Protein AF-A0A0H3X034-F1 (afdb_monomer)

Secondary structure (DSSP, 8-state):
-------SS--GGGG--GGGSTTSS-S----HHHHHHHHHHHHHH-EEE-TTS-EEEESHHHHHT-HHHHHHHHHT--HHHHHHHHHHHHHHS----SS---THHHHHHHHHSSHHHHHHHHHHHHHHGGG--SHHHHHHHHHHHHHHHHHHT-SSSHHHHHHHTT------GGGT-----S--------------PPPPPHHHHHHHHHHHHHHHHHHHHHHHHHHHHHTTSS-S-HHHHHHHHHHHHHHHHHHHHHTHHHHHHHIIIIIIS---PPPPPPP---------TTS--EEE-TT-EEEEEE-TTS-EEEEE-SS-EEE-S-----EEEEEEE--TTSTTGGGSBSSGGGGGGPPBPPSEEEEEEEP-PPTTPPPSSPPPGGGPPPTTS-----EEP--EEEEE-GGG---SSEEEEEEEEEESSSHHHHHHHHHHHHHH---TTTT-----TTSHHHHHHHHHHHHHHHHHHHTTSEEEEEEETTEEEEE---EEEEETTEEEEEEEE-TTSPPB----HHHH-S--S--S-EEEEEE-TTSSS-THHHHTT--EEEEEEEEEEES----EEEESSSEE-TTS---TT-SS--TT-EEEEE-HHHHTS--S--EEEEE-SS---STTTHHHHTTTSS----GGG-EEEEEEEETTEEES-SSSPPPEEES--EEEETTTEEEE-SEEEEE-GGGGGG----TT-BTTB----STT--SSEEEEEEEE-TTTTTT--

Structure (mmCIF, N/CA/C/O backbone):
data_AF-A0A0H3X034-F1
#
_entry.id   AF-A0A0H3X034-F1
#
loop_
_atom_site.group_PDB
_atom_site.id
_atom_site.type_symbol
_atom_site.label_atom_id
_atom_site.label_alt_id
_atom_site.label_comp_id
_atom_site.label_asym_id
_atom_site.label_entity_id
_atom_site.label_seq_id
_atom_site.pdbx_PDB_ins_code
_atom_site.Cartn_x
_atom_site.Cartn_y
_atom_site.Cartn_z
_atom_site.occupancy
_atom_site.B_iso_or_equiv
_atom_site.auth_seq_id
_atom_site.auth_comp_id
_atom_site.auth_asym_id
_atom_site.auth_atom_id
_atom_site.pdbx_PDB_model_num
ATOM 1 N N . MET A 1 1 ? 10.159 9.722 -36.084 1.00 31.98 1 MET A N 1
ATOM 2 C CA . MET A 1 1 ? 10.077 8.459 -35.320 1.00 31.98 1 MET A CA 1
ATOM 3 C C . MET A 1 1 ? 11.351 8.323 -34.509 1.00 31.98 1 MET A C 1
ATOM 5 O O . MET A 1 1 ? 12.411 8.169 -35.097 1.00 31.98 1 MET A O 1
ATOM 9 N N . HIS A 1 2 ? 11.273 8.460 -33.187 1.00 28.08 2 HIS A N 1
ATOM 10 C CA . HIS A 1 2 ? 12.415 8.187 -32.316 1.00 28.08 2 HIS A CA 1
ATOM 11 C C . HIS A 1 2 ? 12.504 6.669 -32.142 1.00 28.08 2 HIS A C 1
ATOM 13 O O . HIS A 1 2 ? 11.811 6.108 -31.297 1.00 28.08 2 HIS A O 1
ATOM 19 N N . ASN A 1 3 ? 13.304 6.001 -32.979 1.00 29.80 3 ASN A N 1
ATOM 20 C CA . ASN A 1 3 ? 13.704 4.624 -32.709 1.00 29.80 3 ASN A CA 1
ATOM 21 C C . ASN A 1 3 ? 14.497 4.639 -31.401 1.00 29.80 3 ASN A C 1
ATOM 23 O O . ASN A 1 3 ? 15.634 5.106 -31.351 1.00 29.80 3 ASN A O 1
ATOM 27 N N . LEU A 1 4 ? 13.861 4.167 -30.333 1.00 31.77 4 LEU A N 1
ATOM 28 C CA . LEU A 1 4 ? 14.488 3.883 -29.052 1.00 31.77 4 LEU A CA 1
ATOM 29 C C . LEU A 1 4 ? 15.406 2.671 -29.267 1.00 31.77 4 LEU A C 1
ATOM 31 O O . LEU A 1 4 ? 15.037 1.531 -29.005 1.00 31.77 4 LEU A O 1
ATOM 35 N N . ILE A 1 5 ? 16.587 2.908 -29.840 1.00 38.25 5 ILE A N 1
ATOM 36 C CA . ILE A 1 5 ? 17.623 1.885 -29.970 1.00 38.25 5 ILE A CA 1
ATOM 37 C C . ILE A 1 5 ? 18.221 1.703 -28.575 1.00 38.25 5 ILE A C 1
ATOM 39 O O . ILE A 1 5 ? 19.137 2.416 -28.166 1.00 38.25 5 ILE A O 1
ATOM 43 N N . ILE A 1 6 ? 17.645 0.772 -27.817 1.00 39.94 6 ILE A N 1
ATOM 44 C CA . ILE A 1 6 ? 18.194 0.296 -26.549 1.00 39.94 6 ILE A CA 1
ATOM 45 C C . ILE A 1 6 ? 19.520 -0.407 -26.871 1.00 39.94 6 ILE A C 1
ATOM 47 O O . ILE A 1 6 ? 19.544 -1.377 -27.622 1.00 39.94 6 ILE A O 1
ATOM 51 N N . ARG A 1 7 ? 20.631 0.111 -26.334 1.00 42.69 7 ARG A N 1
ATOM 52 C CA . ARG A 1 7 ? 21.983 -0.456 -26.464 1.00 42.69 7 ARG A CA 1
ATOM 53 C C . ARG A 1 7 ? 22.249 -1.424 -25.308 1.00 42.69 7 ARG A C 1
ATOM 55 O O . ARG A 1 7 ? 22.888 -1.044 -24.335 1.00 42.69 7 ARG A O 1
ATOM 62 N N . ASP A 1 8 ? 21.736 -2.647 -25.381 1.00 48.84 8 ASP A N 1
ATOM 63 C CA . ASP A 1 8 ? 21.934 -3.674 -24.339 1.00 48.84 8 ASP A CA 1
ATOM 64 C C . ASP A 1 8 ? 22.754 -4.894 -24.813 1.00 48.84 8 ASP A C 1
ATOM 66 O O . ASP A 1 8 ? 22.990 -5.819 -24.040 1.00 48.84 8 ASP A O 1
ATOM 70 N N . GLY A 1 9 ? 23.197 -4.917 -26.078 1.00 47.47 9 GLY A N 1
ATOM 71 C CA . GLY A 1 9 ? 23.998 -6.012 -26.642 1.00 47.47 9 GLY A CA 1
ATOM 72 C C . GLY A 1 9 ? 23.232 -7.322 -26.885 1.00 47.47 9 GLY A C 1
ATOM 73 O O . GLY A 1 9 ? 23.837 -8.315 -27.296 1.00 47.47 9 GLY A O 1
ATOM 74 N N . THR A 1 10 ? 21.910 -7.356 -26.680 1.00 52.97 10 THR A N 1
ATOM 75 C CA . THR A 1 10 ? 21.119 -8.588 -26.839 1.00 52.97 10 THR A CA 1
ATOM 76 C C . THR A 1 10 ? 20.574 -8.772 -28.257 1.00 52.97 10 THR A C 1
ATOM 78 O O . THR A 1 10 ? 20.426 -9.914 -28.700 1.00 52.97 10 THR A O 1
ATOM 81 N N . SER A 1 11 ? 20.369 -7.684 -29.008 1.00 51.88 11 SER A N 1
ATOM 82 C CA . SER A 1 11 ? 19.889 -7.735 -30.397 1.00 51.88 11 SER A CA 1
ATOM 83 C C . SER A 1 11 ? 20.902 -8.387 -31.341 1.00 51.88 11 SER A C 1
ATOM 85 O O . SER A 1 11 ? 22.062 -7.983 -31.416 1.00 51.88 11 SER A O 1
ATOM 87 N N . GLN A 1 12 ? 20.441 -9.363 -32.126 1.00 55.28 12 GLN A N 1
ATOM 88 C CA . GLN A 1 12 ? 21.247 -10.047 -33.140 1.00 55.28 12 GLN A CA 1
ATOM 89 C C . GLN A 1 12 ? 21.776 -9.078 -34.214 1.00 55.28 12 GLN A C 1
ATOM 91 O O . GLN A 1 12 ? 22.900 -9.247 -34.678 1.00 55.28 12 GLN A O 1
ATOM 96 N N . ALA A 1 13 ? 21.020 -8.022 -34.541 1.00 55.19 13 ALA A N 1
ATOM 97 C CA . ALA A 1 13 ? 21.453 -6.978 -35.473 1.00 55.19 13 ALA A CA 1
ATOM 98 C C . ALA A 1 13 ? 22.645 -6.163 -34.935 1.00 55.19 13 ALA A C 1
ATOM 100 O O . ALA A 1 13 ? 23.448 -5.651 -35.707 1.00 55.19 13 ALA A O 1
ATOM 101 N N . MET A 1 14 ? 22.800 -6.089 -33.609 1.00 57.59 14 MET A N 1
ATOM 102 C CA . MET A 1 14 ? 23.922 -5.412 -32.950 1.00 57.59 14 MET A CA 1
ATOM 103 C C . MET A 1 14 ? 25.172 -6.301 -32.806 1.00 57.59 14 MET A C 1
ATOM 105 O O . MET A 1 14 ? 26.175 -5.843 -32.268 1.00 57.59 14 MET A O 1
ATOM 109 N N . ARG A 1 15 ? 25.140 -7.554 -33.290 1.00 63.19 15 ARG A N 1
ATOM 110 C CA . ARG A 1 15 ? 26.295 -8.478 -33.323 1.00 63.19 15 ARG A CA 1
ATOM 111 C C . ARG A 1 15 ? 26.965 -8.559 -34.697 1.00 63.19 15 ARG A C 1
ATOM 113 O O . ARG A 1 15 ? 27.783 -9.449 -34.921 1.00 63.19 15 ARG A O 1
ATOM 120 N N . ALA A 1 16 ? 26.605 -7.673 -35.625 1.00 68.00 16 ALA A N 1
ATOM 121 C CA . ALA A 1 16 ? 27.286 -7.586 -36.908 1.00 68.00 16 ALA A CA 1
ATOM 122 C C . ALA A 1 16 ? 28.758 -7.214 -36.678 1.00 68.00 16 ALA A C 1
ATOM 124 O O . ALA A 1 16 ? 29.060 -6.207 -36.036 1.00 68.00 16 ALA A O 1
ATOM 125 N N . LEU A 1 17 ? 29.671 -8.047 -37.175 1.00 77.25 17 LEU A N 1
ATOM 126 C CA . LEU A 1 17 ? 31.104 -7.786 -37.093 1.00 77.25 17 LEU A CA 1
ATOM 127 C C . LEU A 1 17 ? 31.418 -6.546 -37.948 1.00 77.25 17 LEU A C 1
ATOM 129 O O . LEU A 1 17 ? 31.087 -6.567 -39.133 1.00 77.25 17 LEU A O 1
ATOM 133 N N . PRO A 1 18 ? 32.061 -5.492 -37.402 1.00 79.62 18 PRO A N 1
ATOM 134 C CA . PRO A 1 18 ? 32.435 -4.312 -38.184 1.00 79.62 18 PRO A CA 1
ATOM 135 C C . PRO A 1 18 ? 33.191 -4.641 -39.485 1.00 79.62 18 PRO A C 1
ATOM 137 O O . PRO A 1 18 ? 32.852 -4.042 -40.499 1.00 79.62 18 PRO A O 1
ATOM 140 N N . PRO A 1 19 ? 34.089 -5.655 -39.528 1.00 80.31 19 PRO A N 1
ATOM 141 C CA . PRO A 1 19 ? 34.739 -6.086 -40.770 1.00 80.31 19 PRO A CA 1
ATOM 142 C C . PRO A 1 19 ? 33.824 -6.611 -41.885 1.00 80.31 19 PRO A C 1
ATOM 144 O O . PRO A 1 19 ? 34.292 -6.796 -43.002 1.00 80.31 19 PRO A O 1
ATOM 147 N N . LEU A 1 20 ? 32.555 -6.907 -41.589 1.00 76.81 20 LEU A N 1
ATOM 148 C CA . LEU A 1 20 ? 31.562 -7.358 -42.571 1.00 76.81 20 LEU A CA 1
ATOM 149 C C . LEU A 1 20 ? 30.673 -6.218 -43.081 1.00 76.81 20 LEU A C 1
ATOM 151 O O . LEU A 1 20 ? 29.743 -6.468 -43.843 1.00 76.81 20 LEU A O 1
ATOM 155 N N . GLN A 1 21 ? 30.900 -4.991 -42.614 1.00 79.81 21 GLN A N 1
ATOM 156 C CA . GLN A 1 21 ? 30.170 -3.828 -43.097 1.00 79.81 21 GLN A CA 1
ATOM 157 C C . GLN A 1 21 ? 30.711 -3.394 -44.458 1.00 79.81 21 GLN A C 1
ATOM 159 O O . GLN A 1 21 ? 31.915 -3.470 -44.717 1.00 79.81 21 GLN A O 1
ATOM 164 N N . ASP A 1 22 ? 29.807 -2.903 -45.304 1.00 76.31 22 ASP A N 1
ATOM 165 C CA . ASP A 1 22 ? 30.181 -2.334 -46.593 1.00 76.31 22 ASP A CA 1
ATOM 166 C C . ASP A 1 22 ? 31.168 -1.176 -46.388 1.00 76.31 22 ASP A C 1
ATOM 168 O O . ASP A 1 22 ? 31.009 -0.366 -45.469 1.00 76.31 22 ASP A O 1
ATOM 172 N N . ARG A 1 23 ? 32.204 -1.129 -47.231 1.00 78.06 23 ARG A N 1
ATOM 173 C CA . ARG A 1 23 ? 33.297 -0.142 -47.174 1.00 78.06 23 ARG A CA 1
ATOM 174 C C . ARG A 1 23 ? 34.030 -0.051 -45.827 1.00 78.06 23 ARG A C 1
ATOM 176 O O . ARG A 1 23 ? 34.588 0.992 -45.501 1.00 78.06 23 ARG A O 1
ATOM 183 N N . TYR A 1 24 ? 34.058 -1.133 -45.038 1.00 82.69 24 TYR A N 1
ATOM 184 C CA . TYR A 1 24 ? 34.870 -1.182 -43.811 1.00 82.69 24 TYR A CA 1
ATOM 185 C C . TYR A 1 24 ? 36.361 -0.942 -44.087 1.00 82.69 24 TYR A C 1
ATOM 187 O O . TYR A 1 24 ? 37.054 -0.311 -43.293 1.00 82.69 24 TYR A O 1
ATOM 195 N N . PHE A 1 25 ? 36.840 -1.468 -45.211 1.00 83.62 25 PHE A N 1
ATOM 196 C CA . PHE A 1 25 ? 38.184 -1.252 -45.718 1.00 83.62 25 PHE A CA 1
ATOM 197 C C . PHE A 1 25 ? 38.088 -0.999 -47.220 1.00 83.62 25 PHE A C 1
ATOM 199 O O . PHE A 1 25 ? 37.622 -1.865 -47.970 1.00 83.62 25 PHE A O 1
ATOM 206 N N . ASP A 1 26 ? 38.528 0.184 -47.633 1.00 85.06 26 ASP A N 1
ATOM 207 C CA . ASP A 1 26 ? 38.706 0.550 -49.029 1.00 85.06 26 ASP A CA 1
ATOM 208 C C . ASP A 1 26 ? 40.191 0.325 -49.375 1.00 85.06 26 ASP A C 1
ATOM 210 O O . ASP A 1 26 ? 41.088 0.698 -48.626 1.00 85.06 26 ASP A O 1
ATOM 214 N N . LEU A 1 27 ? 40.470 -0.349 -50.493 1.00 86.19 27 LEU A N 1
ATOM 215 C CA . LEU A 1 27 ? 41.848 -0.633 -50.924 1.00 86.19 27 LEU A CA 1
ATOM 216 C C . LEU A 1 27 ? 42.591 0.643 -51.354 1.00 86.19 27 LEU A C 1
ATOM 218 O O . LEU A 1 27 ? 43.818 0.689 -51.295 1.00 86.19 27 LEU A O 1
ATOM 222 N N . ASP A 1 28 ? 41.848 1.649 -51.807 1.00 88.50 28 ASP A N 1
ATOM 223 C CA . ASP A 1 28 ? 42.331 2.987 -52.124 1.00 88.50 28 ASP A CA 1
ATOM 224 C C . ASP A 1 28 ? 41.377 4.016 -51.493 1.00 88.50 28 ASP A C 1
ATOM 226 O O . ASP A 1 28 ? 40.226 4.159 -51.915 1.00 88.50 28 ASP A O 1
ATOM 230 N N . GLU A 1 29 ? 41.855 4.691 -50.444 1.00 86.75 29 GLU A N 1
ATOM 231 C CA . GLU A 1 29 ? 41.098 5.654 -49.630 1.00 86.75 29 GLU A CA 1
ATOM 232 C C . GLU A 1 29 ? 41.236 7.102 -50.129 1.00 86.75 29 GLU A C 1
ATOM 234 O O . GLU A 1 29 ? 40.593 8.004 -49.589 1.00 86.75 29 GLU A O 1
ATOM 239 N N . MET A 1 30 ? 42.068 7.343 -51.149 1.00 88.62 30 MET A N 1
ATOM 240 C CA . MET A 1 30 ? 42.429 8.695 -51.566 1.00 88.62 30 MET A CA 1
ATOM 241 C C . MET A 1 30 ? 41.247 9.412 -52.209 1.00 88.62 30 MET A C 1
ATOM 243 O O . MET A 1 30 ? 40.700 8.996 -53.228 1.00 88.62 30 MET A O 1
ATOM 247 N N . THR A 1 31 ? 40.863 10.547 -51.655 1.00 90.19 31 THR A N 1
ATOM 248 C CA . THR A 1 31 ? 39.784 11.350 -52.218 1.00 90.19 31 THR A CA 1
ATOM 249 C C . THR A 1 31 ? 40.233 12.086 -53.481 1.00 90.19 31 THR A C 1
ATOM 251 O O . THR A 1 31 ? 41.416 12.356 -53.696 1.00 90.19 31 THR A O 1
ATOM 254 N N . PHE A 1 32 ? 39.261 12.508 -54.295 1.00 90.62 32 PHE A N 1
ATOM 255 C CA . PHE A 1 32 ? 39.477 13.413 -55.431 1.00 90.62 32 PHE A CA 1
ATOM 256 C C . PHE A 1 32 ? 40.386 14.607 -55.092 1.00 90.62 32 PHE A C 1
ATOM 258 O O . PHE A 1 32 ? 41.263 14.977 -55.871 1.00 90.62 32 PHE A O 1
ATOM 265 N N . HIS A 1 33 ? 40.177 15.197 -53.915 1.00 91.88 33 HIS A N 1
ATOM 266 C CA . HIS A 1 33 ? 40.893 16.383 -53.461 1.00 91.88 33 HIS A CA 1
ATOM 267 C C . HIS A 1 33 ? 42.361 16.081 -53.148 1.00 91.88 33 HIS A C 1
ATOM 269 O O . HIS A 1 33 ? 43.237 16.849 -53.535 1.00 91.88 33 HIS A O 1
ATOM 275 N N . GLU A 1 34 ? 42.624 14.952 -52.486 1.00 90.69 34 GLU A N 1
ATOM 276 C CA . GLU A 1 34 ? 43.977 14.505 -52.135 1.00 90.69 34 GLU A CA 1
ATOM 277 C C . GLU A 1 34 ? 44.770 14.104 -53.379 1.00 90.69 34 GLU A C 1
ATOM 279 O O . GLU A 1 34 ? 45.946 14.439 -53.487 1.00 90.69 34 GLU A O 1
ATOM 284 N N . LEU A 1 35 ? 44.121 13.462 -54.358 1.00 90.44 35 LEU A N 1
ATOM 285 C CA . LEU A 1 35 ? 44.749 13.138 -55.641 1.00 90.44 35 LEU A CA 1
ATOM 286 C C . LEU A 1 35 ? 45.216 14.399 -56.379 1.00 90.44 35 LEU A C 1
ATOM 288 O O . LEU A 1 35 ? 46.312 14.403 -56.936 1.00 90.44 35 LEU A O 1
ATOM 292 N N . LEU A 1 36 ? 44.425 15.477 -56.366 1.00 89.88 36 LEU A N 1
ATOM 293 C CA . LEU A 1 36 ? 44.838 16.751 -56.960 1.00 89.88 36 LEU A CA 1
ATOM 294 C C . LEU A 1 36 ? 45.919 17.461 -56.137 1.00 89.88 36 LEU A C 1
ATOM 296 O O . LEU A 1 36 ? 46.855 18.000 -56.725 1.00 89.88 36 LEU A O 1
ATOM 300 N N . ASP A 1 37 ? 45.831 17.449 -54.805 1.00 89.38 37 ASP A N 1
ATOM 301 C CA . ASP A 1 37 ? 46.845 18.082 -53.954 1.00 89.38 37 ASP A CA 1
ATOM 302 C C . ASP A 1 37 ? 48.218 17.406 -54.095 1.00 89.38 37 ASP A C 1
ATOM 304 O O . ASP A 1 37 ? 49.233 18.085 -54.246 1.00 89.38 37 ASP A O 1
ATOM 308 N N . ILE A 1 38 ? 48.254 16.074 -54.187 1.00 88.81 38 ILE A N 1
ATOM 309 C CA . ILE A 1 38 ? 49.492 15.314 -54.412 1.00 88.81 38 ILE A CA 1
ATOM 310 C C . ILE A 1 38 ? 50.150 15.675 -55.741 1.00 88.81 38 ILE A C 1
ATOM 312 O O . ILE A 1 38 ? 51.377 15.712 -55.820 1.00 88.81 38 ILE A O 1
ATOM 316 N N . VAL A 1 39 ? 49.376 15.988 -56.784 1.00 86.56 39 VAL A N 1
ATOM 317 C CA . VAL A 1 39 ? 49.959 16.459 -58.050 1.00 86.56 39 VAL A CA 1
ATOM 318 C C . VAL A 1 39 ? 50.672 17.799 -57.854 1.00 86.56 39 VAL A C 1
ATOM 320 O O . VAL A 1 39 ? 51.759 17.994 -58.400 1.00 86.56 39 VAL A O 1
ATOM 323 N N . VAL A 1 40 ? 50.119 18.699 -57.036 1.00 84.75 40 VAL A N 1
ATOM 324 C CA . VAL A 1 40 ? 50.762 19.980 -56.698 1.00 84.75 40 VAL A CA 1
ATOM 325 C C . VAL A 1 40 ? 52.021 19.764 -55.859 1.00 84.75 40 VAL A C 1
ATOM 327 O O . VAL A 1 40 ? 53.040 20.410 -56.109 1.00 84.75 40 VAL A O 1
ATOM 330 N N . GLU A 1 41 ? 51.979 18.857 -54.880 1.00 87.00 41 GLU A N 1
ATOM 331 C CA . GLU A 1 41 ? 53.157 18.503 -54.080 1.00 87.00 41 GLU A CA 1
ATOM 332 C C . GLU A 1 41 ? 54.258 17.879 -54.942 1.00 87.00 41 GLU A C 1
ATOM 334 O O . GLU A 1 41 ? 55.426 18.252 -54.825 1.00 87.00 41 GLU A O 1
ATOM 339 N N . PHE A 1 42 ? 53.890 16.996 -55.870 1.00 87.75 42 PHE A N 1
ATOM 340 C CA . PHE A 1 42 ? 54.819 16.409 -56.826 1.00 87.75 42 PHE A CA 1
ATOM 341 C C . PHE A 1 42 ? 55.418 17.469 -57.758 1.00 87.75 42 PHE A C 1
ATOM 343 O O . PHE A 1 42 ? 56.626 17.465 -57.994 1.00 87.75 42 PHE A O 1
ATOM 350 N N . ALA A 1 43 ? 54.616 18.424 -58.237 1.00 87.06 43 ALA A N 1
ATOM 351 C CA . ALA A 1 43 ? 55.087 19.516 -59.089 1.00 87.06 43 ALA A CA 1
ATOM 352 C C . ALA A 1 43 ? 56.160 20.385 -58.408 1.00 87.06 43 ALA A C 1
ATOM 354 O O . ALA A 1 43 ? 57.078 20.852 -59.081 1.00 87.06 43 ALA A O 1
ATOM 355 N N . ALA A 1 44 ? 56.102 20.549 -57.081 1.00 85.56 44 ALA A N 1
ATOM 356 C CA . ALA A 1 44 ? 57.126 21.263 -56.312 1.00 85.56 44 ALA A CA 1
ATOM 357 C C . ALA A 1 44 ? 58.484 20.527 -56.262 1.00 85.56 44 ALA A C 1
ATOM 359 O O . ALA A 1 44 ? 59.524 21.140 -56.015 1.00 85.56 44 ALA A O 1
ATOM 360 N N . LEU A 1 45 ? 58.506 19.212 -56.511 1.00 87.56 45 LEU A N 1
ATOM 361 C CA . LEU A 1 45 ? 59.742 18.425 -56.604 1.00 87.56 45 LEU A CA 1
ATOM 362 C C . LEU A 1 45 ? 60.400 18.536 -57.987 1.00 87.56 45 LEU A C 1
ATOM 364 O O . LEU A 1 45 ? 61.594 18.258 -58.124 1.00 87.56 45 LEU A O 1
ATOM 368 N N . VAL A 1 46 ? 59.648 18.961 -59.005 1.00 87.69 46 VAL A N 1
ATOM 369 C CA . VAL A 1 46 ? 60.143 19.130 -60.374 1.00 87.69 46 VAL A CA 1
ATOM 370 C C . VAL A 1 46 ? 60.702 20.543 -60.532 1.00 87.69 46 VAL A C 1
ATOM 372 O O . VAL A 1 46 ? 59.973 21.496 -60.801 1.00 87.69 46 VAL A O 1
ATOM 375 N N . ARG A 1 47 ? 62.018 20.686 -60.360 1.00 83.81 47 ARG A N 1
ATOM 376 C CA . ARG A 1 47 ? 62.720 21.966 -60.530 1.00 83.81 47 ARG A CA 1
ATOM 377 C C . ARG A 1 47 ? 63.100 22.194 -61.984 1.00 83.81 47 ARG A C 1
ATOM 379 O O . ARG A 1 47 ? 63.543 21.262 -62.652 1.00 83.81 47 ARG A O 1
ATOM 386 N N . PHE A 1 48 ? 62.988 23.431 -62.455 1.00 84.31 48 PHE A N 1
ATOM 387 C CA . PHE A 1 48 ? 63.568 23.827 -63.737 1.00 84.31 48 PHE A CA 1
ATOM 388 C C . PHE A 1 48 ? 64.824 24.673 -63.522 1.00 84.31 48 PHE A C 1
ATOM 390 O O . PHE A 1 48 ? 64.980 25.358 -62.510 1.00 84.31 48 PHE A O 1
ATOM 397 N N . HIS A 1 49 ? 65.749 24.564 -64.471 1.00 83.88 49 HIS A N 1
ATOM 398 C CA . HIS A 1 49 ? 67.036 25.245 -64.449 1.00 83.88 49 HIS A CA 1
ATOM 399 C C . HIS A 1 49 ? 67.041 26.366 -65.489 1.00 83.88 49 HIS A C 1
ATOM 401 O O . HIS A 1 49 ? 66.470 26.220 -66.572 1.00 83.88 49 HIS A O 1
ATOM 407 N N . ASN A 1 50 ? 67.673 27.486 -65.154 1.00 84.50 50 ASN A N 1
ATOM 408 C CA . ASN A 1 50 ? 67.823 28.620 -66.056 1.00 84.50 50 ASN A CA 1
ATOM 409 C C . ASN A 1 50 ? 68.886 28.367 -67.131 1.00 84.50 50 ASN A C 1
ATOM 411 O O . ASN A 1 50 ? 69.534 27.322 -67.172 1.00 84.50 50 ASN A O 1
ATOM 415 N N . ALA A 1 51 ? 69.107 29.353 -68.003 1.00 85.06 51 ALA A N 1
ATOM 416 C CA . ALA A 1 51 ? 70.107 29.270 -69.070 1.00 85.06 51 ALA A CA 1
ATOM 417 C C . ALA A 1 51 ? 71.557 29.093 -68.560 1.00 85.06 51 ALA A C 1
ATOM 419 O O . ALA A 1 51 ? 72.448 28.789 -69.350 1.00 85.06 51 ALA A O 1
ATOM 420 N N . GLN A 1 52 ? 71.798 29.287 -67.260 1.00 85.69 52 GLN A N 1
ATOM 421 C CA . GLN A 1 52 ? 73.074 29.085 -66.573 1.00 85.69 52 GLN A CA 1
ATOM 422 C C . GLN A 1 52 ? 73.120 27.764 -65.779 1.00 85.69 52 GLN A C 1
ATOM 424 O O . GLN A 1 52 ? 74.032 27.576 -64.977 1.00 85.69 52 GLN A O 1
ATOM 429 N N . ASP A 1 53 ? 72.156 26.862 -66.000 1.00 80.25 53 ASP A N 1
ATOM 430 C CA . ASP A 1 53 ? 71.988 25.582 -65.297 1.00 80.25 53 ASP A CA 1
ATOM 431 C C . ASP A 1 53 ? 71.812 25.720 -63.769 1.00 80.25 53 ASP A C 1
ATOM 433 O O . ASP A 1 53 ? 72.081 24.803 -62.991 1.00 80.25 53 ASP A O 1
ATOM 437 N N . LEU A 1 54 ? 71.330 26.879 -63.313 1.00 83.25 54 LEU A N 1
ATOM 438 C CA . LEU A 1 54 ? 70.990 27.121 -61.914 1.00 83.25 54 LEU A CA 1
ATOM 439 C C . LEU A 1 54 ? 69.487 26.896 -61.702 1.00 83.25 54 LEU A C 1
ATOM 441 O O . LEU A 1 54 ? 68.694 27.362 -62.521 1.00 83.25 54 LEU A O 1
ATOM 445 N N . PRO A 1 55 ? 69.064 26.236 -60.608 1.00 81.12 55 PRO A N 1
ATOM 446 C CA . PRO A 1 55 ? 67.646 26.070 -60.301 1.00 81.12 55 PRO A CA 1
ATOM 447 C C . PRO A 1 55 ? 66.941 27.434 -60.185 1.00 81.12 55 PRO A C 1
ATOM 449 O O . PRO A 1 55 ? 67.317 28.243 -59.338 1.00 81.12 55 PRO A O 1
ATOM 452 N N . GLU A 1 56 ? 65.911 27.676 -61.003 1.00 81.94 56 GLU A N 1
ATOM 453 C CA . GLU A 1 56 ? 65.149 28.941 -61.055 1.00 81.94 56 GLU A CA 1
ATOM 454 C C . GLU A 1 56 ? 63.649 28.719 -60.791 1.00 81.94 56 GLU A C 1
ATOM 456 O O . GLU A 1 56 ? 62.789 29.376 -61.361 1.00 81.94 56 GLU A O 1
ATOM 461 N N . GLY A 1 57 ? 63.318 27.788 -59.895 1.00 82.44 57 GLY A N 1
ATOM 462 C CA . GLY A 1 57 ? 61.944 27.545 -59.449 1.00 82.44 57 GLY A CA 1
ATOM 463 C C . GLY A 1 57 ? 61.446 26.131 -59.726 1.00 82.44 57 GLY A C 1
ATOM 464 O O . GLY A 1 57 ? 62.224 25.214 -60.008 1.00 82.44 57 GLY A O 1
ATOM 465 N N . ASP A 1 58 ? 60.135 25.956 -59.586 1.00 86.75 58 ASP A N 1
ATOM 466 C CA . ASP A 1 58 ? 59.427 24.685 -59.732 1.00 86.75 58 ASP A CA 1
ATOM 467 C C . ASP A 1 58 ? 58.086 24.866 -60.461 1.00 86.75 58 ASP A C 1
ATOM 469 O O . ASP A 1 58 ? 57.656 25.985 -60.748 1.00 86.75 58 ASP A O 1
ATOM 473 N N . TRP A 1 59 ? 57.418 23.758 -60.779 1.00 84.56 59 TRP A N 1
ATOM 474 C CA . TRP A 1 59 ? 56.147 23.772 -61.509 1.00 84.56 59 TRP A CA 1
ATOM 475 C C . TRP A 1 59 ? 54.917 24.046 -60.630 1.00 84.56 59 TRP A C 1
ATOM 477 O O . TRP A 1 59 ? 53.798 24.081 -61.143 1.00 84.56 59 TRP A O 1
ATOM 487 N N . SER A 1 60 ? 55.066 24.267 -59.321 1.00 82.50 60 SER A N 1
ATOM 488 C CA . SER A 1 60 ? 53.921 24.504 -58.435 1.00 82.50 60 SER A CA 1
ATOM 489 C C . SER A 1 60 ? 53.089 25.756 -58.774 1.00 82.50 60 SER A C 1
ATOM 491 O O . SER A 1 60 ? 51.864 25.666 -58.643 1.00 82.50 60 SER A O 1
ATOM 493 N N . PRO A 1 61 ? 53.648 26.889 -59.265 1.00 82.06 61 PRO A N 1
ATOM 494 C CA . PRO A 1 61 ? 52.851 28.064 -59.622 1.00 82.06 61 PRO A CA 1
ATOM 495 C C . PRO A 1 61 ? 51.841 27.789 -60.739 1.00 82.06 61 PRO A C 1
ATOM 497 O O . PRO A 1 61 ? 50.754 28.358 -60.721 1.00 82.06 61 PRO A O 1
ATOM 500 N N . PHE A 1 62 ? 52.171 26.881 -61.665 1.00 80.19 62 PHE A N 1
ATOM 501 C CA . PHE A 1 62 ? 51.298 26.500 -62.776 1.00 80.19 62 PHE A CA 1
ATOM 502 C C . PHE A 1 62 ? 49.965 25.925 -62.280 1.00 80.19 62 PHE A C 1
ATOM 504 O O . PHE A 1 62 ? 48.901 26.327 -62.738 1.00 80.19 62 PHE A O 1
ATOM 511 N N . PHE A 1 63 ? 50.015 25.032 -61.289 1.00 79.50 63 PHE A N 1
ATOM 512 C CA . PHE A 1 63 ? 48.816 24.409 -60.724 1.00 79.50 63 PHE A CA 1
ATOM 513 C C . PHE A 1 63 ? 48.126 25.283 -59.670 1.00 79.50 63 PHE A C 1
ATOM 515 O O . PHE A 1 63 ? 46.911 25.207 -59.514 1.00 79.50 63 PHE A O 1
ATOM 522 N N . ARG A 1 64 ? 48.876 26.137 -58.957 1.00 74.19 64 ARG A N 1
ATOM 523 C CA . ARG A 1 64 ? 48.318 27.068 -57.956 1.00 74.19 64 ARG A CA 1
ATOM 524 C C . ARG A 1 64 ? 47.482 28.196 -58.564 1.00 74.19 64 ARG A C 1
ATOM 526 O O . ARG A 1 64 ? 46.729 28.819 -57.826 1.00 74.19 64 ARG A O 1
ATOM 533 N N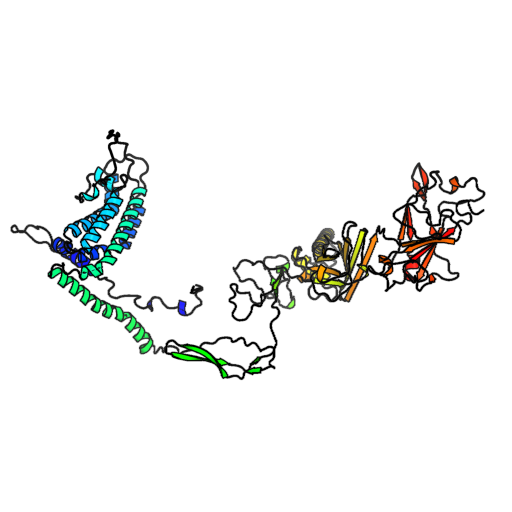 . ALA A 1 65 ? 47.608 28.448 -59.867 1.00 74.38 65 ALA A N 1
ATOM 534 C CA . ALA A 1 65 ? 46.798 29.434 -60.578 1.00 74.38 65 ALA A CA 1
ATOM 535 C C . ALA A 1 65 ? 45.342 28.978 -60.802 1.00 74.38 65 ALA A C 1
ATOM 537 O O . ALA A 1 65 ? 44.471 29.815 -61.037 1.00 74.38 65 ALA A O 1
ATOM 538 N N . ASP A 1 66 ? 45.060 27.671 -60.717 1.00 87.62 66 ASP A N 1
ATOM 539 C CA . ASP A 1 66 ? 43.719 27.129 -60.929 1.00 87.62 66 ASP A CA 1
ATOM 540 C C . ASP A 1 66 ? 42.913 27.044 -59.623 1.00 87.62 66 ASP A C 1
ATOM 542 O O . ASP A 1 66 ? 43.302 26.408 -58.641 1.00 87.62 66 ASP A O 1
ATOM 546 N N . GLU A 1 67 ? 41.734 27.658 -59.620 1.00 88.44 67 GLU A N 1
ATOM 547 C CA . GLU A 1 67 ? 40.865 27.733 -58.445 1.00 88.44 67 GLU A CA 1
ATOM 548 C C . GLU A 1 67 ? 40.337 26.375 -57.955 1.00 88.44 67 GLU A C 1
ATOM 550 O O . GLU A 1 67 ? 40.182 26.196 -56.746 1.00 88.44 67 GLU A O 1
ATOM 555 N N . THR A 1 68 ? 40.096 25.401 -58.843 1.00 90.25 68 THR A N 1
ATOM 556 C CA . THR A 1 68 ? 39.638 24.058 -58.453 1.00 90.25 68 THR A CA 1
ATOM 557 C C . THR A 1 68 ? 40.757 23.306 -57.744 1.00 90.25 68 THR A C 1
ATOM 559 O O . THR A 1 68 ? 40.504 22.597 -56.764 1.00 90.25 68 THR A O 1
ATOM 562 N N . VAL A 1 69 ? 42.001 23.487 -58.188 1.00 89.12 69 VAL A N 1
ATOM 563 C CA . VAL A 1 69 ? 43.176 22.914 -57.523 1.00 89.12 69 VAL A CA 1
ATOM 564 C C . VAL A 1 69 ? 43.356 23.528 -56.133 1.00 89.12 69 VAL A C 1
ATOM 566 O O . VAL A 1 69 ? 43.562 22.799 -55.163 1.00 89.12 69 VAL A O 1
ATOM 569 N N . VAL A 1 70 ? 43.188 24.848 -55.993 1.00 89.69 70 VAL A N 1
ATOM 570 C CA . VAL A 1 70 ? 43.260 25.515 -54.681 1.00 89.69 70 VAL A CA 1
ATOM 571 C C . VAL A 1 70 ? 42.137 25.052 -53.746 1.00 89.69 70 VAL A C 1
ATOM 573 O O . VAL A 1 70 ? 42.405 24.726 -52.589 1.00 89.69 70 VAL A O 1
ATOM 576 N N . MET A 1 71 ? 40.894 24.949 -54.233 1.00 91.62 71 MET A N 1
ATOM 577 C CA . MET A 1 71 ? 39.771 24.389 -53.464 1.00 91.62 71 MET A CA 1
ATOM 578 C C . MET A 1 71 ? 40.042 22.946 -53.029 1.00 91.62 71 MET A C 1
ATOM 580 O O . MET A 1 71 ? 39.769 22.585 -51.887 1.00 91.62 71 MET A O 1
ATOM 584 N N . SER A 1 72 ? 40.622 22.131 -53.910 1.00 91.69 72 SER A N 1
ATOM 585 C CA . SER A 1 72 ? 40.980 20.742 -53.608 1.00 91.69 72 SER A CA 1
ATOM 586 C C . SER A 1 72 ? 42.065 20.658 -52.537 1.00 91.69 72 SER A C 1
ATOM 588 O O . SER A 1 72 ? 41.914 19.907 -51.582 1.00 91.69 72 SER A O 1
ATOM 590 N N . ARG A 1 73 ? 43.092 21.509 -52.598 1.00 91.00 73 ARG A N 1
ATOM 591 C CA . ARG A 1 73 ? 44.136 21.608 -51.567 1.00 91.00 73 ARG A CA 1
ATOM 592 C C . ARG A 1 73 ? 43.601 22.070 -50.208 1.00 91.00 73 ARG A C 1
ATOM 594 O O . ARG A 1 73 ? 44.031 21.576 -49.171 1.00 91.00 73 ARG A O 1
ATOM 601 N N . ILE A 1 74 ? 42.629 22.984 -50.194 1.00 93.06 74 ILE A N 1
ATOM 602 C CA . ILE A 1 74 ? 41.903 23.359 -48.969 1.00 93.06 74 ILE A CA 1
ATOM 603 C C . ILE A 1 74 ? 41.171 22.135 -48.395 1.00 93.06 74 ILE A C 1
ATOM 605 O O . ILE A 1 74 ? 41.221 21.875 -47.193 1.00 93.06 74 ILE A O 1
ATOM 609 N N . LEU A 1 75 ? 40.486 21.368 -49.245 1.00 93.12 75 LEU A N 1
ATOM 610 C CA . LEU A 1 75 ? 39.694 20.210 -48.828 1.00 93.12 75 LEU A CA 1
ATOM 611 C C . LEU A 1 75 ? 40.555 19.021 -48.390 1.00 93.12 75 LEU A C 1
ATOM 613 O O . LEU A 1 75 ? 40.176 18.354 -47.426 1.00 93.12 75 LEU A O 1
ATOM 617 N N . ALA A 1 76 ? 41.717 18.821 -49.013 1.00 92.69 76 ALA A N 1
ATOM 618 C CA . ALA A 1 76 ? 42.722 17.819 -48.656 1.00 92.69 76 ALA A CA 1
ATOM 619 C C . ALA A 1 76 ? 43.472 18.139 -47.348 1.00 92.69 76 ALA A C 1
ATOM 621 O O . ALA A 1 76 ? 44.214 17.306 -46.836 1.00 92.69 76 ALA A O 1
ATOM 622 N N . PHE A 1 77 ? 43.275 19.329 -46.768 1.00 92.19 77 PHE A N 1
ATOM 623 C CA . PHE A 1 77 ? 43.924 19.702 -45.516 1.00 92.19 77 PHE A CA 1
ATOM 624 C C . PHE A 1 77 ? 43.506 18.785 -44.352 1.00 92.19 77 PHE A C 1
ATOM 626 O O . PHE A 1 77 ? 42.346 18.774 -43.921 1.00 92.19 77 PHE A O 1
ATOM 633 N N . ASP A 1 78 ? 44.479 18.054 -43.808 1.00 90.44 78 ASP A N 1
ATOM 634 C CA . ASP A 1 78 ? 44.276 17.076 -42.741 1.00 90.44 78 ASP A CA 1
ATOM 635 C C . ASP A 1 78 ? 44.175 17.739 -41.354 1.00 90.44 78 ASP A C 1
ATOM 637 O O . ASP A 1 78 ? 45.164 17.974 -40.651 1.00 90.44 78 ASP A O 1
ATOM 641 N N . LEU A 1 79 ? 42.935 18.013 -40.936 1.00 91.50 79 LEU A N 1
ATOM 642 C CA . LEU A 1 79 ? 42.635 18.539 -39.600 1.00 91.50 79 LEU A CA 1
ATOM 643 C C . LEU A 1 79 ? 43.048 17.567 -38.481 1.00 91.50 79 LEU A C 1
ATOM 645 O O . LEU A 1 79 ? 43.428 18.001 -37.390 1.00 91.50 79 LEU A O 1
ATOM 649 N N . THR A 1 80 ? 42.973 16.258 -38.722 1.00 91.50 80 THR A N 1
ATOM 650 C CA . THR A 1 80 ? 43.276 15.229 -37.717 1.00 91.50 80 THR A CA 1
ATOM 651 C C . THR A 1 80 ? 44.770 15.212 -37.417 1.00 91.50 80 THR A C 1
ATOM 653 O O . THR A 1 80 ? 45.177 15.210 -36.254 1.00 91.50 80 THR A O 1
ATOM 656 N N . ARG A 1 81 ? 45.608 15.303 -38.452 1.00 91.25 81 ARG A N 1
ATOM 657 C CA . ARG A 1 81 ? 47.061 15.414 -38.295 1.00 91.25 81 ARG A CA 1
ATOM 658 C C . ARG A 1 81 ? 47.464 16.682 -37.554 1.00 91.25 81 ARG A C 1
ATOM 660 O O . ARG A 1 81 ? 48.280 16.603 -36.638 1.00 91.25 81 ARG A O 1
ATOM 667 N N . GLU A 1 82 ? 46.889 17.838 -37.886 1.00 90.25 82 GLU A N 1
ATOM 668 C CA . GLU A 1 82 ? 47.252 19.093 -37.209 1.00 90.25 82 GLU A CA 1
ATOM 669 C C . GLU A 1 82 ? 46.758 19.151 -35.755 1.00 90.25 82 GLU A C 1
ATOM 671 O O . GLU A 1 82 ? 47.473 19.651 -34.883 1.00 90.25 82 GLU A O 1
ATOM 676 N N . THR A 1 83 ? 45.588 18.578 -35.443 1.00 91.06 83 THR A N 1
ATOM 677 C CA . THR A 1 83 ? 45.146 18.426 -34.042 1.00 91.06 83 THR A CA 1
ATOM 678 C C . THR A 1 83 ? 46.059 17.491 -33.251 1.00 91.06 83 THR A C 1
ATOM 680 O O . THR A 1 83 ? 46.414 17.818 -32.116 1.00 91.06 83 THR A O 1
ATOM 683 N N . ALA A 1 84 ? 46.509 16.381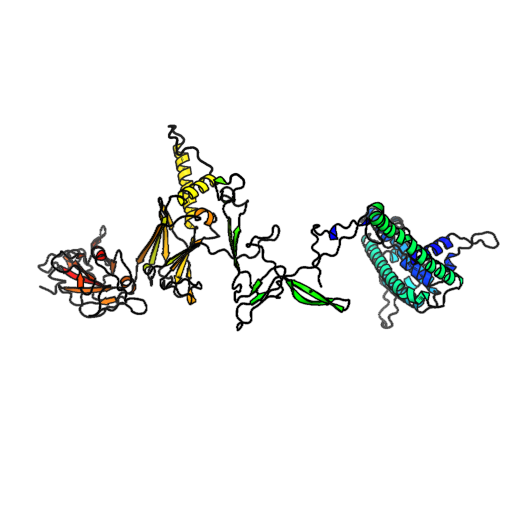 -33.845 1.00 91.19 84 ALA A N 1
ATOM 684 C CA . ALA A 1 84 ? 47.483 15.482 -33.227 1.00 91.19 84 ALA A CA 1
ATOM 685 C C . ALA A 1 84 ? 48.844 16.168 -33.012 1.00 91.19 84 ALA A C 1
ATOM 687 O O . ALA A 1 84 ? 49.408 16.088 -31.918 1.00 91.19 84 ALA A O 1
ATOM 688 N N . ARG A 1 85 ? 49.337 16.909 -34.015 1.00 90.81 85 ARG A N 1
ATOM 689 C CA . ARG A 1 85 ? 50.583 17.689 -33.944 1.00 90.81 85 ARG A CA 1
ATOM 690 C C . ARG A 1 85 ? 50.520 18.756 -32.852 1.00 90.81 85 ARG A C 1
ATOM 692 O O . ARG A 1 85 ? 51.471 18.902 -32.085 1.00 90.81 85 ARG A O 1
ATOM 699 N N . PHE A 1 86 ? 49.396 19.463 -32.724 1.00 90.94 86 PHE A N 1
ATOM 700 C CA . PHE A 1 86 ? 49.190 20.422 -31.639 1.00 90.94 86 PHE A CA 1
ATOM 701 C C . PHE A 1 86 ? 49.101 19.744 -30.269 1.00 90.94 86 PHE A C 1
ATOM 703 O O . PHE A 1 86 ? 49.713 20.221 -29.319 1.00 90.94 86 PHE A O 1
ATOM 710 N N . ALA A 1 87 ? 48.391 18.618 -30.150 1.00 88.56 87 ALA A N 1
ATOM 711 C CA . ALA A 1 87 ? 48.304 17.864 -28.899 1.00 88.56 87 ALA A CA 1
ATOM 712 C C . ALA A 1 87 ? 49.668 17.310 -28.454 1.00 88.56 87 ALA A C 1
ATOM 714 O O . ALA A 1 87 ? 49.946 17.220 -27.256 1.00 88.56 87 ALA A O 1
ATOM 715 N N . GLN A 1 88 ? 50.531 16.941 -29.403 1.00 88.06 88 GLN A N 1
ATOM 716 C CA . GLN A 1 88 ? 51.920 16.585 -29.133 1.00 88.06 88 GLN A CA 1
ATOM 717 C C . GLN A 1 88 ? 52.719 17.804 -28.656 1.00 88.06 88 GLN A C 1
ATOM 719 O O . GLN A 1 88 ? 53.238 17.782 -27.544 1.00 88.06 88 GLN A O 1
ATOM 724 N N . TRP A 1 89 ? 52.712 18.907 -29.411 1.00 88.19 89 TRP A N 1
ATOM 725 C CA . TRP A 1 89 ? 53.379 20.154 -29.011 1.00 88.19 89 TRP A CA 1
ATOM 726 C C . TRP A 1 89 ? 52.931 20.656 -27.626 1.00 88.19 89 TRP A C 1
ATOM 728 O O . TRP A 1 89 ? 53.753 21.083 -26.811 1.00 88.19 89 TRP A O 1
ATOM 738 N N . TRP A 1 90 ? 51.630 20.570 -27.329 1.00 85.94 90 TRP A N 1
ATOM 739 C CA . TRP A 1 90 ? 51.049 20.970 -26.049 1.00 85.94 90 TRP A CA 1
ATOM 740 C C . TRP A 1 90 ? 51.577 20.133 -24.880 1.00 85.94 90 TRP A C 1
ATOM 742 O O . TRP A 1 90 ? 51.758 20.676 -23.789 1.00 85.94 90 TRP A O 1
ATOM 752 N N . ARG A 1 91 ? 51.827 18.833 -25.086 1.00 84.38 91 ARG A N 1
ATOM 753 C CA . ARG A 1 91 ? 52.423 17.947 -24.074 1.00 84.38 91 ARG A CA 1
ATOM 754 C C . ARG A 1 91 ? 53.914 18.217 -23.885 1.00 84.38 91 ARG A C 1
ATOM 756 O O . ARG A 1 91 ? 54.368 18.252 -22.747 1.00 84.38 91 ARG A O 1
ATOM 763 N N . ASP A 1 92 ? 54.633 18.453 -24.976 1.00 83.12 92 ASP A N 1
ATOM 764 C CA . ASP A 1 92 ? 56.098 18.527 -24.973 1.00 83.12 92 ASP A CA 1
ATOM 765 C C . ASP A 1 92 ? 56.639 19.904 -24.531 1.00 83.12 92 ASP A C 1
ATOM 767 O O . ASP A 1 92 ? 57.800 20.025 -24.142 1.00 83.12 92 ASP A O 1
ATOM 771 N N . THR A 1 93 ? 55.807 20.953 -24.555 1.00 78.75 93 THR A N 1
ATOM 772 C CA . THR A 1 93 ? 56.218 22.325 -24.205 1.00 78.75 93 THR A CA 1
ATOM 773 C C . THR A 1 93 ? 55.859 22.673 -22.749 1.00 78.75 93 THR A C 1
ATOM 775 O O . THR A 1 93 ? 54.667 22.769 -22.444 1.00 78.75 93 THR A O 1
ATOM 778 N N . PRO A 1 94 ? 56.820 22.911 -21.835 1.00 70.31 94 PRO A N 1
ATOM 779 C CA . PRO A 1 94 ? 56.533 23.336 -20.459 1.00 70.31 94 PRO A CA 1
ATOM 780 C C . PRO A 1 94 ? 55.971 24.769 -20.381 1.00 70.31 94 PRO A C 1
ATOM 782 O O . PRO A 1 94 ? 56.170 25.586 -21.281 1.00 70.31 94 PRO A O 1
ATOM 785 N N . GLU A 1 95 ? 55.238 25.071 -19.308 1.00 64.44 95 GLU A N 1
ATOM 786 C CA . GLU A 1 95 ? 54.670 26.399 -19.037 1.00 64.44 95 GLU A CA 1
ATOM 787 C C . GLU A 1 95 ? 55.760 27.297 -18.424 1.00 64.44 95 GLU A C 1
ATOM 789 O O . GLU A 1 95 ? 56.308 26.986 -17.369 1.00 64.44 95 GLU A O 1
ATOM 794 N N . TYR A 1 96 ? 56.149 28.368 -19.121 1.00 57.81 96 TYR A N 1
ATOM 795 C CA . TYR A 1 96 ? 57.163 29.307 -18.633 1.00 57.81 96 TYR A CA 1
ATOM 796 C C . TYR A 1 96 ? 56.497 30.399 -17.789 1.00 57.81 96 TYR A C 1
ATOM 798 O O . TYR A 1 96 ? 56.059 31.414 -18.327 1.00 57.81 96 TYR A O 1
ATOM 806 N N . ASP A 1 97 ? 56.448 30.203 -16.472 1.00 43.78 97 ASP A N 1
ATOM 807 C CA . ASP A 1 97 ? 56.066 31.249 -15.519 1.00 43.78 97 ASP A CA 1
ATOM 808 C C . ASP A 1 97 ? 57.286 32.112 -15.148 1.00 43.78 97 ASP A C 1
ATOM 810 O O . ASP A 1 97 ? 58.263 31.639 -14.570 1.00 43.78 97 ASP A O 1
ATOM 814 N N . GLY A 1 98 ? 57.222 33.409 -15.464 1.00 46.19 98 GLY A N 1
ATOM 815 C CA . GLY A 1 98 ? 57.937 34.439 -14.704 1.00 46.19 98 GLY A CA 1
ATOM 816 C C . GLY A 1 98 ? 59.462 34.570 -14.854 1.00 46.19 98 GLY A C 1
ATOM 817 O O . GLY A 1 98 ? 60.135 34.711 -13.841 1.00 46.19 98 GLY A O 1
ATOM 818 N N . VAL A 1 99 ? 60.017 34.666 -16.070 1.00 34.94 99 VAL A N 1
ATOM 819 C CA . VAL A 1 99 ? 61.281 35.404 -16.334 1.00 34.94 99 VAL A CA 1
ATOM 820 C C . VAL A 1 99 ? 61.164 36.101 -17.692 1.00 34.94 99 VAL A C 1
ATOM 822 O O . VAL A 1 99 ? 60.585 35.554 -18.627 1.00 34.94 99 VAL A O 1
ATOM 825 N N . SER A 1 100 ? 61.661 37.336 -17.786 1.00 43.69 100 SER A N 1
ATOM 826 C CA . SER A 1 100 ? 61.485 38.239 -18.927 1.00 43.69 100 SER A CA 1
ATOM 827 C C . SER A 1 100 ? 61.690 37.575 -20.296 1.00 43.69 100 SER A C 1
ATOM 829 O O . SER A 1 100 ? 62.672 36.875 -20.554 1.00 43.69 100 SER A O 1
ATOM 831 N N . ALA A 1 101 ? 60.745 37.856 -21.195 1.00 47.97 101 ALA A N 1
ATOM 832 C CA . ALA A 1 101 ? 60.768 37.513 -22.608 1.00 47.97 101 ALA A CA 1
ATOM 833 C C . ALA A 1 101 ? 61.988 38.139 -23.308 1.00 47.97 101 ALA A C 1
ATOM 835 O O . ALA A 1 101 ? 61.907 39.176 -23.961 1.00 47.97 101 ALA A O 1
ATOM 836 N N . THR A 1 102 ? 63.142 37.496 -23.181 1.00 51.09 102 THR A N 1
ATOM 837 C CA . THR A 1 102 ? 64.334 37.789 -23.971 1.00 51.09 102 THR A CA 1
ATOM 838 C C . THR A 1 102 ? 64.346 36.848 -25.171 1.00 51.09 102 THR A C 1
ATOM 840 O O . THR A 1 102 ? 64.738 35.692 -25.076 1.00 51.09 102 THR A O 1
ATOM 843 N N . GLY A 1 103 ? 63.847 37.349 -26.306 1.00 56.97 103 GLY A N 1
ATOM 844 C CA . GLY A 1 103 ? 64.098 36.918 -27.692 1.00 56.97 103 GLY A CA 1
ATOM 845 C C . GLY A 1 103 ? 64.145 35.419 -28.035 1.00 56.97 103 GLY A C 1
ATOM 846 O O . GLY A 1 103 ? 63.345 34.955 -28.837 1.00 56.97 103 GLY A O 1
ATOM 847 N N . ALA A 1 104 ? 65.104 34.656 -27.512 1.00 59.03 104 ALA A N 1
ATOM 848 C CA . ALA A 1 104 ? 65.421 33.296 -27.950 1.00 59.03 104 ALA A CA 1
ATOM 849 C C . ALA A 1 104 ? 64.357 32.244 -27.574 1.00 59.03 104 ALA A C 1
ATOM 851 O O . ALA A 1 104 ? 63.992 31.428 -28.421 1.00 59.03 104 ALA A O 1
ATOM 852 N N . GLY A 1 105 ? 63.820 32.280 -26.348 1.00 64.81 105 GLY A N 1
ATOM 853 C CA . GLY A 1 105 ? 62.814 31.310 -25.880 1.00 64.81 105 GLY A CA 1
ATOM 854 C C . GLY A 1 105 ? 61.477 31.434 -26.619 1.00 64.81 105 GLY A C 1
ATOM 855 O O . GLY A 1 105 ? 60.948 30.443 -27.117 1.00 64.81 105 GLY A O 1
ATOM 856 N N . LEU A 1 106 ? 60.996 32.670 -26.800 1.00 66.56 106 LEU A N 1
ATOM 857 C CA . LEU A 1 106 ? 59.793 32.971 -27.585 1.00 66.56 106 LEU A CA 1
ATOM 858 C C . LEU A 1 106 ? 59.957 32.548 -29.054 1.00 66.56 106 LEU A C 1
ATOM 860 O O . LEU A 1 106 ? 59.053 31.944 -29.624 1.00 66.56 106 LEU A O 1
ATOM 864 N N . ARG A 1 107 ? 61.124 32.803 -29.664 1.00 68.12 107 ARG A N 1
ATOM 865 C CA . ARG A 1 107 ? 61.420 32.369 -31.042 1.00 68.12 107 ARG A CA 1
ATOM 866 C C . ARG A 1 107 ? 61.420 30.843 -31.174 1.00 68.12 107 ARG A C 1
ATOM 868 O O . ARG A 1 107 ? 60.910 30.335 -32.167 1.00 68.12 107 ARG A O 1
ATOM 875 N N . SER A 1 108 ? 61.962 30.123 -30.191 1.00 70.06 108 SER A N 1
ATOM 876 C CA . SER A 1 108 ? 61.948 28.653 -30.163 1.00 70.06 108 SER A CA 1
ATOM 877 C C . SER A 1 108 ? 60.525 28.100 -30.018 1.00 70.06 108 SER A C 1
ATOM 879 O O . SER A 1 108 ? 60.103 27.259 -30.808 1.00 70.06 108 SER A O 1
ATOM 881 N N . MET A 1 109 ? 59.744 28.646 -29.080 1.00 74.19 109 MET A N 1
ATOM 882 C CA . MET A 1 109 ? 58.350 28.259 -28.845 1.00 74.19 109 MET A CA 1
ATOM 883 C C . MET A 1 109 ? 57.462 28.510 -30.071 1.00 74.19 109 MET A C 1
ATOM 885 O O . MET A 1 109 ? 56.668 27.646 -30.441 1.00 74.19 109 MET A O 1
ATOM 889 N N . LEU A 1 110 ? 57.622 29.664 -30.728 1.00 73.56 110 LEU A N 1
ATOM 890 C CA . LEU A 1 110 ? 56.900 30.001 -31.956 1.00 73.56 110 LEU A CA 1
ATOM 891 C C . LEU A 1 110 ? 57.287 29.078 -33.114 1.00 73.56 110 LEU A C 1
ATOM 893 O O . LEU A 1 110 ? 56.401 28.585 -33.798 1.00 73.56 110 LEU A O 1
ATOM 897 N N . ARG A 1 111 ? 58.582 28.787 -33.308 1.00 72.69 111 ARG A N 1
ATOM 898 C CA . ARG A 1 111 ? 59.047 27.863 -34.361 1.00 72.69 111 ARG A CA 1
ATOM 899 C C . ARG A 1 111 ? 58.573 26.424 -34.153 1.00 72.69 111 ARG A C 1
ATOM 901 O O . ARG A 1 111 ? 58.354 25.720 -35.130 1.00 72.69 111 ARG A O 1
ATOM 908 N N . ALA A 1 112 ? 58.441 25.985 -32.902 1.00 77.00 112 ALA A N 1
ATOM 909 C CA . ALA A 1 112 ? 57.966 24.644 -32.574 1.00 77.00 112 ALA A CA 1
ATOM 910 C C . ALA A 1 112 ? 56.432 24.511 -32.642 1.00 77.00 112 ALA A C 1
ATOM 912 O O . ALA A 1 112 ? 55.922 23.404 -32.809 1.00 77.00 112 ALA A O 1
ATOM 913 N N . SER A 1 113 ? 55.694 25.618 -32.507 1.00 83.38 113 SER A N 1
ATOM 914 C CA . SER A 1 113 ? 54.230 25.637 -32.582 1.00 83.38 113 SER A CA 1
ATOM 915 C C . SER A 1 113 ? 53.733 25.370 -34.011 1.00 83.38 113 SER A C 1
ATOM 917 O O . SER A 1 113 ? 54.343 25.848 -34.967 1.00 83.38 113 SER A O 1
ATOM 919 N N . PRO A 1 114 ? 52.599 24.666 -34.200 1.00 85.62 114 PRO A N 1
ATOM 920 C CA . PRO A 1 114 ? 51.989 24.509 -35.521 1.00 85.62 114 PRO A CA 1
ATOM 921 C C . PRO A 1 114 ? 51.265 25.776 -36.014 1.00 85.62 114 PRO A C 1
ATOM 923 O O . PRO A 1 114 ? 50.969 25.880 -37.200 1.00 85.62 114 PRO A O 1
ATOM 926 N N . VAL A 1 115 ? 50.989 26.759 -35.144 1.00 87.31 115 VAL A N 1
ATOM 927 C CA . VAL A 1 115 ? 50.168 27.939 -35.485 1.00 87.31 115 VAL A CA 1
ATOM 928 C C . VAL A 1 115 ? 50.761 28.808 -36.611 1.00 87.31 115 VAL A C 1
ATOM 930 O O . VAL A 1 115 ? 49.997 29.181 -37.500 1.00 87.31 115 VAL A O 1
ATOM 933 N N . PRO A 1 116 ? 52.076 29.109 -36.666 1.00 86.38 116 PRO A N 1
ATOM 934 C CA . PRO A 1 116 ? 52.651 29.851 -37.792 1.00 86.38 116 PRO A CA 1
ATOM 935 C C . PRO A 1 116 ? 52.452 29.160 -39.145 1.00 86.38 116 PRO A C 1
ATOM 937 O O . PRO A 1 116 ? 52.146 29.829 -40.125 1.00 86.38 116 PRO A O 1
ATOM 940 N N . ALA A 1 117 ? 52.525 27.826 -39.188 1.00 86.94 117 ALA A N 1
ATOM 941 C CA . ALA A 1 117 ? 52.269 27.073 -40.414 1.00 86.94 117 ALA A CA 1
ATOM 942 C C . ALA A 1 117 ? 50.800 27.189 -40.865 1.00 86.94 117 ALA A C 1
ATOM 944 O O . ALA A 1 117 ? 50.532 27.242 -42.063 1.00 86.94 117 ALA A O 1
ATOM 945 N N . LEU A 1 118 ? 49.843 27.286 -39.930 1.00 89.38 118 LEU A N 1
ATOM 946 C CA . LEU A 1 118 ? 48.432 27.546 -40.260 1.00 89.38 118 LEU A CA 1
ATOM 947 C C . LEU A 1 118 ? 48.231 28.951 -40.846 1.00 89.38 118 LEU A C 1
ATOM 949 O O . LEU A 1 118 ? 47.460 29.117 -41.790 1.00 89.38 118 LEU A O 1
ATOM 953 N N . ILE A 1 119 ? 48.943 29.950 -40.314 1.00 88.31 119 ILE A N 1
ATOM 954 C CA . ILE A 1 119 ? 48.939 31.328 -40.833 1.00 88.31 119 ILE A CA 1
ATOM 955 C C . ILE A 1 119 ? 49.484 31.349 -42.264 1.00 88.31 119 ILE A C 1
ATOM 957 O O . ILE A 1 119 ? 48.836 31.883 -43.162 1.00 88.31 119 ILE A O 1
ATOM 961 N N . GLU A 1 120 ? 50.636 30.715 -42.494 1.00 87.19 120 GLU A N 1
ATOM 962 C CA . GLU A 1 120 ? 51.241 30.588 -43.824 1.00 87.19 120 GLU A CA 1
ATOM 963 C C . GLU A 1 120 ? 50.336 29.824 -44.797 1.00 87.19 120 GLU A C 1
ATOM 965 O O . GLU A 1 120 ? 50.222 30.207 -45.958 1.00 87.19 120 GLU A O 1
ATOM 970 N N . THR A 1 121 ? 49.638 28.789 -44.323 1.00 89.69 121 THR A N 1
ATOM 971 C CA . THR A 1 121 ? 48.696 28.009 -45.137 1.00 89.69 121 THR A CA 1
ATOM 972 C C . THR A 1 121 ? 47.516 28.866 -45.605 1.00 89.69 121 THR A C 1
ATOM 974 O O . THR A 1 121 ? 47.219 28.897 -46.799 1.00 89.69 121 THR A O 1
ATOM 977 N N . LEU A 1 122 ? 46.875 29.614 -44.697 1.00 89.94 122 LEU A N 1
ATOM 978 C CA . LEU A 1 122 ? 45.783 30.532 -45.047 1.00 89.94 122 LEU A CA 1
ATOM 979 C C . LEU A 1 122 ? 46.255 31.654 -45.979 1.00 89.94 122 LEU A C 1
ATOM 981 O O . LEU A 1 122 ? 45.545 31.997 -46.925 1.00 89.94 122 LEU A O 1
ATOM 985 N N . ASN A 1 123 ? 47.451 32.201 -45.736 1.00 89.31 123 ASN A N 1
ATOM 986 C CA . ASN A 1 123 ? 48.054 33.204 -46.610 1.00 89.31 123 ASN A CA 1
ATOM 987 C C . ASN A 1 123 ? 48.292 32.636 -48.014 1.00 89.31 123 ASN A C 1
ATOM 989 O O . ASN A 1 123 ? 47.871 33.237 -48.995 1.00 89.31 123 ASN A O 1
ATOM 993 N N . GLY A 1 124 ? 48.878 31.441 -48.106 1.00 87.81 124 GLY A N 1
ATOM 994 C CA . GLY A 1 124 ? 49.135 30.768 -49.374 1.00 87.81 124 GLY A CA 1
ATOM 995 C C . GLY A 1 124 ? 47.858 30.468 -50.160 1.00 87.81 124 GLY A C 1
ATOM 996 O O . GLY A 1 124 ? 47.843 30.633 -51.376 1.00 87.81 124 GLY A O 1
ATOM 997 N N . TRP A 1 125 ? 46.763 30.084 -49.494 1.00 90.69 125 TRP A N 1
ATOM 998 C CA . TRP A 1 125 ? 45.464 29.909 -50.158 1.00 90.69 125 TRP A CA 1
ATOM 999 C C . TRP A 1 125 ? 44.880 31.231 -50.666 1.00 90.69 125 TRP A C 1
ATOM 1001 O O . TRP A 1 125 ? 44.329 31.277 -51.765 1.00 90.69 125 TRP A O 1
ATOM 1011 N N . TYR A 1 126 ? 45.013 32.312 -49.894 1.00 90.62 126 TYR A N 1
ATOM 1012 C CA . TYR A 1 126 ? 44.560 33.640 -50.304 1.00 90.62 126 TYR A CA 1
ATOM 1013 C C . TYR A 1 126 ? 45.359 34.190 -51.497 1.00 90.62 126 TYR A C 1
ATOM 1015 O O . TYR A 1 126 ? 44.767 34.715 -52.444 1.00 90.62 126 TYR A O 1
ATOM 1023 N N . GLU A 1 127 ? 46.684 34.027 -51.478 1.00 87.62 127 GLU A N 1
ATOM 1024 C CA . GLU A 1 127 ? 47.579 34.424 -52.569 1.00 87.62 127 GLU A CA 1
ATOM 1025 C C . GLU A 1 127 ? 47.355 33.585 -53.829 1.00 87.62 127 GLU A C 1
ATOM 1027 O O . GLU A 1 127 ? 47.310 34.139 -54.926 1.00 87.62 127 GLU A O 1
ATOM 1032 N N . ALA A 1 128 ? 47.151 32.271 -53.696 1.00 86.62 128 ALA A N 1
ATOM 1033 C CA . ALA A 1 128 ? 46.886 31.395 -54.837 1.00 86.62 128 ALA A CA 1
ATOM 1034 C C . ALA A 1 128 ? 45.600 31.794 -55.584 1.00 86.62 128 ALA A C 1
ATOM 1036 O O . ALA A 1 128 ? 45.561 31.795 -56.810 1.00 86.62 128 ALA A O 1
ATOM 1037 N N . LEU A 1 129 ? 44.572 32.253 -54.862 1.00 87.31 129 LEU A N 1
ATOM 1038 C CA . LEU A 1 129 ? 43.338 32.759 -55.472 1.00 87.31 129 LEU A CA 1
ATOM 1039 C C . LEU A 1 129 ? 43.457 34.187 -56.029 1.00 87.31 129 LEU A C 1
ATOM 1041 O O . LEU A 1 129 ? 42.481 34.708 -56.569 1.00 87.31 129 LEU A O 1
ATOM 1045 N N . SER A 1 130 ? 44.616 34.849 -55.928 1.00 83.69 130 SER A N 1
ATOM 1046 C CA . SER A 1 130 ? 44.793 36.213 -56.452 1.00 83.69 130 SER A CA 1
ATOM 1047 C C . SER A 1 130 ? 44.584 36.316 -57.965 1.00 83.69 130 SER A C 1
ATOM 1049 O O . SER A 1 130 ? 44.148 37.366 -58.437 1.00 83.69 130 SER A O 1
ATOM 1051 N N . GLN A 1 131 ? 44.842 35.224 -58.690 1.00 76.50 131 GLN A N 1
ATOM 1052 C CA . GLN A 1 131 ? 44.693 35.114 -60.142 1.00 76.50 131 GLN A CA 1
ATOM 1053 C C . GLN A 1 131 ? 43.362 34.475 -60.576 1.00 76.50 131 GLN A C 1
ATOM 1055 O O . GLN A 1 131 ? 43.133 34.306 -61.773 1.00 76.50 131 GLN A O 1
ATOM 1060 N N . ALA A 1 132 ? 42.474 34.132 -59.633 1.00 81.50 132 ALA A N 1
ATOM 1061 C CA . ALA A 1 132 ? 41.200 33.495 -59.952 1.00 81.50 132 ALA A CA 1
ATOM 1062 C C . ALA A 1 132 ? 40.292 34.430 -60.771 1.00 81.50 132 ALA A C 1
ATOM 1064 O O . ALA A 1 132 ? 40.099 35.594 -60.413 1.00 81.50 132 ALA A O 1
ATOM 1065 N N . GLN A 1 133 ? 39.717 33.903 -61.856 1.00 77.25 133 GLN A N 1
ATOM 1066 C CA . GLN A 1 133 ? 38.852 34.661 -62.769 1.00 77.25 133 GLN A CA 1
ATOM 1067 C C . GLN A 1 133 ? 37.366 34.304 -62.655 1.00 77.25 133 GLN A C 1
ATOM 1069 O O . GLN A 1 133 ? 36.535 35.067 -63.141 1.00 77.25 133 GLN A O 1
ATOM 1074 N N . SER A 1 134 ? 37.012 33.176 -62.027 1.00 84.88 134 SER A N 1
ATOM 1075 C CA . SER A 1 134 ? 35.609 32.788 -61.877 1.00 84.88 134 SER A CA 1
ATOM 1076 C C . SER A 1 134 ? 34.972 33.399 -60.626 1.00 84.88 134 SER A C 1
ATOM 1078 O O . SER A 1 134 ? 35.638 33.658 -59.617 1.00 84.88 134 SER A O 1
ATOM 1080 N N . ASP A 1 135 ? 33.646 33.543 -60.659 1.00 84.50 135 ASP A N 1
ATOM 1081 C CA . ASP A 1 135 ? 32.846 33.976 -59.509 1.00 84.50 135 ASP A CA 1
ATOM 1082 C C . ASP A 1 135 ? 33.058 33.076 -58.277 1.00 84.50 135 ASP A C 1
ATOM 1084 O O . ASP A 1 135 ? 33.008 33.548 -57.137 1.00 84.50 135 ASP A O 1
ATOM 1088 N N . ASN A 1 136 ? 33.346 31.784 -58.480 1.00 86.81 136 ASN A N 1
ATOM 1089 C CA . ASN A 1 136 ? 33.575 30.832 -57.393 1.00 86.81 136 ASN A CA 1
ATOM 1090 C C . ASN A 1 136 ? 34.926 31.069 -56.708 1.00 86.81 136 ASN A C 1
ATOM 1092 O O . ASN A 1 136 ? 34.987 31.107 -55.475 1.00 86.81 136 ASN A O 1
ATOM 1096 N N . GLY A 1 137 ? 35.995 31.267 -57.484 1.00 86.25 137 GLY A N 1
ATOM 1097 C CA . GLY A 1 137 ? 37.322 31.585 -56.959 1.00 86.25 137 GLY A CA 1
ATOM 1098 C C . GLY A 1 137 ? 37.372 32.961 -56.290 1.00 86.25 137 GLY A C 1
ATOM 1099 O O . GLY A 1 137 ? 37.892 33.091 -55.179 1.00 86.25 137 GLY A O 1
ATOM 1100 N N . LEU A 1 138 ? 36.740 33.974 -56.895 1.00 88.12 138 LEU A N 1
ATOM 1101 C CA . LEU A 1 138 ? 36.611 35.320 -56.319 1.00 88.12 138 LEU A CA 1
ATOM 1102 C C . LEU A 1 138 ? 35.768 35.326 -55.036 1.00 88.12 138 LEU A C 1
ATOM 1104 O O . LEU A 1 138 ? 36.120 35.984 -54.049 1.00 88.12 138 LEU A O 1
ATOM 1108 N N . GLY A 1 139 ? 34.674 34.562 -55.020 1.00 87.88 139 GLY A N 1
ATOM 1109 C CA . GLY A 1 139 ? 33.833 34.386 -53.841 1.00 87.88 139 GLY A CA 1
ATOM 1110 C C . GLY A 1 139 ? 34.602 33.747 -52.684 1.00 87.88 139 GLY A C 1
ATOM 1111 O O . GLY A 1 139 ? 34.576 34.267 -51.568 1.00 87.88 139 GLY A O 1
ATOM 1112 N N . LEU A 1 140 ? 35.350 32.670 -52.949 1.00 91.62 140 LEU A N 1
ATOM 1113 C CA . LEU A 1 140 ? 36.172 32.011 -51.932 1.00 91.62 140 LEU A CA 1
ATOM 1114 C C . LEU A 1 140 ? 37.303 32.917 -51.423 1.00 91.62 140 LEU A C 1
ATOM 1116 O O . LEU A 1 140 ? 37.550 32.971 -50.218 1.00 91.62 140 LEU A O 1
ATOM 1120 N N . ARG A 1 141 ? 37.940 33.695 -52.308 1.00 91.50 141 ARG A N 1
ATOM 1121 C CA . ARG A 1 141 ? 38.949 34.691 -51.916 1.00 91.50 141 ARG A CA 1
ATOM 1122 C C . ARG A 1 141 ? 38.368 35.773 -51.007 1.00 91.50 141 ARG A C 1
ATOM 1124 O O . ARG A 1 141 ? 39.023 36.189 -50.054 1.00 91.50 141 ARG A O 1
ATOM 1131 N N . THR A 1 142 ? 37.135 36.209 -51.266 1.00 90.31 142 THR A N 1
ATOM 1132 C CA . THR A 1 142 ? 36.433 37.200 -50.434 1.00 90.31 142 THR A CA 1
ATOM 1133 C C . THR A 1 142 ? 36.137 36.646 -49.039 1.00 90.31 142 THR A C 1
ATOM 1135 O O . THR A 1 142 ? 36.332 37.344 -48.043 1.00 90.31 142 THR A O 1
ATOM 1138 N N . VAL A 1 143 ? 35.729 35.376 -48.951 1.00 90.62 143 VAL A N 1
ATOM 1139 C CA . VAL A 1 143 ? 35.541 34.683 -47.668 1.00 90.62 143 VAL A CA 1
ATOM 1140 C C . VAL A 1 143 ? 36.871 34.585 -46.925 1.00 90.62 143 VAL A C 1
ATOM 1142 O O . VAL A 1 143 ? 36.945 35.012 -45.776 1.00 90.62 143 VAL A O 1
ATOM 1145 N N . LEU A 1 144 ? 37.938 34.120 -47.585 1.00 90.31 144 LEU A N 1
ATOM 1146 C CA . LEU A 1 144 ? 39.291 34.067 -47.018 1.00 90.31 144 LEU A CA 1
ATOM 1147 C C . LEU A 1 144 ? 39.762 35.434 -46.510 1.00 90.31 144 LEU A C 1
ATOM 1149 O O . LEU A 1 144 ? 40.276 35.512 -45.398 1.00 90.31 144 LEU A O 1
ATOM 1153 N N . ARG A 1 145 ? 39.518 36.519 -47.257 1.00 90.38 145 ARG A N 1
ATOM 1154 C CA . ARG A 1 145 ? 39.797 37.890 -46.803 1.00 90.38 145 ARG A CA 1
ATOM 1155 C C . ARG A 1 145 ? 39.066 38.214 -45.506 1.00 90.38 145 ARG A C 1
ATOM 1157 O O . ARG A 1 145 ? 39.695 38.679 -44.562 1.00 90.38 145 ARG A O 1
ATOM 1164 N N . ALA A 1 146 ? 37.760 37.958 -45.435 1.00 88.38 146 ALA A N 1
ATOM 1165 C CA . ALA A 1 146 ? 36.977 38.218 -44.229 1.00 88.38 146 ALA A CA 1
ATOM 1166 C C . ALA A 1 146 ? 37.480 37.398 -43.027 1.00 88.38 146 ALA A C 1
ATOM 1168 O O . ALA A 1 146 ? 37.592 37.935 -41.924 1.00 88.38 146 ALA A O 1
ATOM 1169 N N . VAL A 1 147 ? 37.842 36.128 -43.251 1.00 88.69 147 VAL A N 1
ATOM 1170 C CA . VAL A 1 147 ? 38.425 35.244 -42.230 1.00 88.69 147 VAL A CA 1
ATOM 1171 C C . VAL A 1 147 ? 39.758 35.789 -41.725 1.00 88.69 147 VAL A C 1
ATOM 1173 O O . VAL A 1 147 ? 39.937 35.942 -40.518 1.00 88.69 147 VAL A O 1
ATOM 1176 N N . ILE A 1 148 ? 40.677 36.120 -42.636 1.00 88.75 148 ILE A N 1
ATOM 1177 C CA . ILE A 1 148 ? 41.998 36.663 -42.304 1.00 88.75 148 ILE A CA 1
ATOM 1178 C C . ILE A 1 148 ? 41.850 37.981 -41.534 1.00 88.75 148 ILE A C 1
ATOM 1180 O O . ILE A 1 148 ? 42.444 38.129 -40.468 1.00 88.75 148 ILE A O 1
ATOM 1184 N N . MET A 1 149 ? 40.985 38.890 -41.996 1.00 85.06 149 MET A N 1
ATOM 1185 C CA . MET A 1 149 ? 40.708 40.158 -41.312 1.00 85.06 149 MET A CA 1
ATOM 1186 C C . MET A 1 149 ? 40.085 39.967 -39.923 1.00 85.06 149 MET A C 1
ATOM 1188 O O . MET A 1 149 ? 40.287 40.787 -39.032 1.00 85.06 149 MET A O 1
ATOM 1192 N N . GLN A 1 150 ? 39.283 38.923 -39.711 1.00 84.56 150 GLN A N 1
ATOM 1193 C CA . GLN A 1 150 ? 38.724 38.628 -38.393 1.00 84.56 150 GLN A CA 1
ATOM 1194 C C . GLN A 1 150 ? 39.791 38.075 -37.440 1.00 84.56 150 GLN A C 1
ATOM 1196 O O . GLN A 1 150 ? 39.789 38.424 -36.258 1.00 84.56 150 GLN A O 1
ATOM 1201 N N . LEU A 1 151 ? 40.699 37.238 -37.945 1.00 83.88 151 LEU A N 1
ATOM 1202 C CA . LEU A 1 151 ? 41.804 36.666 -37.176 1.00 83.88 151 LEU A CA 1
ATOM 1203 C C . LEU A 1 151 ? 42.871 37.716 -36.833 1.00 83.88 151 LEU A C 1
ATOM 1205 O O . LEU A 1 151 ? 43.425 37.671 -35.736 1.00 83.88 151 LEU A O 1
ATOM 1209 N N . SER A 1 152 ? 43.103 38.699 -37.710 1.00 78.19 152 SER A N 1
ATOM 1210 C CA . SER A 1 152 ? 44.074 39.781 -37.491 1.00 78.19 152 SER A CA 1
ATOM 1211 C C . SER A 1 152 ? 43.621 40.852 -36.487 1.00 78.19 152 SER A C 1
ATOM 1213 O O . SER A 1 152 ? 44.454 41.594 -35.975 1.00 78.19 152 SER A O 1
ATOM 1215 N N . ARG A 1 153 ? 42.330 40.909 -36.115 1.00 69.31 153 ARG A N 1
ATOM 1216 C CA . ARG A 1 153 ? 41.799 41.850 -35.097 1.00 69.31 153 ARG A CA 1
ATOM 1217 C C . ARG A 1 153 ? 42.321 41.607 -33.679 1.00 69.31 153 ARG A C 1
ATOM 1219 O O . ARG A 1 153 ? 42.163 42.473 -32.820 1.00 69.31 153 ARG A O 1
ATOM 1226 N N . ARG A 1 154 ? 42.881 40.430 -33.392 1.00 64.12 154 ARG A N 1
ATOM 1227 C CA . ARG A 1 154 ? 43.472 40.131 -32.083 1.00 64.12 154 ARG A CA 1
ATOM 1228 C C . ARG A 1 154 ? 44.884 40.718 -32.025 1.00 64.12 154 ARG A C 1
ATOM 1230 O O . ARG A 1 154 ? 45.838 40.081 -32.452 1.00 64.12 154 ARG A O 1
ATOM 1237 N N . GLU A 1 155 ? 45.021 41.918 -31.459 1.00 56.25 155 GLU A N 1
ATOM 1238 C CA . GLU A 1 155 ? 46.331 42.572 -31.252 1.00 56.25 155 GLU A CA 1
ATOM 1239 C C . GLU A 1 155 ? 47.260 41.785 -30.300 1.00 56.25 155 GLU A C 1
ATOM 1241 O O . GLU A 1 155 ? 48.477 41.978 -30.298 1.00 56.25 155 GLU A O 1
ATOM 1246 N N . THR A 1 156 ? 46.703 40.868 -29.504 1.00 60.62 156 THR A N 1
ATOM 1247 C CA . THR A 1 156 ? 47.420 39.983 -28.578 1.00 60.62 156 THR A CA 1
ATOM 1248 C C . THR A 1 156 ? 47.304 38.531 -29.048 1.00 60.62 156 THR A C 1
ATOM 1250 O O . THR A 1 156 ? 46.218 37.955 -28.985 1.00 60.62 156 THR A O 1
ATOM 1253 N N . GLY A 1 157 ? 48.405 37.944 -29.529 1.00 73.19 157 GLY A N 1
ATOM 1254 C CA . GLY A 1 157 ? 48.442 36.563 -30.024 1.00 73.19 157 GLY A CA 1
ATOM 1255 C C . GLY A 1 157 ? 49.725 36.219 -30.790 1.00 73.19 157 GLY A C 1
ATOM 1256 O O . GLY A 1 157 ? 50.655 37.028 -30.884 1.00 73.19 157 GLY A O 1
ATOM 1257 N N . VAL A 1 158 ? 49.777 35.012 -31.359 1.00 75.75 158 VAL A N 1
ATOM 1258 C CA . VAL A 1 158 ? 50.915 34.465 -32.124 1.00 75.75 158 VAL A CA 1
ATOM 1259 C C . VAL A 1 158 ? 51.279 35.363 -33.307 1.00 75.75 158 VAL A C 1
ATOM 1261 O O . VAL A 1 158 ? 52.461 35.591 -33.569 1.00 75.75 158 VAL A O 1
ATOM 1264 N N . LEU A 1 159 ? 50.273 35.920 -33.988 1.00 76.06 159 LEU A N 1
ATOM 1265 C CA . LEU A 1 159 ? 50.453 36.833 -35.117 1.00 76.06 159 LEU A CA 1
ATOM 1266 C C . LEU A 1 159 ? 51.251 38.078 -34.676 1.00 76.06 159 LEU A C 1
ATOM 1268 O O . LEU A 1 159 ? 52.348 38.311 -35.188 1.00 76.06 159 LEU A O 1
ATOM 1272 N N . GLY A 1 160 ? 50.790 38.810 -33.659 1.00 73.62 160 GLY A N 1
ATOM 1273 C CA . GLY A 1 160 ?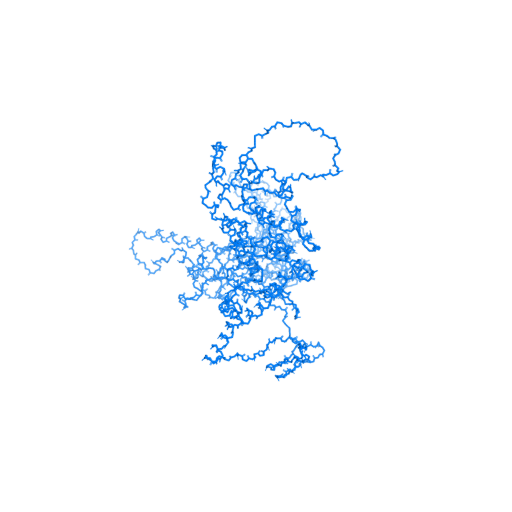 51.501 39.986 -33.136 1.00 73.62 160 GLY A CA 1
ATOM 1274 C C . GLY A 1 160 ? 52.908 39.667 -32.604 1.00 73.62 160 GLY A C 1
ATOM 1275 O O . GLY A 1 160 ? 53.845 40.449 -32.793 1.00 73.62 160 GLY A O 1
ATOM 1276 N N . ALA A 1 161 ? 53.099 38.482 -32.012 1.00 73.62 161 ALA A N 1
ATOM 1277 C CA . ALA A 1 161 ? 54.414 38.020 -31.567 1.00 73.62 161 ALA A CA 1
ATOM 1278 C C . ALA A 1 161 ? 55.384 37.789 -32.745 1.00 73.62 161 ALA A C 1
ATOM 1280 O O . ALA A 1 161 ? 56.530 38.239 -32.684 1.00 73.62 161 ALA A O 1
ATOM 1281 N N . LEU A 1 162 ? 54.930 37.167 -33.840 1.00 74.00 162 LEU A N 1
ATOM 1282 C CA . LEU A 1 162 ? 55.726 36.966 -35.060 1.00 74.00 162 LEU A CA 1
ATOM 1283 C C . LEU A 1 162 ? 56.146 38.287 -35.723 1.00 74.00 162 LEU A C 1
ATOM 1285 O O . LEU A 1 162 ? 57.282 38.404 -36.184 1.00 74.00 162 LEU A O 1
ATOM 1289 N N . GLU A 1 163 ? 55.247 39.274 -35.741 1.00 71.44 163 GLU A N 1
ATOM 1290 C CA . GLU A 1 163 ? 55.502 40.634 -36.242 1.00 71.44 163 GLU A CA 1
ATOM 1291 C C . GLU A 1 163 ? 56.588 41.334 -35.420 1.00 71.44 163 GLU A C 1
ATOM 1293 O O . GLU A 1 163 ? 57.571 41.836 -35.965 1.00 71.44 163 GLU A O 1
ATOM 1298 N N . SER A 1 164 ? 56.462 41.291 -34.090 1.00 66.94 164 SER A N 1
ATOM 1299 C CA . SER A 1 164 ? 57.437 41.897 -33.176 1.00 66.94 164 SER A CA 1
ATOM 1300 C C . SER A 1 164 ? 58.814 41.223 -33.216 1.00 66.94 164 SER A C 1
ATOM 1302 O O . SER A 1 164 ? 59.830 41.869 -32.965 1.00 66.94 164 SER A O 1
ATOM 1304 N N . ALA A 1 165 ? 58.864 39.930 -33.550 1.00 63.97 165 ALA A N 1
ATOM 1305 C CA . ALA A 1 165 ? 60.089 39.142 -33.584 1.00 63.97 165 ALA A CA 1
ATOM 1306 C C . ALA A 1 165 ? 60.819 39.168 -34.941 1.00 63.97 165 ALA A C 1
ATOM 1308 O O . ALA A 1 165 ? 61.902 38.580 -35.018 1.00 63.97 165 ALA A O 1
ATOM 1309 N N . GLN A 1 166 ? 60.251 39.815 -35.976 1.00 64.75 166 GLN A N 1
ATOM 1310 C CA . GLN A 1 166 ? 60.754 39.835 -37.365 1.00 64.75 166 GLN A CA 1
ATOM 1311 C C . GLN A 1 166 ? 61.055 38.429 -37.920 1.00 64.75 166 GLN A C 1
ATOM 1313 O O . GLN A 1 166 ? 61.986 38.226 -38.693 1.00 64.75 166 GLN A O 1
ATOM 1318 N N . LEU A 1 167 ? 60.279 37.431 -37.493 1.00 61.31 167 LEU A N 1
ATOM 1319 C CA . LEU A 1 167 ? 60.476 36.023 -37.852 1.00 61.31 167 LEU A CA 1
ATOM 1320 C C . LEU A 1 167 ? 59.706 35.594 -39.114 1.00 61.31 167 LEU A C 1
ATOM 1322 O O . LEU A 1 167 ? 59.718 34.412 -39.446 1.00 61.31 167 LEU A O 1
ATOM 1326 N N . ARG A 1 168 ? 58.989 36.512 -39.770 1.00 62.00 168 ARG A N 1
ATOM 1327 C CA . ARG A 1 168 ? 57.993 36.184 -40.797 1.00 62.00 168 ARG A CA 1
ATOM 1328 C C . ARG A 1 168 ? 58.569 36.040 -42.208 1.00 62.00 168 ARG A C 1
ATOM 1330 O O . ARG A 1 168 ? 59.424 36.816 -42.624 1.00 62.00 168 ARG A O 1
ATOM 1337 N N . VAL A 1 169 ? 57.981 35.107 -42.955 1.00 63.19 169 VAL A N 1
ATOM 1338 C CA . VAL A 1 169 ? 57.861 35.130 -44.424 1.00 63.19 169 VAL A CA 1
ATOM 1339 C C . VAL A 1 169 ? 56.982 36.336 -44.822 1.00 63.19 169 VAL A C 1
ATOM 1341 O O . VAL A 1 169 ? 56.086 36.682 -44.049 1.00 63.19 169 VAL A O 1
ATOM 1344 N N . PRO A 1 170 ? 57.207 37.021 -45.961 1.00 71.94 170 PRO A N 1
ATOM 1345 C CA . PRO A 1 170 ? 56.315 38.097 -46.402 1.00 71.94 170 PRO A CA 1
ATOM 1346 C C . PRO A 1 170 ? 54.867 37.585 -46.512 1.00 71.94 170 PRO A C 1
ATOM 1348 O O . PRO A 1 170 ? 54.598 36.690 -47.303 1.00 71.94 170 PRO A O 1
ATOM 1351 N N . LEU A 1 171 ? 53.964 38.124 -45.683 1.00 80.44 171 LEU A N 1
ATOM 1352 C CA . LEU A 1 171 ? 52.518 37.888 -45.770 1.00 80.44 171 LEU A CA 1
ATOM 1353 C C . LEU A 1 171 ? 51.870 38.987 -46.618 1.00 80.44 171 LEU A C 1
ATOM 1355 O O . LEU A 1 171 ? 52.384 40.109 -46.668 1.00 80.44 171 LEU A O 1
ATOM 1359 N N . ASP A 1 172 ? 50.721 38.689 -47.219 1.00 83.75 172 ASP A N 1
ATOM 1360 C CA . ASP A 1 172 ? 49.952 39.665 -47.991 1.00 83.75 172 ASP A CA 1
ATOM 1361 C C . ASP A 1 172 ? 49.519 40.873 -47.116 1.00 83.75 172 ASP A C 1
ATOM 1363 O O . ASP A 1 172 ? 49.207 40.702 -45.928 1.00 83.75 172 ASP A O 1
ATOM 1367 N N . PRO A 1 173 ? 49.469 42.108 -47.662 1.00 81.88 173 PRO A N 1
ATOM 1368 C CA . PRO A 1 173 ? 49.054 43.301 -46.918 1.00 81.88 173 PRO A CA 1
ATOM 1369 C C . PRO A 1 173 ? 47.716 43.173 -46.175 1.00 81.88 173 PRO A C 1
ATOM 1371 O O . PRO A 1 173 ? 47.543 43.823 -45.140 1.00 81.88 173 PRO A O 1
ATOM 1374 N N . VAL A 1 174 ? 46.807 42.301 -46.633 1.00 83.62 174 VAL A N 1
ATOM 1375 C CA . VAL A 1 174 ? 45.500 42.025 -46.009 1.00 83.62 174 VAL A CA 1
ATOM 1376 C C . VAL A 1 174 ? 45.589 41.645 -44.524 1.00 83.62 174 VAL A C 1
ATOM 1378 O O . VAL A 1 174 ? 44.662 41.917 -43.762 1.00 83.62 174 VAL A O 1
ATOM 1381 N N . TRP A 1 175 ? 46.710 41.067 -44.077 1.00 80.81 175 TRP A N 1
ATOM 1382 C CA . TRP A 1 175 ? 46.937 40.716 -42.669 1.00 80.81 175 TRP A CA 1
ATOM 1383 C C . TRP A 1 175 ? 47.147 41.941 -41.768 1.00 80.81 175 TRP A C 1
ATOM 1385 O O . TRP A 1 175 ? 46.983 41.837 -40.554 1.00 80.81 175 TRP A O 1
ATOM 1395 N N . THR A 1 176 ? 47.486 43.092 -42.357 1.00 72.25 176 THR A N 1
ATOM 1396 C CA . THR A 1 176 ? 47.804 44.355 -41.665 1.00 72.25 176 THR A CA 1
ATOM 1397 C C . THR A 1 176 ? 46.814 45.489 -41.955 1.00 72.25 176 THR A C 1
ATOM 1399 O O . THR A 1 176 ? 46.934 46.572 -41.383 1.00 72.25 176 THR A O 1
ATOM 1402 N N . GLU A 1 177 ? 45.822 45.266 -42.824 1.00 69.81 177 GLU A N 1
ATOM 1403 C CA . GLU A 1 177 ? 44.794 46.262 -43.140 1.00 69.81 177 GLU A CA 1
ATOM 1404 C C . GLU A 1 177 ? 43.893 46.538 -41.919 1.00 69.81 177 GLU A C 1
ATOM 1406 O O . GLU A 1 177 ? 43.118 45.682 -41.485 1.00 69.81 177 GLU A O 1
ATOM 1411 N N . ALA A 1 178 ? 43.945 47.762 -41.377 1.00 54.84 178 ALA A N 1
ATOM 1412 C CA . ALA A 1 178 ? 42.959 48.225 -40.401 1.00 54.84 178 ALA A CA 1
ATOM 1413 C C . ALA A 1 178 ? 41.591 48.401 -41.092 1.00 54.84 178 ALA A C 1
ATOM 1415 O O . ALA A 1 178 ? 41.537 48.952 -42.197 1.00 54.84 178 ALA A O 1
ATOM 1416 N N . PRO A 1 179 ? 40.469 47.978 -40.478 1.00 50.06 179 PRO A N 1
ATOM 1417 C CA . PRO A 1 179 ? 39.158 48.158 -41.083 1.00 50.06 179 PRO A CA 1
ATOM 1418 C C . PRO A 1 179 ? 38.871 49.656 -41.222 1.00 50.06 179 PRO A C 1
ATOM 1420 O O . PRO A 1 179 ? 38.708 50.364 -40.230 1.00 50.06 179 PRO A O 1
ATOM 1423 N N . THR A 1 180 ? 38.786 50.150 -42.454 1.00 40.00 180 THR A N 1
ATOM 1424 C CA . THR A 1 180 ? 38.285 51.496 -42.740 1.00 40.00 180 THR A CA 1
ATOM 1425 C C . THR A 1 180 ? 36.787 51.527 -42.447 1.00 40.00 180 THR A C 1
ATOM 1427 O O . THR A 1 180 ? 35.948 51.246 -43.299 1.00 40.00 180 THR A O 1
ATOM 1430 N N . SER A 1 181 ? 36.416 51.844 -41.207 1.00 37.47 181 SER A N 1
ATOM 1431 C CA . SER A 1 181 ? 35.039 52.216 -40.899 1.00 37.47 181 SER A CA 1
ATOM 1432 C C . SER A 1 181 ? 34.755 53.583 -41.519 1.00 37.47 181 SER A C 1
ATOM 1434 O O . SER A 1 181 ? 35.337 54.583 -41.105 1.00 37.47 181 SER A O 1
ATOM 1436 N N . VAL A 1 182 ? 33.815 53.654 -42.462 1.00 40.00 182 VAL A N 1
ATOM 1437 C CA . VAL A 1 182 ? 33.345 54.910 -43.088 1.00 40.00 182 VAL A CA 1
ATOM 1438 C C . VAL A 1 182 ? 32.512 55.774 -42.110 1.00 40.00 182 VAL A C 1
ATOM 1440 O O . VAL A 1 182 ? 31.945 56.794 -42.482 1.00 40.00 182 VAL A O 1
ATOM 1443 N N . ILE A 1 183 ? 32.459 55.419 -40.821 1.00 40.09 183 ILE A N 1
ATOM 1444 C CA . ILE A 1 183 ? 31.815 56.208 -39.764 1.00 40.09 183 ILE A CA 1
ATOM 1445 C C . ILE A 1 183 ? 32.757 56.286 -38.558 1.00 40.09 183 ILE A C 1
ATOM 1447 O O . ILE A 1 183 ? 32.592 55.580 -37.569 1.00 40.09 183 ILE A O 1
ATOM 1451 N N . ALA A 1 184 ? 33.766 57.145 -38.650 1.00 34.69 184 ALA A N 1
ATOM 1452 C CA . ALA A 1 184 ? 34.463 57.688 -37.490 1.00 34.69 184 ALA A CA 1
ATOM 1453 C C . ALA A 1 184 ? 34.939 59.099 -37.849 1.00 34.69 184 ALA A C 1
ATOM 1455 O O . ALA A 1 184 ? 36.002 59.297 -38.433 1.00 34.69 184 ALA A O 1
ATOM 1456 N N . GLN A 1 185 ? 34.090 60.087 -37.561 1.00 36.91 185 GLN A N 1
ATOM 1457 C CA . GLN A 1 185 ? 34.507 61.482 -37.528 1.00 36.91 185 GLN A CA 1
ATOM 1458 C C . GLN A 1 185 ? 35.536 61.675 -36.410 1.00 36.91 185 GLN A C 1
ATOM 1460 O O . GLN A 1 185 ? 35.394 61.113 -35.327 1.00 36.91 185 GLN A O 1
ATOM 1465 N N . ALA A 1 186 ? 36.549 62.479 -36.735 1.00 41.41 186 ALA A N 1
ATOM 1466 C CA . ALA A 1 186 ? 37.494 63.175 -35.869 1.00 41.41 186 ALA A CA 1
ATOM 1467 C C . ALA A 1 186 ? 37.313 62.972 -34.350 1.00 41.41 186 ALA A C 1
ATOM 1469 O O . ALA A 1 186 ? 36.449 63.581 -33.723 1.00 41.41 186 ALA A O 1
ATOM 1470 N N . GLY A 1 187 ? 38.210 62.182 -33.763 1.00 32.62 187 GLY A N 1
ATOM 1471 C CA . GLY A 1 187 ? 38.430 62.108 -32.324 1.00 32.62 187 GLY A CA 1
ATOM 1472 C C . GLY A 1 187 ? 39.888 61.754 -32.050 1.00 32.62 187 GLY A C 1
ATOM 1473 O O . GLY A 1 187 ? 40.296 60.626 -32.298 1.00 32.62 187 GLY A O 1
ATOM 1474 N N . ASP A 1 188 ? 40.654 62.759 -31.626 1.00 32.75 188 ASP A N 1
ATOM 1475 C CA . ASP A 1 188 ? 42.006 62.737 -31.058 1.00 32.75 188 ASP A CA 1
ATOM 1476 C C . ASP A 1 188 ? 42.885 61.498 -31.298 1.00 32.75 188 ASP A C 1
ATOM 1478 O O . ASP A 1 188 ? 42.871 60.515 -30.554 1.00 32.75 188 ASP A O 1
ATOM 1482 N N . ALA A 1 189 ? 43.808 61.647 -32.251 1.00 36.75 189 ALA A N 1
ATOM 1483 C CA . ALA A 1 189 ? 45.076 60.929 -32.258 1.00 36.75 189 ALA A CA 1
ATOM 1484 C C . ALA A 1 189 ? 45.967 61.436 -31.105 1.00 36.75 189 ALA A C 1
ATOM 1486 O O . ALA A 1 189 ? 46.972 62.113 -31.313 1.00 36.75 189 ALA A O 1
ATOM 1487 N N . ALA A 1 190 ? 45.588 61.118 -29.868 1.00 33.94 190 ALA A N 1
ATOM 1488 C CA . ALA A 1 190 ? 46.488 61.198 -28.730 1.00 33.94 190 ALA A CA 1
ATOM 1489 C C . ALA A 1 190 ? 47.350 59.931 -28.718 1.00 33.94 190 ALA A C 1
ATOM 1491 O O . ALA A 1 190 ? 46.852 58.819 -28.529 1.00 33.94 190 ALA A O 1
ATOM 1492 N N . ALA A 1 191 ? 48.653 60.110 -28.936 1.00 40.00 191 ALA A N 1
ATOM 1493 C CA . ALA A 1 191 ? 49.667 59.082 -28.765 1.00 40.00 191 ALA A CA 1
ATOM 1494 C C . ALA A 1 191 ? 49.528 58.429 -27.378 1.00 40.00 191 ALA A C 1
ATOM 1496 O O . ALA A 1 191 ? 49.931 58.992 -26.360 1.00 40.00 191 ALA A O 1
ATOM 1497 N N . ARG A 1 192 ? 48.944 57.227 -27.335 1.00 30.91 192 ARG A N 1
ATOM 1498 C CA . ARG A 1 192 ? 49.031 56.352 -26.165 1.00 30.91 192 ARG A CA 1
ATOM 1499 C C . ARG A 1 192 ? 50.492 55.899 -26.031 1.00 30.91 192 ARG A C 1
ATOM 1501 O O . ARG A 1 192 ? 51.067 55.461 -27.029 1.00 30.91 192 ARG A O 1
ATOM 1508 N N . PRO A 1 193 ? 51.107 55.978 -24.839 1.00 32.81 193 PRO A N 1
ATOM 1509 C CA . PRO A 1 193 ? 52.435 55.411 -24.622 1.00 32.81 193 PRO A CA 1
ATOM 1510 C C . PRO A 1 193 ? 52.399 53.892 -24.876 1.00 32.81 193 PRO A C 1
ATOM 1512 O O . PRO A 1 193 ? 51.336 53.283 -24.715 1.00 32.81 193 PRO A O 1
ATOM 1515 N N . PRO A 1 194 ? 53.524 53.256 -25.261 1.00 39.28 194 PRO A N 1
ATOM 1516 C CA . PRO A 1 194 ? 53.568 51.814 -25.457 1.00 39.28 194 PRO A CA 1
ATOM 1517 C C . PRO A 1 194 ? 53.322 51.140 -24.106 1.00 39.28 194 PRO A C 1
ATOM 1519 O O . PRO A 1 194 ? 54.215 51.056 -23.264 1.00 39.28 194 PRO A O 1
ATOM 1522 N N . ALA A 1 195 ? 52.091 50.687 -23.871 1.00 36.97 195 ALA A N 1
ATOM 1523 C CA . ALA A 1 195 ? 51.811 49.793 -22.764 1.00 36.97 195 ALA A CA 1
ATOM 1524 C C . ALA A 1 195 ? 52.694 48.552 -22.952 1.00 36.97 195 ALA A C 1
ATOM 1526 O O . ALA A 1 195 ? 52.750 47.992 -24.051 1.00 36.97 195 ALA A O 1
ATOM 1527 N N . ALA A 1 196 ? 53.422 48.163 -21.902 1.00 42.25 196 ALA A N 1
ATOM 1528 C CA . ALA A 1 196 ? 54.235 46.956 -21.894 1.00 42.25 196 ALA A CA 1
ATOM 1529 C C . ALA A 1 196 ? 53.367 45.778 -22.359 1.00 42.25 196 ALA A C 1
ATOM 1531 O O . ALA A 1 196 ? 52.412 45.398 -21.681 1.00 42.25 196 ALA A O 1
ATOM 1532 N N . ARG A 1 197 ? 53.653 45.263 -23.560 1.00 51.16 197 ARG A N 1
ATOM 1533 C CA . ARG A 1 197 ? 52.889 44.166 -24.158 1.00 51.16 197 ARG A CA 1
ATOM 1534 C C . ARG A 1 197 ? 53.073 42.933 -23.263 1.00 51.16 197 ARG A C 1
ATOM 1536 O O . ARG A 1 197 ? 54.227 42.560 -23.034 1.00 51.16 197 ARG A O 1
ATOM 1543 N N . PRO A 1 198 ? 52.000 42.320 -22.732 1.00 51.91 198 PRO A N 1
ATOM 1544 C CA . PRO A 1 198 ? 52.135 41.083 -21.974 1.00 51.91 198 PRO A CA 1
ATOM 1545 C C . PRO A 1 198 ? 52.790 40.014 -22.860 1.00 51.91 198 PRO A C 1
ATOM 1547 O O . PRO A 1 198 ? 52.553 39.965 -24.069 1.00 51.91 198 PRO A O 1
ATOM 1550 N N . GLY A 1 199 ? 53.670 39.199 -22.275 1.00 63.25 199 GLY A N 1
ATOM 1551 C CA . GLY A 1 199 ? 54.313 38.095 -22.988 1.00 63.25 199 GLY A CA 1
ATOM 1552 C C . GLY A 1 199 ? 53.274 37.081 -23.472 1.00 63.25 199 GLY A C 1
ATOM 1553 O O . GLY A 1 199 ? 52.323 36.793 -22.754 1.00 63.25 199 GLY A O 1
ATOM 1554 N N . LEU A 1 200 ? 53.459 36.554 -24.686 1.00 71.38 200 LEU A N 1
ATOM 1555 C CA . LEU A 1 200 ? 52.608 35.511 -25.264 1.00 71.38 200 LEU A CA 1
ATOM 1556 C C . LEU A 1 200 ? 52.579 34.281 -24.342 1.00 71.38 200 LEU A C 1
ATOM 1558 O O . LEU A 1 200 ? 53.624 33.665 -24.123 1.00 71.38 200 LEU A O 1
ATOM 1562 N N . SER A 1 201 ? 51.407 33.909 -23.826 1.00 76.00 201 SER A N 1
ATOM 1563 C CA . SER A 1 201 ? 51.258 32.727 -22.973 1.00 76.00 201 SER A CA 1
ATOM 1564 C C . SER A 1 201 ? 50.974 31.462 -23.789 1.00 76.00 201 SER A C 1
ATOM 1566 O O . SER A 1 201 ? 50.520 31.506 -24.936 1.00 76.00 201 SER A O 1
ATOM 1568 N N . LYS A 1 202 ? 51.184 30.289 -23.178 1.00 79.62 202 LYS A N 1
ATOM 1569 C CA . LYS A 1 202 ? 50.813 28.998 -23.777 1.00 79.62 202 LYS A CA 1
ATOM 1570 C C . LYS A 1 202 ? 49.299 28.912 -24.042 1.00 79.62 202 LYS A C 1
ATOM 1572 O O . LYS A 1 202 ? 48.886 28.352 -25.057 1.00 79.62 202 LYS A O 1
ATOM 1577 N N . ALA A 1 203 ? 48.478 29.512 -23.178 1.00 80.38 203 ALA A N 1
ATOM 1578 C CA . ALA A 1 203 ? 47.028 29.586 -23.349 1.00 80.38 203 ALA A CA 1
ATOM 1579 C C . ALA A 1 203 ? 46.620 30.417 -24.579 1.00 80.38 203 ALA A C 1
ATOM 1581 O O . ALA A 1 203 ? 45.710 30.007 -25.303 1.00 80.38 203 ALA A O 1
ATOM 1582 N N . ASP A 1 204 ? 47.333 31.509 -24.872 1.00 81.25 204 ASP A N 1
ATOM 1583 C CA . ASP A 1 204 ? 47.089 32.336 -26.064 1.00 81.25 204 ASP A CA 1
ATOM 1584 C C . ASP A 1 204 ? 47.369 31.552 -27.351 1.00 81.25 204 ASP A C 1
ATOM 1586 O O . ASP A 1 204 ? 46.562 31.569 -28.278 1.00 81.25 204 ASP A O 1
ATOM 1590 N N . VAL A 1 205 ? 48.452 30.762 -27.385 1.00 84.00 205 VAL A N 1
ATOM 1591 C CA . VAL A 1 205 ? 48.764 29.883 -28.530 1.00 84.00 205 VAL A CA 1
ATOM 1592 C C . VAL A 1 205 ? 47.663 28.845 -28.761 1.00 84.00 205 VAL A C 1
ATOM 1594 O O . VAL A 1 205 ? 47.330 28.543 -29.905 1.00 84.00 205 VAL A O 1
ATOM 1597 N N . ARG A 1 206 ? 47.056 28.311 -27.693 1.00 86.56 206 ARG A N 1
ATOM 1598 C CA . ARG A 1 206 ? 45.908 27.395 -27.801 1.00 86.56 206 ARG A CA 1
ATOM 1599 C C . ARG A 1 206 ? 44.652 28.096 -28.304 1.00 86.56 206 ARG A C 1
ATOM 1601 O O . ARG A 1 206 ? 43.944 27.534 -29.140 1.00 86.56 206 ARG A O 1
ATOM 1608 N N . ALA A 1 207 ? 44.360 29.292 -27.799 1.00 86.19 207 ALA A N 1
ATOM 1609 C CA . ALA A 1 207 ? 43.217 30.080 -28.246 1.00 86.19 207 ALA A CA 1
ATOM 1610 C C . ALA A 1 207 ? 43.336 30.451 -29.733 1.00 86.19 207 ALA A C 1
ATOM 1612 O O . ALA A 1 207 ? 42.347 30.374 -30.467 1.00 86.19 207 ALA A O 1
ATOM 1613 N N . ASP A 1 208 ? 44.544 30.791 -30.182 1.00 86.25 208 ASP A N 1
ATOM 1614 C CA . ASP A 1 208 ? 44.842 31.047 -31.586 1.00 86.25 208 ASP A CA 1
ATOM 1615 C C . ASP A 1 208 ? 44.751 29.769 -32.417 1.00 86.25 208 ASP A C 1
ATOM 1617 O O . ASP A 1 208 ? 44.048 29.769 -33.423 1.00 86.25 208 ASP A O 1
ATOM 1621 N N . PHE A 1 209 ? 45.349 28.654 -31.982 1.00 90.75 209 PHE A N 1
ATOM 1622 C CA . PHE A 1 209 ? 45.240 27.371 -32.686 1.00 90.75 209 PHE A CA 1
ATOM 1623 C C . PHE A 1 209 ? 43.782 26.982 -32.952 1.00 90.75 209 PHE A C 1
ATOM 1625 O O . PHE A 1 209 ? 43.417 26.705 -34.092 1.00 90.75 209 PHE A O 1
ATOM 1632 N N . HIS A 1 210 ? 42.918 27.020 -31.932 1.00 90.88 210 HIS A N 1
ATOM 1633 C CA . HIS A 1 210 ? 41.500 26.710 -32.118 1.00 90.88 210 HIS A CA 1
ATOM 1634 C C . HIS A 1 210 ? 40.791 27.712 -33.036 1.00 90.88 210 HIS A C 1
ATOM 1636 O O . HIS A 1 210 ? 39.921 27.302 -33.801 1.00 90.88 210 HIS A O 1
ATOM 1642 N N . ALA A 1 211 ? 41.155 28.998 -32.993 1.00 89.44 211 ALA A N 1
ATOM 1643 C CA . ALA A 1 211 ? 40.592 30.006 -33.889 1.00 89.44 211 ALA A CA 1
ATOM 1644 C C . ALA A 1 211 ? 40.995 29.766 -35.354 1.00 89.44 211 ALA A C 1
ATOM 1646 O O . ALA A 1 211 ? 40.125 29.779 -36.223 1.00 89.44 211 ALA A O 1
ATOM 1647 N N . TYR A 1 212 ? 42.272 29.472 -35.623 1.00 91.25 212 TYR A N 1
ATOM 1648 C CA . TYR A 1 212 ? 42.761 29.117 -36.959 1.00 91.25 212 TYR A CA 1
ATOM 1649 C C . TYR A 1 212 ? 42.155 27.798 -37.457 1.00 91.25 212 TYR A C 1
ATOM 1651 O O . TYR A 1 212 ? 41.715 27.731 -38.599 1.00 91.25 212 TYR A O 1
ATOM 1659 N N . MET A 1 213 ? 42.030 26.776 -36.605 1.00 93.12 213 MET A N 1
ATOM 1660 C CA . MET A 1 213 ? 41.363 25.516 -36.966 1.00 93.12 213 MET A CA 1
ATOM 1661 C C . MET A 1 213 ? 39.885 25.727 -37.315 1.00 93.12 213 MET A C 1
ATOM 1663 O O . MET A 1 213 ? 39.419 25.223 -38.334 1.00 93.12 213 MET A O 1
ATOM 1667 N N . LYS A 1 214 ? 39.156 26.536 -36.532 1.00 91.81 214 LYS A N 1
ATOM 1668 C CA . LYS A 1 214 ? 37.762 26.903 -36.836 1.00 91.81 214 LYS A CA 1
ATOM 1669 C C . LYS A 1 214 ? 37.632 27.685 -38.140 1.00 91.81 214 LYS A C 1
ATOM 1671 O O . LYS A 1 214 ? 36.693 27.462 -38.900 1.00 91.81 214 LYS A O 1
ATOM 1676 N N . ALA A 1 215 ? 38.564 28.598 -38.392 1.00 91.56 215 ALA A N 1
ATOM 1677 C CA . ALA A 1 215 ? 38.642 29.341 -39.639 1.00 91.56 215 ALA A CA 1
ATOM 1678 C C . ALA A 1 215 ? 38.870 28.408 -40.837 1.00 91.56 215 ALA A C 1
ATOM 1680 O O . ALA A 1 215 ? 38.149 28.507 -41.825 1.00 91.56 215 ALA A O 1
ATOM 1681 N N . ILE A 1 216 ? 39.805 27.462 -40.728 1.00 93.06 216 ILE A N 1
ATOM 1682 C CA . ILE A 1 216 ? 40.069 26.467 -41.773 1.00 93.06 216 ILE A CA 1
ATOM 1683 C C . ILE A 1 216 ? 38.845 25.569 -41.992 1.00 93.06 216 ILE A C 1
ATOM 1685 O O . ILE A 1 216 ? 38.472 25.346 -43.138 1.00 93.06 216 ILE A O 1
ATOM 1689 N N . GLU A 1 217 ? 38.162 25.105 -40.939 1.00 92.62 217 GLU A N 1
ATOM 1690 C CA . GLU A 1 217 ? 36.898 24.357 -41.066 1.00 92.62 217 GLU A CA 1
ATOM 1691 C C . GLU A 1 217 ? 35.842 25.136 -41.861 1.00 92.62 217 GLU A C 1
ATOM 1693 O O . GLU A 1 217 ? 35.180 24.576 -42.735 1.00 92.62 217 GLU A O 1
ATOM 1698 N N . MET A 1 218 ? 35.701 26.435 -41.581 1.00 92.19 218 MET A N 1
ATOM 1699 C CA . MET A 1 218 ? 34.756 27.304 -42.280 1.00 92.19 218 MET A CA 1
ATOM 1700 C C . MET A 1 218 ? 35.134 27.485 -43.756 1.00 92.19 218 MET A C 1
ATOM 1702 O O . MET A 1 218 ? 34.274 27.363 -44.625 1.00 92.19 218 MET A O 1
ATOM 1706 N N . VAL A 1 219 ? 36.417 27.719 -44.052 1.00 93.75 219 VAL A N 1
ATOM 1707 C CA . VAL A 1 219 ? 36.918 27.830 -45.432 1.00 93.75 219 VAL A CA 1
ATOM 1708 C C . VAL A 1 219 ? 36.762 26.503 -46.183 1.00 93.75 219 VAL A C 1
ATOM 1710 O O . VAL A 1 219 ? 36.377 26.515 -47.348 1.00 93.75 219 VAL A O 1
ATOM 1713 N N . ARG A 1 220 ? 36.982 25.354 -45.528 1.00 95.06 220 ARG A N 1
ATOM 1714 C CA . ARG A 1 220 ? 36.748 24.020 -46.108 1.00 95.06 220 ARG A CA 1
ATOM 1715 C C . ARG A 1 220 ? 35.282 23.803 -46.466 1.00 95.06 220 ARG A C 1
ATOM 1717 O O . ARG A 1 220 ? 34.998 23.351 -47.569 1.00 95.06 220 ARG A O 1
ATOM 1724 N N . ALA A 1 221 ? 34.352 24.150 -45.576 1.00 93.56 221 ALA A N 1
ATOM 1725 C CA . ALA A 1 221 ? 32.920 24.057 -45.870 1.00 93.56 221 ALA A CA 1
ATOM 1726 C C . ALA A 1 221 ? 32.538 24.913 -47.091 1.00 93.56 221 ALA A C 1
ATOM 1728 O O . ALA A 1 221 ? 31.793 24.468 -47.964 1.00 93.56 221 ALA A O 1
ATOM 1729 N N . GLU A 1 222 ? 33.110 26.111 -47.182 1.00 92.88 222 GLU A N 1
ATOM 1730 C CA . GLU A 1 222 ? 32.846 27.048 -48.268 1.00 92.88 222 GLU A CA 1
ATOM 1731 C C . GLU A 1 222 ? 33.461 26.620 -49.609 1.00 92.88 222 GLU A C 1
ATOM 1733 O O . GLU A 1 222 ? 32.830 26.765 -50.663 1.00 92.88 222 GLU A O 1
ATOM 1738 N N . ALA A 1 223 ? 34.668 26.047 -49.570 1.00 93.25 223 ALA A N 1
ATOM 1739 C CA . ALA A 1 223 ? 35.327 25.439 -50.720 1.00 93.25 223 ALA A CA 1
ATOM 1740 C C . ALA A 1 223 ? 34.550 24.213 -51.226 1.00 93.25 223 ALA A C 1
ATOM 1742 O O . ALA A 1 223 ? 34.337 24.084 -52.430 1.00 93.25 223 ALA A O 1
ATOM 1743 N N . LEU A 1 224 ? 34.049 23.357 -50.324 1.00 93.88 224 LEU A N 1
ATOM 1744 C CA . LEU A 1 224 ? 33.242 22.186 -50.684 1.00 93.88 224 LEU A CA 1
ATOM 1745 C C . LEU A 1 224 ? 31.952 22.586 -51.408 1.00 93.88 224 LEU A C 1
ATOM 1747 O O . LEU A 1 224 ? 31.581 21.959 -52.397 1.00 93.88 224 LEU A O 1
ATOM 1751 N N . ALA A 1 225 ? 31.285 23.643 -50.940 1.00 92.81 225 ALA A N 1
ATOM 1752 C CA . ALA A 1 225 ? 30.056 24.139 -51.552 1.00 92.81 225 ALA A CA 1
ATOM 1753 C C . ALA A 1 225 ? 30.276 24.701 -52.971 1.00 92.81 225 ALA A C 1
ATOM 1755 O O . ALA A 1 225 ? 29.381 24.615 -53.810 1.00 92.81 225 ALA A O 1
ATOM 1756 N N . ARG A 1 226 ? 31.461 25.264 -53.248 1.00 91.75 226 ARG A N 1
ATOM 1757 C CA . ARG A 1 226 ? 31.801 25.909 -54.532 1.00 91.75 226 ARG A CA 1
ATOM 1758 C C . ARG A 1 226 ? 32.472 24.990 -55.541 1.00 91.75 226 ARG A C 1
ATOM 1760 O O . ARG A 1 226 ? 32.372 25.249 -56.740 1.00 91.75 226 ARG A O 1
ATOM 1767 N N . LEU A 1 227 ? 33.111 23.913 -55.087 1.00 90.69 227 LEU A N 1
ATOM 1768 C CA . LEU A 1 227 ? 33.851 22.991 -55.947 1.00 90.69 227 LEU A CA 1
ATOM 1769 C C . LEU A 1 227 ? 33.021 22.444 -57.129 1.00 90.69 227 LEU A C 1
ATOM 1771 O O . LEU A 1 227 ? 33.533 22.471 -58.250 1.00 90.69 227 LEU A O 1
ATOM 1775 N N . PRO A 1 228 ? 31.751 22.003 -56.966 1.00 90.81 228 PRO A N 1
ATOM 1776 C CA . PRO A 1 228 ? 30.970 21.499 -58.096 1.00 90.81 228 PRO A CA 1
ATOM 1777 C C . PRO A 1 228 ? 30.760 22.539 -59.200 1.00 90.81 228 PRO A C 1
ATOM 1779 O O . PRO A 1 228 ? 30.775 22.184 -60.375 1.00 90.81 228 PRO A O 1
ATOM 1782 N N . ALA A 1 229 ? 30.579 23.812 -58.838 1.00 88.62 229 ALA A N 1
ATOM 1783 C CA . ALA A 1 229 ? 30.413 24.898 -59.799 1.00 88.62 229 ALA A CA 1
ATOM 1784 C C . ALA A 1 229 ? 31.753 25.303 -60.435 1.00 88.62 229 ALA A C 1
ATOM 1786 O O . ALA A 1 229 ? 31.798 25.550 -61.638 1.00 88.62 229 ALA A O 1
ATOM 1787 N N . SER A 1 230 ? 32.845 25.300 -59.659 1.00 88.69 230 SER A N 1
ATOM 1788 C CA . SER A 1 230 ? 34.197 25.585 -60.159 1.00 88.69 230 SER A CA 1
ATOM 1789 C C . SER A 1 230 ? 34.611 24.604 -61.258 1.00 88.69 230 SER A C 1
ATOM 1791 O O . SER A 1 230 ? 35.048 25.047 -62.312 1.00 88.69 230 SER A O 1
ATOM 1793 N N . LEU A 1 231 ? 34.326 23.305 -61.098 1.00 88.06 231 LEU A N 1
ATOM 1794 C CA . LEU A 1 231 ? 34.603 22.264 -62.105 1.00 88.06 231 LEU A CA 1
ATOM 1795 C C . LEU A 1 231 ? 33.927 22.488 -63.470 1.00 88.06 231 LEU A C 1
ATOM 1797 O O . LEU A 1 231 ? 34.345 21.904 -64.469 1.00 88.06 231 LEU A O 1
ATOM 1801 N N . HIS A 1 232 ? 32.863 23.292 -63.513 1.00 86.88 232 HIS A N 1
ATOM 1802 C CA . HIS A 1 232 ? 32.109 23.611 -64.727 1.00 86.88 232 HIS A CA 1
ATOM 1803 C C . HIS A 1 232 ? 32.273 25.083 -65.144 1.00 86.88 232 HIS A C 1
ATOM 1805 O O . HIS A 1 232 ? 31.537 25.556 -66.007 1.00 86.88 232 HIS A O 1
ATOM 1811 N N . SER A 1 233 ? 33.225 25.808 -64.544 1.00 81.94 233 SER A N 1
ATOM 1812 C CA . SER A 1 233 ? 33.455 27.242 -64.775 1.00 81.94 233 SER A CA 1
ATOM 1813 C C . SER A 1 233 ? 33.866 27.570 -66.213 1.00 81.94 233 SER A C 1
ATOM 1815 O O . SER A 1 233 ? 33.609 28.670 -66.695 1.00 81.94 233 SER A O 1
ATOM 1817 N N . GLY A 1 234 ? 34.510 26.623 -66.903 1.00 81.44 234 GLY A N 1
ATOM 1818 C CA . GLY A 1 234 ? 35.061 26.827 -68.245 1.00 81.44 234 GLY A CA 1
ATOM 1819 C C . GLY A 1 234 ? 36.297 27.734 -68.282 1.00 81.44 234 GLY A C 1
ATOM 1820 O O . GLY A 1 234 ? 36.760 28.063 -69.370 1.00 81.44 234 GLY A O 1
ATOM 1821 N N . THR A 1 235 ? 36.839 28.123 -67.123 1.00 82.56 235 THR A N 1
ATOM 1822 C CA . THR A 1 235 ? 37.977 29.051 -66.993 1.00 82.56 235 THR A CA 1
ATOM 1823 C C . THR A 1 235 ? 39.296 28.358 -66.637 1.00 82.56 235 THR A C 1
ATOM 1825 O O . THR A 1 235 ? 40.272 29.033 -66.323 1.00 82.56 235 THR A O 1
ATOM 1828 N N . HIS A 1 236 ? 39.333 27.023 -66.658 1.00 85.12 236 HIS A N 1
ATOM 1829 C CA . HIS A 1 236 ? 40.540 26.240 -66.384 1.00 85.12 236 HIS A CA 1
ATOM 1830 C C . HIS A 1 236 ? 41.557 26.353 -67.523 1.00 85.12 236 HIS A C 1
ATOM 1832 O O . HIS A 1 236 ? 41.183 26.365 -68.699 1.00 85.12 236 HIS A O 1
ATOM 1838 N N . ASP A 1 237 ? 42.849 26.328 -67.186 1.00 86.88 237 ASP A N 1
ATOM 1839 C CA . ASP A 1 237 ? 43.889 26.076 -68.185 1.00 86.88 237 ASP A CA 1
ATOM 1840 C C . ASP A 1 237 ? 43.659 24.692 -68.838 1.00 86.88 237 ASP A C 1
ATOM 1842 O O . ASP A 1 237 ? 43.362 23.726 -68.123 1.00 86.88 237 ASP A O 1
ATOM 1846 N N . PRO A 1 238 ? 43.791 24.544 -70.173 1.00 87.56 238 PRO A N 1
ATOM 1847 C CA . PRO A 1 238 ? 43.523 23.280 -70.857 1.00 87.56 238 PRO A CA 1
ATOM 1848 C C . PRO A 1 238 ? 44.292 22.070 -70.305 1.00 87.56 238 PRO A C 1
ATOM 1850 O O . PRO A 1 238 ? 43.749 20.962 -70.287 1.00 87.56 238 PRO A O 1
ATOM 1853 N N . ALA A 1 239 ? 45.533 22.248 -69.839 1.00 86.81 239 ALA A N 1
ATOM 1854 C CA . ALA A 1 239 ? 46.315 21.152 -69.274 1.00 86.81 239 ALA A CA 1
ATOM 1855 C C . ALA A 1 239 ? 45.826 20.767 -67.869 1.00 86.81 239 ALA A C 1
ATOM 1857 O O . ALA A 1 239 ? 45.758 19.578 -67.547 1.00 86.81 239 ALA A O 1
ATOM 1858 N N . VAL A 1 240 ? 45.417 21.746 -67.054 1.00 87.62 240 VAL A N 1
ATOM 1859 C CA . VAL A 1 240 ? 44.812 21.493 -65.734 1.00 87.62 240 VAL A CA 1
ATOM 1860 C C . VAL A 1 240 ? 43.436 20.839 -65.886 1.00 87.62 240 VAL A C 1
ATOM 1862 O O . VAL A 1 240 ? 43.137 19.865 -65.196 1.00 87.62 240 VAL A O 1
ATOM 1865 N N . GLY A 1 241 ? 42.628 21.284 -66.851 1.00 88.69 241 GLY A N 1
ATOM 1866 C CA . GLY A 1 241 ? 41.350 20.653 -67.186 1.00 88.69 241 GLY A CA 1
ATOM 1867 C C . GLY A 1 241 ? 41.501 19.186 -67.610 1.00 88.69 241 GLY A C 1
ATOM 1868 O O . GLY A 1 241 ? 40.722 18.333 -67.175 1.00 88.69 241 GLY A O 1
ATOM 1869 N N . LEU A 1 242 ? 42.536 18.859 -68.396 1.00 90.56 242 LEU A N 1
ATOM 1870 C CA . LEU A 1 242 ? 42.850 17.475 -68.769 1.00 90.56 242 LEU A CA 1
ATOM 1871 C C . LEU A 1 242 ? 43.235 16.622 -67.550 1.00 90.56 242 LEU A C 1
ATOM 1873 O O . LEU A 1 242 ? 42.787 15.480 -67.435 1.00 90.56 242 LEU A O 1
ATOM 1877 N N . LEU A 1 243 ? 44.025 17.176 -66.625 1.00 89.12 243 LEU A N 1
ATOM 1878 C CA . LEU A 1 243 ? 44.386 16.508 -65.374 1.00 89.12 243 LEU A CA 1
ATOM 1879 C C . LEU A 1 243 ? 43.152 16.244 -64.497 1.00 89.12 243 LEU A C 1
ATOM 1881 O O . LEU A 1 243 ? 42.962 15.124 -64.028 1.00 89.12 243 LEU A O 1
ATOM 1885 N N . ILE A 1 244 ? 42.284 17.241 -64.311 1.00 90.25 244 ILE A N 1
ATOM 1886 C CA . ILE A 1 244 ? 41.032 17.093 -63.554 1.00 90.25 244 ILE A CA 1
ATOM 1887 C C . ILE A 1 244 ? 40.164 15.987 -64.172 1.00 90.25 244 ILE A C 1
ATOM 1889 O O . ILE A 1 244 ? 39.640 15.129 -63.456 1.00 90.25 244 ILE A O 1
ATOM 1893 N N . ALA A 1 245 ? 40.042 15.961 -65.503 1.00 91.12 245 ALA A N 1
ATOM 1894 C CA . ALA A 1 245 ? 39.304 14.920 -66.213 1.00 91.12 245 ALA A CA 1
ATOM 1895 C C . ALA A 1 245 ? 39.921 13.525 -66.012 1.00 91.12 245 ALA A C 1
A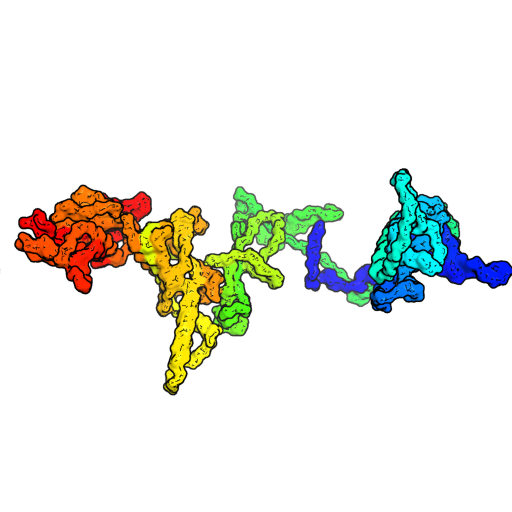TOM 1897 O O . ALA A 1 245 ? 39.186 12.549 -65.840 1.00 91.12 245 ALA A O 1
ATOM 1898 N N . PHE A 1 246 ? 41.253 13.421 -65.987 1.00 92.44 246 PHE A N 1
ATOM 1899 C CA . PHE A 1 246 ? 41.950 12.177 -65.664 1.00 92.44 246 PHE A CA 1
ATOM 1900 C C . PHE A 1 246 ? 41.614 11.695 -64.246 1.00 92.44 246 PHE A C 1
ATOM 1902 O O . PHE A 1 246 ? 41.185 10.550 -64.090 1.00 92.44 246 PHE A O 1
ATOM 1909 N N . VAL A 1 247 ? 41.714 12.565 -63.232 1.00 90.88 247 VAL A N 1
ATOM 1910 C CA . VAL A 1 247 ? 41.390 12.214 -61.836 1.00 90.88 247 VAL A CA 1
ATOM 1911 C C . VAL A 1 247 ? 39.926 11.771 -61.711 1.00 90.88 247 VAL A C 1
ATOM 1913 O O . VAL A 1 247 ? 39.644 10.740 -61.102 1.00 90.88 247 VAL A O 1
ATOM 1916 N N . ARG A 1 248 ? 38.987 12.457 -62.379 1.00 90.25 248 ARG A N 1
ATOM 1917 C CA . ARG A 1 248 ? 37.565 12.058 -62.424 1.00 90.25 248 ARG A CA 1
ATOM 1918 C C . ARG A 1 248 ? 37.334 10.674 -63.026 1.00 90.25 248 ARG A C 1
ATOM 1920 O O . ARG A 1 248 ? 36.447 9.941 -62.590 1.00 90.25 248 ARG A O 1
ATOM 1927 N N . GLN A 1 249 ? 38.091 10.303 -64.052 1.00 92.25 249 GLN A N 1
ATOM 1928 C CA . GLN A 1 249 ? 37.978 8.970 -64.645 1.00 92.25 249 GLN A CA 1
ATOM 1929 C C . GLN A 1 249 ? 38.632 7.902 -63.769 1.00 92.25 249 GLN A C 1
ATOM 1931 O O . GLN A 1 249 ? 38.132 6.776 -63.712 1.00 92.25 249 GLN A O 1
ATOM 1936 N N . PHE A 1 250 ? 39.695 8.259 -63.049 1.00 91.25 250 PHE A N 1
ATOM 1937 C CA . PHE A 1 250 ? 40.343 7.387 -62.080 1.00 91.25 250 PHE A CA 1
ATOM 1938 C C . PHE A 1 250 ? 39.408 7.006 -60.915 1.00 91.25 250 PHE A C 1
ATOM 1940 O O . PHE A 1 250 ? 39.367 5.831 -60.554 1.00 91.25 250 PHE A O 1
ATOM 1947 N N . GLU A 1 251 ? 38.548 7.915 -60.425 1.00 89.81 251 GLU A N 1
ATOM 1948 C CA . GLU A 1 251 ? 37.540 7.616 -59.378 1.00 89.81 251 GLU A CA 1
ATOM 1949 C C . GLU A 1 251 ? 36.636 6.413 -59.731 1.00 89.81 251 GLU A C 1
ATOM 1951 O O . GLU A 1 251 ? 36.245 5.626 -58.867 1.00 89.81 251 GLU A O 1
ATOM 1956 N N . LYS A 1 252 ? 36.314 6.211 -61.017 1.00 89.75 252 LYS A N 1
ATOM 1957 C CA . LYS A 1 252 ? 35.506 5.055 -61.457 1.00 89.75 252 LYS A CA 1
ATOM 1958 C C . LYS A 1 252 ? 36.256 3.737 -61.289 1.00 89.75 252 LYS A C 1
ATOM 1960 O O . LYS A 1 252 ? 35.651 2.718 -60.948 1.00 89.75 252 LYS A O 1
ATOM 1965 N N . LEU A 1 253 ? 37.563 3.747 -61.552 1.00 90.31 253 LEU A N 1
ATOM 1966 C CA . LEU A 1 253 ? 38.422 2.590 -61.329 1.00 90.31 253 LEU A CA 1
ATOM 1967 C C . LEU A 1 253 ? 38.562 2.319 -59.830 1.00 90.31 253 LEU A C 1
ATOM 1969 O O . LEU A 1 253 ? 38.404 1.171 -59.418 1.00 90.31 253 LEU A O 1
ATOM 1973 N N . GLN A 1 254 ? 38.763 3.370 -59.035 1.00 89.69 254 GLN A N 1
ATOM 1974 C CA . GLN A 1 254 ? 38.840 3.298 -57.579 1.00 89.69 254 GLN A CA 1
ATOM 1975 C C . GLN A 1 254 ? 37.569 2.682 -56.975 1.00 89.69 254 GLN A C 1
ATOM 1977 O O . GLN A 1 254 ? 37.649 1.714 -56.227 1.00 89.69 254 GLN A O 1
ATOM 1982 N N . SER A 1 255 ? 36.379 3.135 -57.387 1.00 87.50 255 SER A N 1
ATOM 1983 C CA . SER A 1 255 ? 35.103 2.558 -56.934 1.00 87.50 255 SER A CA 1
ATOM 1984 C C . SER A 1 255 ? 34.981 1.065 -57.266 1.00 87.50 255 SER A C 1
ATOM 1986 O O . SER A 1 255 ? 34.543 0.264 -56.436 1.00 87.50 255 SER A O 1
ATOM 1988 N N . LYS A 1 256 ? 35.412 0.656 -58.465 1.00 88.62 256 LYS A N 1
ATOM 1989 C CA . LYS A 1 256 ? 35.409 -0.759 -58.861 1.00 88.62 256 LYS A CA 1
ATOM 1990 C C . LYS A 1 256 ? 36.379 -1.591 -58.019 1.00 88.62 256 LYS A C 1
ATOM 1992 O O . LYS A 1 256 ? 36.067 -2.742 -57.709 1.00 88.62 256 LYS A O 1
ATOM 1997 N N . LEU A 1 257 ? 37.537 -1.020 -57.703 1.00 89.19 257 LEU A N 1
ATOM 1998 C CA . LEU A 1 257 ? 38.592 -1.638 -56.913 1.00 89.19 257 LEU A CA 1
ATOM 1999 C C . LEU A 1 257 ? 38.160 -1.781 -55.444 1.00 89.19 257 LEU A C 1
ATOM 2001 O O . LEU A 1 257 ? 38.229 -2.883 -54.908 1.00 89.19 257 LEU A O 1
ATOM 2005 N N . ASN A 1 258 ? 37.577 -0.741 -54.846 1.00 90.38 258 ASN A N 1
ATOM 2006 C CA . ASN A 1 258 ? 37.050 -0.775 -53.478 1.00 90.38 258 ASN A CA 1
ATOM 2007 C C . ASN A 1 258 ? 35.856 -1.730 -53.322 1.00 90.38 258 ASN A C 1
ATOM 2009 O O . ASN A 1 258 ? 35.723 -2.387 -52.297 1.00 90.38 258 ASN A O 1
ATOM 2013 N N . GLY A 1 259 ? 35.055 -1.944 -54.372 1.00 86.56 259 GLY A N 1
ATOM 2014 C CA . GLY A 1 259 ? 33.994 -2.961 -54.365 1.00 86.56 259 GLY A CA 1
ATOM 2015 C C . GLY A 1 259 ? 34.479 -4.423 -54.350 1.00 86.56 259 GLY A C 1
ATOM 2016 O O . GLY A 1 259 ? 33.651 -5.337 -54.331 1.00 86.56 259 GLY A O 1
ATOM 2017 N N . TYR A 1 260 ? 35.789 -4.687 -54.414 1.00 86.44 260 TYR A N 1
ATOM 2018 C CA . TYR A 1 260 ? 36.347 -6.042 -54.329 1.00 86.44 260 TYR A CA 1
ATOM 2019 C C . TYR A 1 260 ? 36.106 -6.687 -52.959 1.00 86.44 260 TYR A C 1
ATOM 2021 O O . TYR A 1 260 ? 35.801 -7.878 -52.895 1.00 86.44 260 TYR A O 1
ATOM 2029 N N . THR A 1 261 ? 36.214 -5.914 -51.876 1.00 84.12 261 THR A N 1
ATOM 2030 C CA . THR A 1 261 ? 36.133 -6.423 -50.499 1.00 84.12 261 THR A CA 1
ATOM 2031 C C . THR A 1 261 ? 34.760 -7.022 -50.203 1.00 84.12 261 THR A C 1
ATOM 2033 O O . THR A 1 261 ? 34.686 -8.176 -49.782 1.00 84.12 261 THR A O 1
ATOM 2036 N N . GLN A 1 262 ? 33.676 -6.316 -50.545 1.00 84.75 262 GLN A N 1
ATOM 2037 C CA . GLN A 1 262 ? 32.310 -6.829 -50.398 1.00 84.75 262 GLN A CA 1
ATOM 2038 C C . GLN A 1 262 ? 32.083 -8.095 -51.235 1.00 84.75 262 GLN A C 1
ATOM 2040 O O . GLN A 1 262 ? 31.609 -9.105 -50.725 1.00 84.75 262 GLN A O 1
ATOM 2045 N N . LYS A 1 263 ? 32.513 -8.095 -52.504 1.00 87.75 263 LYS A N 1
ATOM 2046 C CA . LYS A 1 263 ? 32.378 -9.271 -53.382 1.00 87.75 263 LYS A CA 1
ATOM 2047 C C . LYS A 1 263 ? 33.135 -10.485 -52.856 1.00 87.75 263 LYS A C 1
ATOM 2049 O O . LYS A 1 263 ? 32.694 -11.613 -53.061 1.00 87.75 263 LYS A O 1
ATOM 2054 N N . PHE A 1 264 ? 34.283 -10.268 -52.221 1.00 87.25 264 PHE A N 1
ATOM 2055 C CA . PHE A 1 264 ? 35.052 -11.336 -51.596 1.00 87.25 264 PHE A CA 1
ATOM 2056 C C . PHE A 1 264 ? 34.326 -11.909 -50.372 1.00 87.25 264 PHE A C 1
ATOM 2058 O O . PHE A 1 264 ? 34.273 -13.129 -50.223 1.00 87.25 264 PHE A O 1
ATOM 2065 N N . ILE A 1 265 ? 33.725 -11.051 -49.539 1.00 86.50 265 ILE A N 1
ATOM 2066 C CA . ILE A 1 265 ? 32.894 -11.466 -48.399 1.00 86.50 265 ILE A CA 1
ATOM 2067 C C . ILE A 1 265 ? 31.701 -12.295 -48.891 1.00 86.50 265 ILE A C 1
ATOM 2069 O O . ILE A 1 265 ? 31.519 -13.422 -48.427 1.00 86.50 265 ILE A O 1
ATOM 2073 N N . ASP A 1 266 ? 30.950 -11.785 -49.869 1.00 86.56 266 ASP A N 1
ATOM 2074 C CA . ASP A 1 266 ? 29.792 -12.474 -50.449 1.00 86.56 266 ASP A CA 1
ATOM 2075 C C . ASP A 1 266 ? 30.208 -13.831 -51.039 1.00 86.56 266 ASP A C 1
ATOM 2077 O O . ASP A 1 266 ? 29.612 -14.866 -50.744 1.00 86.56 266 ASP A O 1
ATOM 2081 N N . PHE A 1 267 ? 31.307 -13.869 -51.802 1.00 89.56 267 PHE A N 1
ATOM 2082 C CA . PHE A 1 267 ? 31.865 -15.108 -52.348 1.00 89.56 267 PHE A CA 1
ATOM 2083 C C . PHE A 1 267 ? 32.216 -16.127 -51.256 1.00 89.56 267 PHE A C 1
ATOM 2085 O O . PHE A 1 267 ? 31.895 -17.311 -51.383 1.00 89.56 267 PHE A O 1
ATOM 2092 N N . TYR A 1 268 ? 32.877 -15.686 -50.187 1.00 89.31 268 TYR A N 1
ATOM 2093 C CA . TYR A 1 268 ? 33.293 -16.565 -49.103 1.00 89.31 268 TYR A CA 1
ATOM 2094 C C . TYR A 1 268 ? 32.085 -17.152 -48.358 1.00 89.31 268 TYR A C 1
ATOM 2096 O O . TYR A 1 268 ? 32.003 -18.368 -48.173 1.00 89.31 268 TYR A O 1
ATOM 2104 N N . TYR A 1 269 ? 31.110 -16.325 -47.976 1.00 86.69 269 TYR A N 1
ATOM 2105 C CA . TYR A 1 269 ? 29.948 -16.807 -47.228 1.00 86.69 269 TYR A CA 1
ATOM 2106 C C . TYR A 1 269 ? 28.969 -17.605 -48.091 1.00 86.69 269 TYR A C 1
ATOM 2108 O O . TYR A 1 269 ? 28.539 -18.678 -47.664 1.00 86.69 269 TYR A O 1
ATOM 2116 N N . GLU A 1 270 ? 28.644 -17.139 -49.296 1.00 88.69 270 GLU A N 1
ATOM 2117 C CA . GLU A 1 270 ? 27.647 -17.790 -50.150 1.00 88.69 270 GLU A CA 1
ATOM 2118 C C . GLU A 1 270 ? 28.213 -19.008 -50.884 1.00 88.69 270 GLU A C 1
ATOM 2120 O O . GLU A 1 270 ? 27.560 -20.048 -50.935 1.00 88.69 270 GLU A O 1
ATOM 2125 N N . ARG A 1 271 ? 29.428 -18.918 -51.452 1.00 88.44 271 ARG A N 1
ATOM 2126 C CA . ARG A 1 271 ? 29.973 -19.986 -52.313 1.00 88.44 271 ARG A CA 1
ATOM 2127 C C . ARG A 1 271 ? 30.918 -20.945 -51.607 1.00 88.44 271 ARG A C 1
ATOM 2129 O O . ARG A 1 271 ? 30.849 -22.136 -51.890 1.00 88.44 271 ARG A O 1
ATOM 2136 N N . MET A 1 272 ? 31.804 -20.460 -50.733 1.00 90.44 272 MET A N 1
ATOM 2137 C CA . MET A 1 272 ? 32.744 -21.343 -50.021 1.00 90.44 272 MET A CA 1
ATOM 2138 C C . MET A 1 272 ? 32.080 -22.020 -48.820 1.00 90.44 272 MET A C 1
ATOM 2140 O O . MET A 1 272 ? 32.200 -23.231 -48.655 1.00 90.44 272 MET A O 1
ATOM 2144 N N . LEU A 1 273 ? 31.364 -21.250 -47.995 1.00 90.38 273 LEU A N 1
ATOM 2145 C CA . LEU A 1 273 ? 30.674 -21.775 -46.813 1.00 90.38 273 LEU A CA 1
ATOM 2146 C C . LEU A 1 273 ? 29.250 -22.276 -47.099 1.00 90.38 273 LEU A C 1
ATOM 2148 O O . LEU A 1 273 ? 28.684 -22.974 -46.260 1.00 90.38 273 LEU A O 1
ATOM 2152 N N . GLY A 1 274 ? 28.662 -21.938 -48.253 1.00 88.75 274 GLY A N 1
ATOM 2153 C CA . GLY A 1 274 ? 27.309 -22.372 -48.618 1.00 88.75 274 GLY A CA 1
ATOM 2154 C C . GLY A 1 274 ? 26.210 -21.746 -47.755 1.00 88.75 274 GLY A C 1
ATOM 2155 O O . GLY A 1 274 ? 25.148 -22.344 -47.574 1.00 88.75 274 GLY A O 1
ATOM 2156 N N . SER A 1 275 ? 26.467 -20.573 -47.173 1.00 84.62 275 SER A N 1
ATOM 2157 C CA . SER A 1 275 ? 25.496 -19.877 -46.330 1.00 84.62 275 SER A CA 1
ATOM 2158 C C . SER A 1 275 ? 24.332 -19.401 -47.192 1.00 84.62 275 SER A C 1
ATOM 2160 O O . SER A 1 275 ? 24.531 -18.694 -48.176 1.00 84.62 275 SER A O 1
ATOM 2162 N N . VAL A 1 276 ? 23.110 -19.764 -46.806 1.00 81.62 276 VAL A N 1
ATOM 2163 C CA . VAL A 1 276 ? 21.889 -19.321 -47.486 1.00 81.62 276 VAL A CA 1
ATOM 2164 C C . VAL A 1 276 ? 21.216 -18.254 -46.622 1.00 81.62 276 VAL A C 1
ATOM 2166 O O . VAL A 1 276 ? 21.073 -18.467 -45.410 1.00 81.62 276 VAL A O 1
ATOM 2169 N N . PRO A 1 277 ? 20.782 -17.121 -47.201 1.00 79.00 277 PRO A N 1
ATOM 2170 C CA . PRO A 1 277 ? 19.959 -16.153 -46.489 1.00 79.00 277 PRO A CA 1
ATOM 2171 C C . PRO A 1 277 ? 18.747 -16.842 -45.856 1.00 79.00 277 PRO A C 1
ATOM 2173 O O . PRO A 1 277 ? 18.082 -17.666 -46.488 1.00 79.00 277 PRO A O 1
ATOM 2176 N N . ARG A 1 278 ? 18.447 -16.525 -44.592 1.00 80.12 278 ARG A N 1
ATOM 2177 C CA . ARG A 1 278 ? 17.237 -17.053 -43.951 1.00 80.12 278 ARG A CA 1
ATOM 2178 C C . ARG A 1 278 ? 16.004 -16.603 -44.734 1.00 80.12 278 ARG A C 1
ATOM 2180 O O . ARG A 1 278 ? 15.914 -15.447 -45.136 1.00 80.12 278 ARG A O 1
ATOM 2187 N N . GLY A 1 279 ? 15.057 -17.524 -44.915 1.00 82.19 279 GLY A N 1
ATOM 2188 C CA . GLY A 1 279 ? 13.772 -17.221 -45.536 1.00 82.19 279 GLY A CA 1
ATOM 2189 C C . GLY A 1 279 ? 12.971 -16.181 -44.750 1.00 82.19 279 GLY A C 1
ATOM 2190 O O . GLY A 1 279 ? 13.258 -15.892 -43.586 1.00 82.19 279 GLY A O 1
ATOM 2191 N N . VAL A 1 280 ? 11.942 -15.640 -45.397 1.00 80.50 280 VAL A N 1
ATOM 2192 C CA . VAL A 1 280 ? 11.050 -14.641 -44.798 1.00 80.50 280 VAL A CA 1
ATOM 2193 C C . VAL A 1 280 ? 10.210 -15.290 -43.696 1.00 80.50 280 VAL A C 1
ATOM 2195 O O . VAL A 1 280 ? 9.551 -16.304 -43.926 1.00 80.50 280 VAL A O 1
ATOM 2198 N N . VAL A 1 281 ? 10.225 -14.700 -42.500 1.00 81.88 281 VAL A N 1
ATOM 2199 C CA . VAL A 1 281 ? 9.330 -15.071 -41.395 1.00 81.88 281 VAL A CA 1
ATOM 2200 C C . VAL A 1 281 ? 8.160 -14.085 -41.404 1.00 81.88 281 VAL A C 1
ATOM 2202 O O . VAL A 1 281 ? 8.421 -12.885 -41.355 1.00 81.88 281 VAL A O 1
ATOM 2205 N N . PRO A 1 282 ? 6.899 -14.548 -41.499 1.00 81.44 282 PRO A N 1
ATOM 2206 C CA . PRO A 1 282 ? 5.749 -13.654 -41.498 1.00 81.44 282 PRO A CA 1
ATOM 2207 C C . PRO A 1 282 ? 5.588 -12.969 -40.139 1.00 81.44 282 PRO A C 1
ATOM 2209 O O . PRO A 1 282 ? 5.787 -13.586 -39.087 1.00 81.44 282 PRO A O 1
ATOM 2212 N N . ASP A 1 283 ? 5.184 -11.704 -40.176 1.00 84.38 283 ASP A N 1
ATOM 2213 C CA . ASP A 1 283 ? 4.922 -10.916 -38.978 1.00 84.38 283 ASP A CA 1
ATOM 2214 C C . ASP A 1 283 ? 3.678 -11.422 -38.234 1.00 84.38 283 ASP A C 1
ATOM 2216 O O . ASP A 1 283 ? 2.748 -11.988 -38.814 1.00 84.38 283 ASP A O 1
ATOM 2220 N N . ARG A 1 284 ? 3.649 -11.194 -36.919 1.00 85.06 284 ARG A N 1
ATOM 2221 C CA . ARG A 1 284 ? 2.512 -11.519 -36.049 1.00 85.06 284 ARG A CA 1
ATOM 2222 C C . ARG A 1 284 ? 2.081 -10.278 -35.282 1.00 85.06 284 ARG A C 1
ATOM 2224 O O . ARG A 1 284 ? 2.918 -9.493 -34.843 1.00 85.06 284 ARG A O 1
ATOM 2231 N N . THR A 1 285 ? 0.777 -10.124 -35.078 1.00 86.62 285 THR A N 1
ATOM 2232 C CA . THR A 1 285 ? 0.202 -9.027 -34.293 1.00 86.62 285 THR A CA 1
ATOM 2233 C C . THR A 1 285 ? -1.028 -9.492 -33.517 1.00 86.62 285 THR A C 1
ATOM 2235 O O . THR A 1 285 ? -1.609 -10.533 -33.824 1.00 86.62 285 THR A O 1
ATOM 2238 N N . TRP A 1 286 ? -1.426 -8.718 -32.510 1.00 87.06 286 TRP A N 1
ATOM 2239 C CA . TRP A 1 286 ? -2.606 -8.986 -31.691 1.00 87.06 286 TRP A CA 1
ATOM 2240 C C . TRP A 1 286 ? -3.782 -8.118 -32.140 1.00 87.06 286 TRP A C 1
ATOM 2242 O O . TRP A 1 286 ? -3.649 -6.903 -32.284 1.00 87.06 286 TRP A O 1
ATOM 2252 N N . LEU A 1 287 ? -4.953 -8.735 -32.303 1.00 84.56 287 LEU A N 1
ATOM 2253 C CA . LEU A 1 287 ? -6.210 -8.050 -32.606 1.00 84.56 287 LEU A CA 1
ATOM 2254 C C . LEU A 1 287 ? -7.119 -8.062 -31.376 1.00 84.56 287 LEU A C 1
ATOM 2256 O O . LEU A 1 287 ? -7.439 -9.121 -30.840 1.00 84.56 287 LEU A O 1
ATOM 2260 N N . VAL A 1 288 ? -7.572 -6.881 -30.947 1.00 85.94 288 VAL A N 1
ATOM 2261 C CA . VAL A 1 288 ? -8.570 -6.746 -29.877 1.00 85.94 288 VAL A CA 1
ATOM 2262 C C . VAL A 1 288 ? -9.941 -6.544 -30.509 1.00 85.94 288 VAL A C 1
ATOM 2264 O O . VAL A 1 288 ? -10.210 -5.508 -31.113 1.00 85.94 288 VAL A O 1
ATOM 2267 N N . MET A 1 289 ? -10.819 -7.534 -30.363 1.00 84.81 289 MET A N 1
ATOM 2268 C CA . MET A 1 289 ? -12.171 -7.501 -30.921 1.00 84.81 289 MET A CA 1
ATOM 2269 C C . MET A 1 289 ? -13.172 -7.047 -29.863 1.00 84.81 289 MET A C 1
ATOM 2271 O O . MET A 1 289 ? -13.201 -7.579 -28.754 1.00 84.81 289 MET A O 1
ATOM 2275 N N . ARG A 1 290 ? -14.020 -6.074 -30.207 1.00 83.31 290 ARG A N 1
ATOM 2276 C CA . ARG A 1 290 ? -15.100 -5.602 -29.337 1.00 83.31 290 ARG A CA 1
ATOM 2277 C C . ARG A 1 290 ? -16.446 -5.912 -29.971 1.00 83.31 290 ARG A C 1
ATOM 2279 O O . ARG A 1 290 ? -16.716 -5.507 -31.098 1.00 83.31 290 ARG A O 1
ATOM 2286 N N . ARG A 1 291 ? -17.305 -6.583 -29.208 1.00 87.19 291 ARG A N 1
ATOM 2287 C CA . ARG A 1 291 ? -18.688 -6.844 -29.602 1.00 87.19 291 ARG A CA 1
ATOM 2288 C C . ARG A 1 291 ? -19.497 -5.543 -29.631 1.00 87.19 291 ARG A C 1
ATOM 2290 O O . ARG A 1 291 ? -19.373 -4.714 -28.725 1.00 87.19 291 ARG A O 1
ATOM 2297 N N . ASN A 1 292 ? -20.367 -5.394 -30.627 1.00 85.38 292 ASN A N 1
ATOM 2298 C CA . ASN A 1 292 ? -21.424 -4.382 -30.605 1.00 85.38 292 ASN A CA 1
ATOM 2299 C C . ASN A 1 292 ? -22.376 -4.676 -29.415 1.00 85.38 292 ASN A C 1
ATOM 2301 O O . ASN A 1 292 ? -22.716 -5.849 -29.219 1.00 85.38 292 ASN A O 1
ATOM 2305 N N . PRO A 1 293 ? -22.774 -3.683 -28.588 1.00 81.38 293 PRO A N 1
ATOM 2306 C CA . PRO A 1 293 ? -23.700 -3.896 -27.474 1.00 81.38 293 PRO A CA 1
ATOM 2307 C C . PRO A 1 293 ? -24.964 -4.685 -27.836 1.00 81.38 293 PRO A C 1
ATOM 2309 O O . PRO A 1 293 ? -25.332 -5.573 -27.070 1.00 81.38 293 PRO A O 1
ATOM 2312 N N . ASP A 1 294 ? -25.535 -4.439 -29.017 1.00 84.25 294 ASP A N 1
ATOM 2313 C CA . ASP A 1 294 ? -26.807 -5.032 -29.461 1.00 84.25 294 ASP A CA 1
ATOM 2314 C C . ASP A 1 294 ? -26.667 -6.430 -30.092 1.00 84.25 294 ASP A C 1
ATOM 2316 O O . ASP A 1 294 ? -27.660 -7.111 -30.339 1.00 84.25 294 ASP A O 1
ATOM 2320 N N . ALA A 1 295 ? -25.440 -6.877 -30.372 1.00 82.38 295 ALA A N 1
ATOM 2321 C CA . ALA A 1 295 ? -25.181 -8.178 -30.984 1.00 82.38 295 ALA A CA 1
ATOM 2322 C C . ALA A 1 295 ? -25.055 -9.287 -29.927 1.00 82.38 295 ALA A C 1
ATOM 2324 O O . ALA A 1 295 ? -24.591 -9.044 -28.817 1.00 82.38 295 ALA A O 1
ATOM 2325 N N . GLY A 1 296 ? -25.419 -10.524 -30.279 1.00 87.38 296 GLY A N 1
ATOM 2326 C CA . GLY A 1 296 ? -25.086 -11.712 -29.484 1.00 87.38 296 GLY A CA 1
ATOM 2327 C C . GLY A 1 296 ? -23.588 -12.041 -29.527 1.00 87.38 296 GLY A C 1
ATOM 2328 O O . GLY A 1 296 ? -22.815 -11.384 -30.223 1.00 87.38 296 GLY A O 1
ATOM 2329 N N . ASP A 1 297 ? -23.167 -13.059 -28.777 1.00 90.19 297 ASP A N 1
ATOM 2330 C CA . ASP A 1 297 ? -21.789 -13.558 -28.847 1.00 90.19 297 ASP A CA 1
ATOM 2331 C C . ASP A 1 297 ? -21.465 -14.072 -30.260 1.00 90.19 297 ASP A C 1
ATOM 2333 O O . ASP A 1 297 ? -22.284 -14.747 -30.884 1.00 90.19 297 ASP A O 1
ATOM 2337 N N . VAL A 1 298 ? -20.257 -13.776 -30.747 1.00 91.31 298 VAL A N 1
ATOM 2338 C CA . VAL A 1 298 ? -19.797 -14.150 -32.095 1.00 91.31 298 VAL A CA 1
ATOM 2339 C C . VAL A 1 298 ? -18.565 -15.038 -31.983 1.00 91.31 298 VAL A C 1
ATOM 2341 O O . VAL A 1 298 ? -17.672 -14.760 -31.186 1.00 91.31 298 VAL A O 1
ATOM 2344 N N . VAL A 1 299 ? -18.498 -16.097 -32.786 1.00 93.12 299 VAL A N 1
ATOM 2345 C CA . VAL A 1 299 ? -17.315 -16.960 -32.893 1.00 93.12 299 VAL A CA 1
ATOM 2346 C C . VAL A 1 299 ? -16.549 -16.592 -34.158 1.00 93.12 299 VAL A C 1
ATOM 2348 O O . VAL A 1 299 ? -17.131 -16.525 -35.239 1.00 93.12 299 VAL A O 1
ATOM 2351 N N . VAL A 1 300 ? -15.251 -16.345 -34.013 1.00 92.12 300 VAL A N 1
ATOM 2352 C CA . VAL A 1 300 ? -14.306 -16.104 -35.104 1.00 92.12 300 VAL A CA 1
ATOM 2353 C C . VAL A 1 300 ? -13.467 -17.369 -35.280 1.00 92.12 300 VAL A C 1
ATOM 2355 O O . VAL A 1 300 ? -12.639 -17.647 -34.413 1.00 92.12 300 VAL A O 1
ATOM 2358 N N . PRO A 1 301 ? -13.661 -18.143 -36.362 1.00 94.88 301 PRO A N 1
ATOM 2359 C CA . PRO A 1 301 ? -12.880 -19.351 -36.612 1.00 94.88 301 PRO A CA 1
ATOM 2360 C C . PRO A 1 301 ? -11.388 -19.058 -36.804 1.00 94.88 301 PRO A C 1
ATOM 2362 O O . PRO A 1 301 ? -11.002 -17.970 -37.255 1.00 94.88 301 PRO A O 1
ATOM 2365 N N . ALA A 1 302 ? -10.549 -20.058 -36.541 1.00 93.38 302 ALA A N 1
ATOM 2366 C CA . ALA A 1 302 ? -9.150 -20.037 -36.959 1.00 93.38 302 ALA A CA 1
ATOM 2367 C C . ALA A 1 302 ? -9.042 -19.878 -38.491 1.00 93.38 302 ALA A C 1
ATOM 2369 O O . ALA A 1 302 ? -9.850 -20.415 -39.250 1.00 93.38 302 ALA A O 1
ATOM 2370 N N . GLY A 1 303 ? -8.051 -19.120 -38.957 1.00 93.50 303 GLY A N 1
ATOM 2371 C CA . GLY A 1 303 ? -7.810 -18.838 -40.375 1.00 93.50 303 GLY A CA 1
ATOM 2372 C C . GLY A 1 303 ? -8.611 -17.668 -40.963 1.00 93.50 303 GLY A C 1
ATOM 2373 O O . GLY A 1 303 ? -8.442 -17.364 -42.152 1.00 93.50 303 GLY A O 1
ATOM 2374 N N . THR A 1 304 ? -9.438 -16.991 -40.157 1.00 94.19 304 THR A N 1
ATOM 2375 C CA . THR A 1 304 ? -10.191 -15.793 -40.564 1.00 94.19 304 THR A CA 1
ATOM 2376 C C . THR A 1 304 ? -9.224 -14.693 -40.992 1.00 94.19 304 THR A C 1
ATOM 2378 O O . THR A 1 304 ? -8.278 -14.392 -40.268 1.00 94.19 304 THR A O 1
ATOM 2381 N N . ALA A 1 305 ? -9.444 -14.106 -42.172 1.00 93.31 305 ALA A N 1
ATOM 2382 C CA . ALA A 1 305 ? -8.553 -13.104 -42.750 1.00 93.31 305 ALA A CA 1
ATOM 2383 C C . ALA A 1 305 ? -8.921 -11.675 -42.316 1.00 93.31 305 ALA A C 1
ATOM 2385 O O . ALA A 1 305 ? -10.090 -11.292 -42.348 1.00 93.31 305 ALA A O 1
ATOM 2386 N N . PHE A 1 306 ? -7.907 -10.881 -41.976 1.00 91.31 306 PHE A N 1
ATOM 2387 C CA . PHE A 1 306 ? -8.010 -9.484 -41.564 1.00 91.31 306 PHE A CA 1
ATOM 2388 C C . PHE A 1 306 ? -7.093 -8.612 -42.438 1.00 91.31 306 PHE A C 1
ATOM 2390 O O . PHE A 1 306 ? -5.877 -8.824 -42.427 1.00 91.31 306 PHE A O 1
ATOM 2397 N N . PRO A 1 307 ? -7.637 -7.642 -43.196 1.00 91.25 307 PRO A N 1
ATOM 2398 C CA . PRO A 1 307 ? -6.834 -6.738 -44.014 1.00 91.25 307 PRO A CA 1
ATOM 2399 C C . PRO A 1 307 ? -6.121 -5.688 -43.149 1.00 91.25 307 PRO A C 1
ATOM 2401 O O . PRO A 1 307 ? -6.714 -5.118 -42.233 1.00 91.25 307 PRO A O 1
ATOM 2404 N N . ALA A 1 308 ? -4.856 -5.411 -43.466 1.00 86.94 308 ALA A N 1
ATOM 2405 C CA . ALA A 1 308 ? -3.980 -4.479 -42.752 1.00 86.94 308 ALA A CA 1
ATOM 2406 C C . ALA A 1 308 ? -3.379 -3.395 -43.671 1.00 86.94 308 ALA A C 1
ATOM 2408 O O . ALA A 1 308 ? -2.292 -2.882 -43.410 1.00 86.94 308 ALA A O 1
ATOM 2409 N N . GLY A 1 309 ? -4.095 -3.031 -44.738 1.00 87.75 309 GLY A N 1
ATOM 2410 C CA . GLY A 1 309 ? -3.663 -2.031 -45.717 1.00 87.75 309 GLY A CA 1
ATOM 2411 C C . GLY A 1 309 ? -2.935 -2.645 -46.911 1.00 87.75 309 GLY A C 1
ATOM 2412 O O . GLY A 1 309 ? -3.109 -3.825 -47.203 1.00 87.75 309 GLY A O 1
ATOM 2413 N N . ILE A 1 310 ? -2.149 -1.821 -47.604 1.00 89.31 310 ILE A N 1
ATOM 2414 C CA . ILE A 1 310 ? -1.480 -2.151 -48.866 1.00 89.31 310 ILE A CA 1
ATOM 2415 C C . ILE A 1 310 ? 0.032 -1.942 -48.691 1.00 89.31 310 ILE A C 1
ATOM 2417 O O . ILE A 1 310 ? 0.447 -1.006 -48.001 1.00 89.31 310 ILE A O 1
ATOM 2421 N N . ASP A 1 311 ? 0.850 -2.812 -49.281 1.00 84.50 311 ASP A N 1
ATOM 2422 C CA . ASP A 1 311 ? 2.312 -2.703 -49.282 1.00 84.50 311 ASP A CA 1
ATOM 2423 C C . ASP A 1 311 ? 2.840 -1.628 -50.263 1.00 84.50 311 ASP A C 1
ATOM 2425 O O . ASP A 1 311 ? 2.089 -0.962 -50.980 1.00 84.50 311 ASP A O 1
ATOM 2429 N N . ALA A 1 312 ? 4.164 -1.434 -50.299 1.00 84.62 312 ALA A N 1
ATOM 2430 C CA . ALA A 1 312 ? 4.811 -0.455 -51.183 1.00 84.62 312 ALA A CA 1
ATOM 2431 C C . ALA A 1 312 ? 4.694 -0.808 -52.680 1.00 84.62 312 ALA A C 1
ATOM 2433 O O . ALA A 1 312 ? 4.983 0.027 -53.538 1.00 84.62 312 ALA A O 1
ATOM 2434 N N . GLN A 1 313 ? 4.300 -2.042 -52.991 1.00 85.75 313 GLN A N 1
ATOM 2435 C CA . GLN A 1 313 ? 4.141 -2.595 -54.329 1.00 85.75 313 GLN A CA 1
ATOM 2436 C C . GLN A 1 313 ? 2.674 -2.600 -54.788 1.00 85.75 313 GLN A C 1
ATOM 2438 O O . GLN A 1 313 ? 2.411 -2.903 -55.950 1.00 85.75 313 GLN A O 1
ATOM 2443 N N . GLY A 1 314 ? 1.730 -2.223 -53.919 1.00 86.12 314 GLY A N 1
ATOM 2444 C CA . GLY A 1 314 ? 0.307 -2.150 -54.233 1.00 86.12 314 GLY A CA 1
ATOM 2445 C C . GLY A 1 314 ? -0.503 -3.411 -53.903 1.00 86.12 314 GLY A C 1
ATOM 2446 O O . GLY A 1 314 ? -1.644 -3.501 -54.352 1.00 86.12 314 GLY A O 1
ATOM 2447 N N . HIS A 1 315 ? 0.032 -4.372 -53.143 1.00 86.69 315 HIS A N 1
ATOM 2448 C CA . HIS A 1 315 ? -0.680 -5.593 -52.741 1.00 86.69 315 HIS A CA 1
ATOM 2449 C C . HIS A 1 315 ? -1.258 -5.518 -51.321 1.00 86.69 315 HIS A C 1
ATOM 2451 O O . HIS A 1 315 ? -0.672 -4.904 -50.432 1.00 86.69 315 HIS A O 1
ATOM 2457 N N . ASP A 1 316 ? -2.384 -6.199 -51.090 1.00 87.75 316 ASP A N 1
ATOM 2458 C CA . ASP A 1 316 ? -3.038 -6.256 -49.778 1.00 87.75 316 ASP A CA 1
ATOM 2459 C C . ASP A 1 316 ? -2.219 -7.044 -48.745 1.00 87.75 316 ASP A C 1
ATOM 2461 O O . ASP A 1 316 ? -1.834 -8.198 -48.958 1.00 87.75 316 ASP A O 1
ATOM 2465 N N . ILE A 1 317 ? -2.041 -6.451 -47.565 1.00 88.00 317 ILE A N 1
ATOM 2466 C CA . ILE A 1 317 ? -1.445 -7.107 -46.402 1.00 88.00 317 ILE A CA 1
ATOM 2467 C C . ILE A 1 317 ? -2.561 -7.833 -45.646 1.00 88.00 317 ILE A C 1
ATOM 2469 O O . ILE A 1 317 ? -3.465 -7.204 -45.093 1.00 88.00 317 ILE A O 1
ATOM 2473 N N . LEU A 1 318 ? -2.503 -9.166 -45.603 1.00 90.12 318 LEU A N 1
ATOM 2474 C CA . LEU A 1 318 ? -3.523 -10.013 -44.978 1.00 90.12 318 LEU A CA 1
ATOM 2475 C C . LEU A 1 318 ? -2.953 -10.769 -43.775 1.00 90.12 318 LEU A C 1
ATOM 2477 O O . LEU A 1 318 ? -2.048 -11.589 -43.919 1.00 90.12 318 LEU A O 1
ATOM 2481 N N . TYR A 1 319 ? -3.550 -10.558 -42.604 1.00 91.62 319 TYR A N 1
ATOM 2482 C CA . TYR A 1 319 ? -3.314 -11.370 -41.409 1.00 91.62 319 TYR A CA 1
ATOM 2483 C C . TYR A 1 319 ? -4.387 -12.447 -41.282 1.00 91.62 319 TYR A C 1
ATOM 2485 O O . TYR A 1 319 ? -5.520 -12.254 -41.717 1.00 91.62 319 TYR A O 1
ATOM 2493 N N . ARG A 1 320 ? -4.055 -13.587 -40.674 1.00 93.00 320 ARG A N 1
ATOM 2494 C CA . ARG A 1 320 ? -5.018 -14.659 -40.383 1.00 93.00 320 ARG A CA 1
ATOM 2495 C C . ARG A 1 320 ? -5.013 -14.978 -38.895 1.00 93.00 320 ARG A C 1
ATOM 2497 O O . ARG A 1 320 ? -3.947 -14.973 -38.288 1.00 93.00 320 ARG A O 1
ATOM 2504 N N . SER A 1 321 ? -6.182 -15.249 -38.314 1.00 93.12 321 SER A N 1
ATOM 2505 C CA . SER A 1 321 ? -6.255 -15.758 -36.939 1.00 93.12 321 SER A CA 1
ATOM 2506 C C . SER A 1 321 ? -5.585 -17.131 -36.841 1.00 93.12 321 SER A C 1
ATOM 2508 O O . SER A 1 321 ? -5.830 -17.994 -37.682 1.00 93.12 321 SER A O 1
ATOM 2510 N N . GLU A 1 322 ? -4.748 -17.337 -35.823 1.00 92.31 322 GLU A N 1
ATOM 2511 C CA . GLU A 1 322 ? -4.153 -18.655 -35.546 1.00 92.31 322 GLU A CA 1
ATOM 2512 C C . GLU A 1 322 ? -5.161 -19.569 -34.831 1.00 92.31 322 GLU A C 1
ATOM 2514 O O . GLU A 1 322 ? -5.306 -20.729 -35.206 1.00 92.31 322 GLU A O 1
ATOM 2519 N N . ASP A 1 323 ? -5.924 -19.011 -33.887 1.00 91.75 323 ASP A N 1
ATOM 2520 C CA . ASP A 1 323 ? -6.876 -19.739 -33.045 1.00 91.75 323 ASP A CA 1
ATOM 2521 C C . ASP A 1 323 ? -8.332 -19.291 -33.267 1.00 91.75 323 ASP A C 1
ATOM 2523 O O . ASP A 1 323 ? -8.606 -18.189 -33.758 1.00 91.75 323 ASP A O 1
ATOM 2527 N N . GLU A 1 324 ? -9.280 -20.146 -32.873 1.00 93.75 324 GLU A N 1
ATOM 2528 C CA . GLU A 1 324 ? -10.697 -19.784 -32.757 1.00 93.75 324 GLU A CA 1
ATOM 2529 C C . GLU A 1 324 ? -10.924 -18.892 -31.523 1.00 93.75 324 GLU A C 1
ATOM 2531 O O . GLU A 1 324 ? -10.454 -19.195 -30.426 1.00 93.75 324 GLU A O 1
ATOM 2536 N N . LEU A 1 325 ? -11.685 -17.805 -31.682 1.00 92.31 325 LEU A N 1
ATOM 2537 C CA . LEU A 1 325 ? -11.996 -16.862 -30.607 1.00 92.31 325 LEU A CA 1
ATOM 2538 C C . LEU A 1 325 ? -13.505 -16.625 -30.490 1.00 92.31 325 LEU A C 1
ATOM 2540 O O . LEU A 1 325 ? -14.147 -16.151 -31.426 1.00 92.31 325 LEU A O 1
ATOM 2544 N N . ARG A 1 326 ? -14.069 -16.853 -29.299 1.00 92.50 326 ARG A N 1
ATOM 2545 C CA . ARG A 1 326 ? -15.431 -16.417 -28.960 1.00 92.50 326 ARG A CA 1
ATOM 2546 C C . ARG A 1 326 ? -15.412 -15.000 -28.385 1.00 92.50 326 ARG A C 1
ATOM 2548 O O . ARG A 1 326 ? -14.951 -14.775 -27.268 1.00 92.50 326 ARG A O 1
ATOM 2555 N N . VAL A 1 327 ? -15.972 -14.051 -29.125 1.00 90.81 327 VAL A N 1
ATOM 2556 C CA . VAL A 1 327 ? -16.104 -12.647 -28.730 1.00 90.81 327 VAL A CA 1
ATOM 2557 C C . VAL A 1 327 ? -17.406 -12.460 -27.946 1.00 90.81 327 VAL A C 1
ATOM 2559 O O . VAL A 1 327 ? -18.500 -12.493 -28.513 1.00 90.81 327 VAL A O 1
ATOM 2562 N N . SER A 1 328 ? -17.280 -12.265 -26.632 1.00 89.62 328 SER A N 1
ATOM 2563 C CA . SER A 1 328 ? -18.397 -11.994 -25.714 1.00 89.62 328 SER A CA 1
ATOM 2564 C C . SER A 1 328 ? -18.449 -10.520 -25.281 1.00 89.62 328 SER A C 1
ATOM 2566 O O . SER A 1 328 ? -17.639 -9.697 -25.708 1.00 89.62 328 SER A O 1
ATOM 2568 N N . GLY A 1 329 ? -19.403 -10.173 -24.409 1.00 84.81 329 GLY A N 1
ATOM 2569 C CA . GLY A 1 329 ? -19.471 -8.861 -23.750 1.00 84.81 329 GLY A CA 1
ATOM 2570 C C . GLY A 1 329 ? -18.475 -8.660 -22.594 1.00 84.81 329 GLY A C 1
ATOM 2571 O O . GLY A 1 329 ? -18.519 -7.619 -21.935 1.00 84.81 329 GLY A O 1
ATOM 2572 N N . ALA A 1 330 ? -17.606 -9.639 -22.311 1.00 85.88 330 ALA A N 1
ATOM 2573 C CA . ALA A 1 330 ? -16.632 -9.551 -21.229 1.00 85.88 330 ALA A CA 1
ATOM 2574 C C . ALA A 1 330 ? -15.603 -8.439 -21.489 1.00 85.88 330 ALA A C 1
ATOM 2576 O O . ALA A 1 330 ? -15.043 -8.321 -22.578 1.00 85.88 330 ALA A O 1
ATOM 2577 N N . ARG A 1 331 ? -15.331 -7.630 -20.461 1.00 84.19 331 ARG A N 1
ATOM 2578 C CA . ARG A 1 331 ? -14.308 -6.581 -20.497 1.00 84.19 331 ARG A CA 1
ATOM 2579 C C . ARG A 1 331 ? -13.494 -6.592 -19.217 1.00 84.19 331 ARG A C 1
ATOM 2581 O O . ARG A 1 331 ? -14.033 -6.829 -18.138 1.00 84.19 331 ARG A O 1
ATOM 2588 N N . VAL A 1 332 ? -12.218 -6.257 -19.342 1.00 86.19 332 VAL A N 1
ATOM 2589 C CA . VAL A 1 332 ? -11.368 -5.976 -18.188 1.00 86.19 332 VAL A CA 1
ATOM 2590 C C . VAL A 1 332 ? -11.826 -4.646 -17.590 1.00 86.19 332 VAL A C 1
ATOM 2592 O O . VAL A 1 332 ? -11.721 -3.606 -18.236 1.00 86.19 332 VAL A O 1
ATOM 2595 N N . SER A 1 333 ? -12.414 -4.688 -16.392 1.00 86.38 333 SER A N 1
ATOM 2596 C CA . SER A 1 333 ? -12.895 -3.491 -15.692 1.00 86.38 333 SER A CA 1
ATOM 2597 C C . SER A 1 333 ? -11.784 -2.800 -14.907 1.00 86.38 333 SER A C 1
ATOM 2599 O O . SER A 1 333 ? -11.725 -1.574 -14.899 1.00 86.38 333 SER A O 1
ATOM 2601 N N . ARG A 1 334 ? -10.920 -3.583 -14.249 1.00 87.31 334 ARG A N 1
ATOM 2602 C CA . ARG A 1 334 ? -9.773 -3.123 -13.459 1.00 87.31 334 ARG A CA 1
ATOM 2603 C C . ARG A 1 334 ? -8.660 -4.165 -13.509 1.00 87.31 334 ARG A C 1
ATOM 2605 O O . ARG A 1 334 ? -8.936 -5.363 -13.525 1.00 87.31 334 ARG A O 1
ATOM 2612 N N . VAL A 1 335 ? -7.416 -3.700 -13.480 1.00 88.31 335 VAL A N 1
ATOM 2613 C CA . VAL A 1 335 ? -6.224 -4.530 -13.278 1.00 88.31 335 VAL A CA 1
ATOM 2614 C C . VAL A 1 335 ? -5.491 -3.974 -12.070 1.00 88.31 335 VAL A C 1
ATOM 2616 O O . VAL A 1 335 ? -5.261 -2.772 -11.976 1.00 88.31 335 VAL A O 1
ATOM 2619 N N . GLN A 1 336 ? -5.161 -4.844 -11.125 1.00 88.12 336 GLN A N 1
ATOM 2620 C CA . GLN A 1 336 ? -4.525 -4.478 -9.864 1.00 88.12 336 GLN A CA 1
ATOM 2621 C C . GLN A 1 336 ? -3.352 -5.420 -9.614 1.00 88.12 336 GLN A C 1
ATOM 2623 O O . GLN A 1 336 ? -3.428 -6.607 -9.938 1.00 88.12 336 GLN A O 1
ATOM 2628 N N . THR A 1 337 ? -2.270 -4.897 -9.050 1.00 89.44 337 THR A N 1
ATOM 2629 C CA . THR A 1 337 ? -1.080 -5.676 -8.700 1.00 89.44 337 THR A CA 1
ATOM 2630 C C . THR A 1 337 ? -0.842 -5.613 -7.204 1.00 89.44 337 THR A C 1
ATOM 2632 O O . THR A 1 337 ? -0.869 -4.529 -6.631 1.00 89.44 337 THR A O 1
ATOM 2635 N N . LEU A 1 338 ? -0.573 -6.769 -6.596 1.00 90.38 338 LEU A N 1
ATOM 2636 C CA . LEU A 1 338 ? -0.090 -6.895 -5.226 1.00 90.38 338 LEU A CA 1
ATOM 2637 C C . LEU A 1 338 ? 1.313 -7.500 -5.277 1.00 90.38 338 LEU A C 1
ATOM 2639 O O . LEU A 1 338 ? 1.474 -8.633 -5.729 1.00 90.38 338 LEU A O 1
ATOM 2643 N N . TYR A 1 339 ? 2.304 -6.750 -4.808 1.00 90.81 339 TYR A N 1
ATOM 2644 C CA . TYR A 1 339 ? 3.692 -7.189 -4.737 1.00 90.81 339 TYR A CA 1
ATOM 2645 C C . TYR A 1 339 ? 4.145 -7.228 -3.280 1.00 90.81 339 TYR A C 1
ATOM 2647 O O . TYR A 1 339 ? 3.954 -6.261 -2.546 1.00 90.81 339 TYR A O 1
ATOM 2655 N N . LEU A 1 340 ? 4.730 -8.347 -2.863 1.00 90.94 340 LEU A N 1
ATOM 2656 C CA . LEU A 1 340 ? 5.402 -8.470 -1.574 1.00 90.94 340 LEU A CA 1
ATOM 2657 C C . LEU A 1 340 ? 6.896 -8.301 -1.828 1.00 90.94 340 LEU A C 1
ATOM 2659 O O . LEU A 1 340 ? 7.471 -9.080 -2.584 1.00 90.94 340 LEU A O 1
ATOM 2663 N N . ASP A 1 341 ? 7.488 -7.269 -1.237 1.00 89.88 341 ASP A N 1
ATOM 2664 C CA . ASP A 1 341 ? 8.914 -6.997 -1.364 1.00 89.88 341 ASP A CA 1
ATOM 2665 C C . ASP A 1 341 ? 9.715 -7.807 -0.346 1.00 89.88 341 ASP A C 1
ATOM 2667 O O . ASP A 1 341 ? 9.272 -8.002 0.788 1.00 89.88 341 ASP A O 1
ATOM 2671 N N . HIS A 1 342 ? 10.907 -8.245 -0.744 1.00 89.75 342 HIS A N 1
ATOM 2672 C CA . HIS A 1 342 ? 11.789 -9.098 0.051 1.00 89.75 342 HIS A CA 1
ATOM 2673 C C . HIS A 1 342 ? 13.205 -8.527 0.038 1.00 89.75 342 HIS A C 1
ATOM 2675 O O . HIS A 1 342 ? 14.052 -8.930 -0.763 1.00 89.75 342 HIS A O 1
ATOM 2681 N N . ASN A 1 343 ? 13.478 -7.578 0.929 1.00 87.81 343 ASN A N 1
ATOM 2682 C CA . ASN A 1 343 ? 14.796 -6.962 1.014 1.00 87.81 343 ASN A CA 1
ATOM 2683 C C . ASN A 1 343 ? 15.785 -7.843 1.797 1.00 87.81 343 ASN A C 1
ATOM 2685 O O . ASN A 1 343 ? 15.686 -7.997 3.014 1.00 87.81 343 ASN A O 1
ATOM 2689 N N . GLY A 1 344 ? 16.801 -8.369 1.104 1.00 86.38 344 GLY A N 1
ATOM 2690 C CA . GLY A 1 344 ? 17.854 -9.198 1.704 1.00 86.38 344 GLY A CA 1
ATOM 2691 C C . GLY A 1 344 ? 18.737 -8.484 2.739 1.00 86.38 344 GLY A C 1
ATOM 2692 O O . GLY A 1 344 ? 19.445 -9.154 3.492 1.00 86.38 344 GLY A O 1
ATOM 2693 N N . TYR A 1 345 ? 18.690 -7.151 2.810 1.00 88.25 345 TYR A N 1
ATOM 2694 C CA . TYR A 1 345 ? 19.427 -6.349 3.791 1.00 88.25 345 TYR A CA 1
ATOM 2695 C C . TYR A 1 345 ? 18.605 -5.993 5.040 1.00 88.25 345 TYR A C 1
ATOM 2697 O O . TYR A 1 345 ? 19.167 -5.450 5.990 1.00 88.25 345 TYR A O 1
ATOM 2705 N N . SER A 1 346 ? 17.303 -6.293 5.063 1.00 88.62 346 SER A N 1
ATOM 2706 C CA . SER A 1 346 ? 16.445 -6.019 6.219 1.00 88.62 346 SER A CA 1
ATOM 2707 C C . SER A 1 346 ? 16.527 -7.151 7.238 1.00 88.62 346 SER A C 1
ATOM 2709 O O . SER A 1 346 ? 16.084 -8.268 6.976 1.00 88.62 346 SER A O 1
ATOM 2711 N N . MET A 1 347 ? 17.105 -6.853 8.400 1.00 88.38 347 MET A N 1
ATOM 2712 C CA . MET A 1 347 ? 17.130 -7.745 9.559 1.00 88.38 347 MET A CA 1
ATOM 2713 C C . MET A 1 347 ? 15.977 -7.385 10.514 1.00 88.38 347 MET A C 1
ATOM 2715 O O . MET A 1 347 ? 15.825 -6.196 10.807 1.00 88.38 347 MET A O 1
ATOM 2719 N N . PRO A 1 348 ? 15.243 -8.366 11.084 1.00 90.38 348 PRO A N 1
ATOM 2720 C CA . PRO A 1 348 ? 15.491 -9.814 11.042 1.00 90.38 348 PRO A CA 1
ATOM 2721 C C . PRO A 1 348 ? 14.786 -10.583 9.908 1.00 90.38 348 PRO A C 1
ATOM 2723 O O . PRO A 1 348 ? 14.980 -11.793 9.807 1.00 90.38 348 PRO A O 1
ATOM 2726 N N . GLU A 1 349 ? 13.992 -9.937 9.049 1.00 91.62 349 GLU A N 1
ATOM 2727 C CA . GLU A 1 349 ? 13.204 -10.594 7.991 1.00 91.62 349 GLU A CA 1
ATOM 2728 C C . GLU A 1 349 ? 14.049 -11.482 7.067 1.00 91.62 349 GLU A C 1
ATOM 2730 O O . GLU A 1 349 ? 13.635 -12.588 6.712 1.00 91.62 349 GLU A O 1
ATOM 2735 N N . ASN A 1 350 ? 15.261 -11.042 6.722 1.00 90.88 350 ASN A N 1
ATOM 2736 C CA . ASN A 1 350 ? 16.195 -11.784 5.877 1.00 90.88 350 ASN A CA 1
ATOM 2737 C C . ASN A 1 350 ? 16.698 -13.103 6.501 1.00 90.88 350 ASN A C 1
ATOM 2739 O O . ASN A 1 350 ? 17.150 -13.998 5.777 1.00 90.88 350 ASN A O 1
ATOM 2743 N N . LEU A 1 351 ? 16.600 -13.265 7.823 1.00 89.44 351 LEU A N 1
ATOM 2744 C CA . LEU A 1 351 ? 16.952 -14.498 8.529 1.00 89.44 351 LEU A CA 1
ATOM 2745 C C . LEU A 1 351 ? 15.778 -15.481 8.587 1.00 89.44 351 LEU A C 1
ATOM 2747 O O . LEU A 1 351 ? 16.003 -16.689 8.668 1.00 89.44 351 LEU A O 1
ATOM 2751 N N . LEU A 1 352 ? 14.545 -14.992 8.460 1.00 90.25 352 LEU A N 1
ATOM 2752 C CA . LEU A 1 352 ? 13.324 -15.758 8.686 1.00 90.25 352 LEU A CA 1
ATOM 2753 C C . LEU A 1 352 ? 12.809 -16.378 7.373 1.00 90.25 352 LEU A C 1
ATOM 2755 O O . LEU A 1 352 ? 12.410 -15.645 6.465 1.00 90.25 352 LEU A O 1
ATOM 2759 N N . PRO A 1 353 ? 12.816 -17.715 7.218 1.00 88.56 353 PRO A N 1
ATOM 2760 C CA . PRO A 1 353 ? 12.227 -18.364 6.049 1.00 88.56 353 PRO A CA 1
ATOM 2761 C C . PRO A 1 353 ? 10.690 -18.291 6.090 1.00 88.56 353 PRO A C 1
ATOM 2763 O O . PRO A 1 353 ? 10.074 -18.362 7.156 1.00 88.56 353 PRO A O 1
ATOM 2766 N N . GLU A 1 354 ? 10.048 -18.135 4.930 1.00 84.62 354 GLU A N 1
ATOM 2767 C CA . GLU A 1 354 ? 8.589 -18.224 4.815 1.00 84.62 354 GLU A CA 1
ATOM 2768 C C . GLU A 1 354 ? 8.104 -19.656 5.046 1.00 84.62 354 GLU A C 1
ATOM 2770 O O . GLU A 1 354 ? 7.174 -19.864 5.829 1.00 84.62 354 GLU A O 1
ATOM 2775 N N . ASP A 1 355 ? 8.807 -20.598 4.413 1.00 79.88 355 ASP A N 1
ATOM 2776 C CA . ASP A 1 355 ? 8.626 -22.040 4.527 1.00 79.88 355 ASP A CA 1
ATOM 2777 C C . ASP A 1 355 ? 9.900 -22.660 5.106 1.00 79.88 355 ASP A C 1
ATOM 2779 O O . ASP A 1 355 ? 10.960 -22.641 4.472 1.00 79.88 355 ASP A O 1
ATOM 2783 N N . ALA A 1 356 ? 9.802 -23.221 6.313 1.00 71.31 356 ALA A N 1
ATOM 2784 C CA . ALA A 1 356 ? 10.934 -23.852 6.993 1.00 71.31 356 ALA A CA 1
ATOM 2785 C C . ALA A 1 356 ? 11.496 -25.058 6.209 1.00 71.31 356 ALA A C 1
ATOM 2787 O O . ALA A 1 356 ? 12.704 -25.299 6.227 1.00 71.31 356 ALA A O 1
ATOM 2788 N N . ASP A 1 357 ? 10.639 -25.757 5.458 1.00 72.94 357 ASP A N 1
ATOM 2789 C CA . ASP A 1 357 ? 10.988 -26.975 4.715 1.00 72.94 357 ASP A CA 1
ATOM 2790 C C . ASP A 1 357 ? 11.715 -26.701 3.386 1.00 72.94 357 ASP A C 1
ATOM 2792 O O . ASP A 1 357 ? 12.359 -27.590 2.829 1.00 72.94 357 ASP A O 1
ATOM 2796 N N . ALA A 1 358 ? 11.672 -25.465 2.872 1.00 71.25 358 ALA A N 1
ATOM 2797 C CA . ALA A 1 358 ? 12.244 -25.107 1.568 1.00 71.25 358 ALA A CA 1
ATOM 2798 C C . ALA A 1 358 ? 13.783 -24.921 1.581 1.00 71.25 358 ALA A C 1
ATOM 2800 O O . ALA A 1 358 ? 14.397 -24.566 0.567 1.00 71.25 358 ALA A O 1
ATOM 2801 N N . GLY A 1 359 ? 14.436 -25.180 2.719 1.00 72.69 359 GLY A N 1
ATOM 2802 C CA . GLY A 1 359 ? 15.892 -25.164 2.861 1.00 72.69 359 GLY A CA 1
ATOM 2803 C C . GLY A 1 359 ? 16.529 -23.797 2.569 1.00 72.69 359 GLY A C 1
ATOM 2804 O O . GLY A 1 359 ? 15.940 -22.742 2.792 1.00 72.69 359 GLY A O 1
ATOM 2805 N N . LYS A 1 360 ? 17.771 -23.790 2.061 1.00 66.88 360 LYS A N 1
ATOM 2806 C CA . LYS A 1 360 ? 18.544 -22.549 1.815 1.00 66.88 360 LYS A CA 1
ATOM 2807 C C . LYS A 1 360 ? 17.951 -21.638 0.731 1.00 66.88 360 LYS A C 1
ATOM 2809 O O . LYS A 1 360 ? 18.313 -20.468 0.686 1.00 66.88 360 LYS A O 1
ATOM 2814 N N . SER A 1 361 ? 17.065 -22.162 -0.119 1.00 69.50 361 SER A N 1
ATOM 2815 C CA . SER A 1 361 ? 16.391 -21.400 -1.178 1.00 69.50 361 SER A CA 1
ATOM 2816 C C . SER A 1 361 ? 14.998 -20.906 -0.767 1.00 69.50 361 SER A C 1
ATOM 2818 O O . SER A 1 361 ? 14.270 -20.381 -1.612 1.00 69.50 361 SER A O 1
ATOM 2820 N N . ALA A 1 362 ? 14.612 -21.078 0.503 1.00 77.62 362 ALA A N 1
ATOM 2821 C CA . ALA A 1 362 ? 13.344 -20.587 1.016 1.00 77.62 362 ALA A CA 1
ATOM 2822 C C . ALA A 1 362 ? 13.239 -19.067 0.839 1.00 77.62 362 ALA A C 1
ATOM 2824 O O . ALA A 1 362 ? 14.167 -18.319 1.175 1.00 77.62 362 ALA A O 1
ATOM 2825 N N . ARG A 1 363 ? 12.081 -18.613 0.351 1.00 84.75 363 ARG A N 1
ATOM 2826 C CA . ARG A 1 363 ? 11.736 -17.191 0.336 1.00 84.75 363 ARG A CA 1
ATOM 2827 C C . ARG A 1 363 ? 11.796 -16.661 1.769 1.00 84.75 363 ARG A C 1
ATOM 2829 O O . ARG A 1 363 ? 11.423 -17.372 2.698 1.00 84.75 363 ARG A O 1
ATOM 2836 N N . LYS A 1 364 ? 12.327 -15.456 1.960 1.00 91.44 364 LYS A N 1
ATOM 2837 C CA . LYS A 1 364 ? 12.415 -14.809 3.278 1.00 91.44 364 LYS A CA 1
ATOM 2838 C C . LYS A 1 364 ? 11.133 -14.059 3.596 1.00 91.44 364 LYS A C 1
ATOM 2840 O O . LYS A 1 364 ? 10.303 -13.906 2.710 1.00 91.44 364 LYS A O 1
ATOM 2845 N N . TRP A 1 365 ? 10.944 -13.618 4.835 1.00 93.12 365 TRP A N 1
ATOM 2846 C CA . TRP A 1 365 ? 9.750 -12.844 5.174 1.00 93.12 365 TRP A CA 1
ATOM 2847 C C . TRP A 1 365 ? 9.698 -11.534 4.379 1.00 93.12 365 TRP A C 1
ATOM 2849 O O . TRP A 1 365 ? 10.746 -10.952 4.084 1.00 93.12 365 TRP A O 1
ATOM 2859 N N . PRO A 1 366 ? 8.493 -11.074 4.006 1.00 93.06 366 PRO A N 1
ATOM 2860 C CA . PRO A 1 366 ? 8.355 -9.843 3.253 1.00 93.06 366 PRO A CA 1
ATOM 2861 C C . PRO A 1 366 ? 8.678 -8.650 4.142 1.00 93.06 366 PRO A C 1
ATOM 2863 O O . PRO A 1 366 ? 8.383 -8.662 5.333 1.00 93.06 366 PRO A O 1
ATOM 2866 N N . THR A 1 367 ? 9.246 -7.616 3.539 1.00 92.12 367 THR A N 1
ATOM 2867 C CA . THR A 1 367 ? 9.658 -6.365 4.186 1.00 92.12 367 THR A CA 1
ATOM 2868 C C . THR A 1 367 ? 8.719 -5.212 3.855 1.00 92.12 367 THR A C 1
ATOM 2870 O O . THR A 1 367 ? 8.687 -4.212 4.565 1.00 92.12 367 THR A O 1
ATOM 2873 N N . ALA A 1 368 ? 7.936 -5.342 2.783 1.00 90.88 368 ALA A N 1
ATOM 2874 C CA . ALA A 1 368 ? 6.858 -4.426 2.441 1.00 90.88 368 ALA A CA 1
ATOM 2875 C C . ALA A 1 368 ? 5.811 -5.127 1.567 1.00 90.88 368 ALA A C 1
ATOM 2877 O O . ALA A 1 368 ? 6.057 -6.190 0.997 1.00 90.88 368 ALA A O 1
ATOM 2878 N N . ALA A 1 369 ? 4.646 -4.500 1.428 1.00 91.81 369 ALA A N 1
ATOM 2879 C CA . ALA A 1 369 ? 3.636 -4.892 0.457 1.00 91.81 369 ALA A CA 1
ATOM 2880 C C . ALA A 1 369 ? 3.154 -3.660 -0.306 1.00 91.81 369 ALA A C 1
ATOM 2882 O O . ALA A 1 369 ? 2.789 -2.649 0.301 1.00 91.81 369 ALA A O 1
ATOM 2883 N N . TRP A 1 370 ? 3.133 -3.749 -1.629 1.00 90.56 370 TRP A N 1
ATOM 2884 C CA . TRP A 1 370 ? 2.732 -2.673 -2.525 1.00 90.56 370 TRP A CA 1
ATOM 2885 C C . TRP A 1 370 ? 1.501 -3.075 -3.313 1.00 90.56 370 TRP A C 1
ATOM 2887 O O . TRP A 1 370 ? 1.363 -4.222 -3.740 1.00 90.56 370 TRP A O 1
ATOM 2897 N N . PHE A 1 371 ? 0.605 -2.117 -3.488 1.00 88.88 371 PHE A N 1
ATOM 2898 C CA . PHE A 1 371 ? -0.621 -2.280 -4.238 1.00 88.88 371 PHE A CA 1
ATOM 2899 C C . PHE A 1 371 ? -0.734 -1.153 -5.250 1.00 88.88 371 PHE A C 1
ATOM 2901 O O . PHE A 1 371 ? -0.725 0.011 -4.868 1.00 88.88 371 PHE A O 1
ATOM 2908 N N . ASP A 1 372 ? -0.886 -1.485 -6.524 1.00 87.00 372 ASP A N 1
ATOM 2909 C CA . ASP A 1 372 ? -1.039 -0.485 -7.577 1.00 87.00 372 ASP A CA 1
ATOM 2910 C C . ASP A 1 372 ? -2.194 -0.869 -8.506 1.00 87.00 372 ASP A C 1
ATOM 2912 O O . ASP A 1 372 ? -2.435 -2.045 -8.788 1.00 87.00 372 ASP A O 1
ATOM 2916 N N . GLU A 1 373 ? -2.924 0.138 -8.984 1.00 85.62 373 GLU A N 1
ATOM 2917 C CA . GLU A 1 373 ? -3.948 -0.029 -10.013 1.00 85.62 373 GLU A CA 1
ATOM 2918 C C . GLU A 1 373 ? -3.343 0.303 -11.379 1.00 85.62 373 GLU A C 1
ATOM 2920 O O . GLU A 1 373 ? -2.823 1.399 -11.601 1.00 85.62 373 GLU A O 1
ATOM 2925 N N . VAL A 1 374 ? -3.408 -0.656 -12.302 1.00 85.06 374 VAL A N 1
ATOM 2926 C CA . VAL A 1 374 ? -2.934 -0.484 -13.672 1.00 85.06 374 VAL A CA 1
ATOM 2927 C C . VAL A 1 374 ? -4.080 0.117 -14.494 1.00 85.06 374 VAL A C 1
ATOM 2929 O O . VAL A 1 374 ? -5.145 -0.502 -14.610 1.00 85.06 374 VAL A O 1
ATOM 2932 N N . PRO A 1 375 ? -3.899 1.317 -15.076 1.00 82.62 375 PRO A N 1
ATOM 2933 C CA . PRO A 1 375 ? -4.953 1.996 -15.809 1.00 82.62 375 PRO A CA 1
ATOM 2934 C C . PRO A 1 375 ? -5.347 1.180 -17.040 1.00 82.62 375 PRO A C 1
ATOM 2936 O O . PRO A 1 375 ? -4.542 0.951 -17.942 1.00 82.62 375 PRO A O 1
ATOM 2939 N N . CYS A 1 376 ? -6.612 0.772 -17.086 1.00 79.31 376 CYS A N 1
ATOM 2940 C CA . CYS A 1 376 ? -7.196 0.098 -18.238 1.00 79.31 376 CYS A CA 1
ATOM 2941 C C . CYS A 1 376 ? -7.673 1.158 -19.238 1.00 79.31 376 CYS A C 1
ATOM 2943 O O . CYS A 1 376 ? -8.767 1.704 -19.095 1.00 79.31 376 CYS A O 1
ATOM 2945 N N . THR A 1 377 ? -6.848 1.497 -20.230 1.00 74.69 377 THR A N 1
ATOM 2946 C CA . THR A 1 377 ? -7.251 2.415 -21.307 1.00 74.69 377 THR A CA 1
ATOM 2947 C C . THR A 1 377 ? -7.900 1.664 -22.469 1.00 74.69 377 THR A C 1
ATOM 2949 O O . THR A 1 377 ? -7.693 0.457 -22.621 1.00 74.69 377 THR A O 1
ATOM 2952 N N . PRO A 1 378 ? -8.675 2.357 -23.323 1.00 72.56 378 PRO A N 1
ATOM 2953 C CA . PRO A 1 378 ? -9.204 1.759 -24.540 1.00 72.56 378 PRO A CA 1
ATOM 2954 C C . PRO A 1 378 ? -8.096 1.163 -25.431 1.00 72.56 378 PRO A C 1
ATOM 2956 O O . PRO A 1 378 ? -6.976 1.689 -25.454 1.00 72.56 378 PRO A O 1
ATOM 2959 N N . PRO A 1 379 ? -8.403 0.106 -26.208 1.00 67.75 379 PRO A N 1
ATOM 2960 C CA . PRO A 1 379 ? -7.468 -0.454 -27.180 1.00 67.75 379 PRO A CA 1
ATOM 2961 C C . PRO A 1 379 ? -6.934 0.625 -28.135 1.00 67.75 379 PRO A C 1
ATOM 2963 O O . PRO A 1 379 ? -7.696 1.469 -28.604 1.00 67.75 379 PRO A O 1
ATOM 2966 N N . GLY A 1 380 ? -5.627 0.606 -28.408 1.00 66.12 380 GLY A N 1
ATOM 2967 C CA . GLY A 1 380 ? -4.958 1.573 -29.291 1.00 66.12 380 GLY A CA 1
ATOM 2968 C C . GLY A 1 380 ? -4.434 2.839 -28.603 1.00 66.12 380 GLY A C 1
ATOM 2969 O O . GLY A 1 380 ? -3.750 3.634 -29.242 1.00 66.12 380 GLY A O 1
ATOM 2970 N N . THR A 1 381 ? -4.690 3.030 -27.304 1.00 71.62 381 THR A N 1
ATOM 2971 C CA . THR A 1 381 ? -4.023 4.098 -26.541 1.00 71.62 381 THR A CA 1
ATOM 2972 C C . THR A 1 381 ? -2.559 3.733 -26.301 1.00 71.62 381 THR A C 1
ATOM 2974 O O . THR A 1 381 ? -2.250 2.664 -25.778 1.00 71.62 381 THR A O 1
ATOM 2977 N N . VAL A 1 382 ? -1.643 4.626 -26.681 1.00 69.00 382 VAL A N 1
ATOM 2978 C CA . VAL A 1 382 ? -0.210 4.437 -26.435 1.00 69.00 382 VAL A CA 1
ATOM 2979 C C . VAL A 1 382 ? 0.079 4.723 -24.966 1.00 69.00 382 VAL A C 1
ATOM 2981 O O . VAL A 1 382 ? -0.075 5.850 -24.497 1.00 69.00 382 VAL A O 1
ATOM 2984 N N . HIS A 1 383 ? 0.527 3.706 -24.237 1.00 67.94 383 HIS A N 1
ATOM 2985 C CA . HIS A 1 383 ? 1.036 3.891 -22.885 1.00 67.94 383 HIS A CA 1
ATOM 29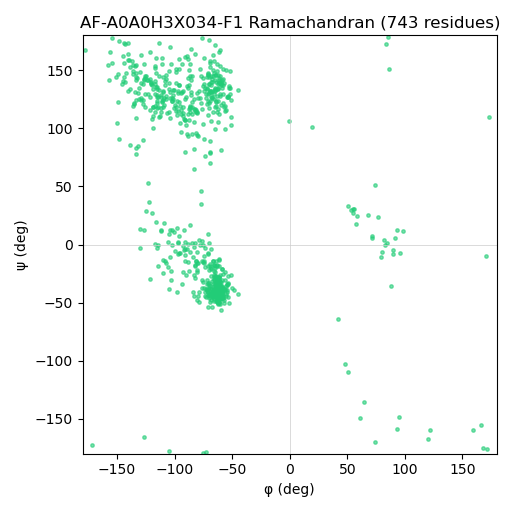86 C C . HIS A 1 383 ? 2.475 4.410 -22.931 1.00 67.94 383 HIS A C 1
ATOM 2988 O O . HIS A 1 383 ? 3.352 3.790 -23.525 1.00 67.94 383 HIS A O 1
ATOM 2994 N N . SER A 1 384 ? 2.739 5.525 -22.251 1.00 67.06 384 SER A N 1
ATOM 2995 C CA . SER A 1 384 ? 4.093 6.072 -22.083 1.00 67.06 384 SER A CA 1
ATOM 2996 C C . SER A 1 384 ? 4.932 5.312 -21.048 1.00 67.06 384 SER A C 1
ATOM 2998 O O . SER A 1 384 ? 6.148 5.485 -20.991 1.00 67.06 384 SER A O 1
ATOM 3000 N N . ARG A 1 385 ? 4.294 4.470 -20.222 1.00 72.25 385 ARG A N 1
ATOM 3001 C CA . ARG A 1 385 ? 4.918 3.728 -19.121 1.00 72.25 385 ARG A CA 1
ATOM 3002 C C . ARG A 1 385 ? 4.643 2.233 -19.256 1.00 72.25 385 ARG A C 1
ATOM 3004 O O . ARG A 1 385 ? 3.493 1.820 -19.380 1.00 72.25 385 ARG A O 1
ATOM 3011 N N . ALA A 1 386 ? 5.701 1.430 -19.167 1.00 72.50 386 ALA A N 1
ATOM 3012 C CA . ALA A 1 386 ? 5.589 -0.012 -18.987 1.00 72.50 386 ALA A CA 1
ATOM 3013 C C . ALA A 1 386 ? 5.293 -0.329 -17.515 1.00 72.50 386 ALA A C 1
ATOM 3015 O O . ALA A 1 386 ? 5.972 0.183 -16.620 1.00 72.50 386 ALA A O 1
ATOM 3016 N N . TRP A 1 387 ? 4.306 -1.188 -17.278 1.00 74.75 387 TRP A N 1
ATOM 3017 C CA . TRP A 1 387 ? 3.965 -1.673 -15.944 1.00 74.75 387 TRP A CA 1
ATOM 3018 C C . TRP A 1 387 ? 4.703 -2.984 -15.682 1.00 74.75 387 TRP A C 1
ATOM 3020 O O . TRP A 1 387 ? 4.700 -3.861 -16.551 1.00 74.75 387 TRP A O 1
ATOM 3030 N N . PRO A 1 388 ? 5.380 -3.128 -14.534 1.00 74.31 388 PRO A N 1
ATOM 3031 C CA . PRO A 1 388 ? 6.041 -4.377 -14.211 1.00 74.31 388 PRO A CA 1
ATOM 3032 C C . PRO A 1 388 ? 5.029 -5.507 -14.027 1.00 74.31 388 PRO A C 1
ATOM 3034 O O . PRO A 1 388 ? 3.961 -5.326 -13.439 1.00 74.31 388 PRO A O 1
ATOM 3037 N N . ILE A 1 389 ? 5.398 -6.695 -14.503 1.00 75.50 389 ILE A N 1
ATOM 3038 C CA . ILE A 1 389 ? 4.621 -7.913 -14.284 1.00 75.50 389 ILE A CA 1
ATOM 3039 C C . ILE A 1 389 ? 4.538 -8.153 -12.773 1.00 75.50 389 ILE A C 1
ATOM 3041 O O . ILE A 1 389 ? 5.555 -8.135 -12.082 1.00 75.50 389 ILE A O 1
ATOM 3045 N N . LEU A 1 390 ? 3.314 -8.340 -12.270 1.00 81.38 390 LEU A N 1
ATOM 3046 C CA . LEU A 1 390 ? 3.019 -8.556 -10.848 1.00 81.38 390 LEU A CA 1
ATOM 3047 C C . LEU A 1 390 ? 3.502 -7.430 -9.908 1.00 81.38 390 LEU A C 1
ATOM 3049 O O . LEU A 1 390 ? 3.581 -7.645 -8.705 1.00 81.38 390 LEU A O 1
ATOM 3053 N N . GLY A 1 391 ? 3.805 -6.231 -10.424 1.00 77.69 391 GLY A N 1
ATOM 3054 C CA . GLY A 1 391 ? 4.192 -5.076 -9.602 1.00 77.69 391 GLY A CA 1
ATOM 3055 C C . GLY A 1 391 ? 5.667 -5.023 -9.176 1.00 77.69 391 GLY A C 1
ATOM 3056 O O . GLY A 1 391 ? 6.058 -4.065 -8.516 1.00 77.69 391 GLY A O 1
ATOM 3057 N N . ALA A 1 392 ? 6.498 -6.000 -9.561 1.00 81.12 392 ALA A N 1
ATOM 3058 C CA . ALA A 1 392 ? 7.894 -6.073 -9.119 1.00 81.12 392 ALA A CA 1
ATOM 3059 C C . ALA A 1 392 ? 8.769 -4.945 -9.713 1.00 81.12 392 ALA A C 1
ATOM 3061 O O . ALA A 1 392 ? 8.761 -4.730 -10.929 1.00 81.12 392 ALA A O 1
ATOM 3062 N N . PRO A 1 393 ? 9.577 -4.231 -8.912 1.00 75.12 393 PRO A N 1
ATOM 3063 C CA . PRO A 1 393 ? 10.416 -3.154 -9.420 1.00 75.12 393 PRO A CA 1
ATOM 3064 C C . PRO A 1 393 ? 11.495 -3.724 -10.354 1.00 75.12 393 PRO A C 1
ATOM 3066 O O . PRO A 1 393 ? 12.014 -4.822 -10.146 1.00 75.12 393 PRO A O 1
ATOM 3069 N N . LYS A 1 394 ? 11.851 -2.984 -11.411 1.00 70.44 394 LYS A N 1
ATOM 3070 C CA . LYS A 1 394 ? 12.943 -3.407 -12.299 1.00 70.44 394 LYS A CA 1
ATOM 3071 C C . LYS A 1 394 ? 14.283 -3.296 -11.555 1.00 70.44 394 LYS A C 1
ATOM 3073 O O . LYS A 1 394 ? 14.552 -2.228 -11.007 1.00 70.44 394 LYS A O 1
ATOM 3078 N N . PRO A 1 395 ? 15.155 -4.322 -11.586 1.00 62.50 395 PRO A N 1
ATOM 3079 C CA . PRO A 1 395 ? 16.487 -4.231 -10.992 1.00 62.50 395 PRO A CA 1
ATOM 3080 C C . PRO A 1 395 ? 17.261 -3.022 -11.538 1.00 62.50 395 PRO A C 1
ATOM 3082 O O . PRO A 1 395 ? 17.353 -2.842 -12.752 1.00 62.50 395 PRO A O 1
ATOM 3085 N N . GLY A 1 396 ? 17.785 -2.173 -10.652 1.00 59.84 396 GLY A N 1
ATOM 3086 C CA . GLY A 1 396 ? 18.534 -0.964 -11.019 1.00 59.84 396 GLY A CA 1
ATOM 3087 C C . GLY A 1 396 ? 17.683 0.243 -11.436 1.00 59.84 396 GLY A C 1
ATOM 3088 O O . GLY A 1 396 ? 18.212 1.350 -11.515 1.00 59.84 396 GLY A O 1
ATOM 3089 N N . ALA A 1 397 ? 16.373 0.078 -11.646 1.00 60.12 397 ALA A N 1
ATOM 3090 C CA . ALA A 1 397 ? 15.452 1.207 -11.638 1.00 60.12 397 ALA A CA 1
ATOM 3091 C C . ALA A 1 397 ? 15.135 1.537 -10.175 1.00 60.12 397 ALA A C 1
ATOM 3093 O O . ALA A 1 397 ? 14.822 0.638 -9.396 1.00 60.12 397 ALA A O 1
ATOM 3094 N N . GLY A 1 398 ? 15.239 2.809 -9.784 1.00 56.56 398 GLY A N 1
ATOM 3095 C CA . GLY A 1 398 ? 14.829 3.229 -8.443 1.00 56.56 398 GLY A CA 1
ATOM 3096 C C . GLY A 1 398 ? 13.403 2.763 -8.132 1.00 56.56 398 GLY A C 1
ATOM 3097 O O . GLY A 1 398 ? 12.576 2.645 -9.041 1.00 56.56 398 GLY A O 1
ATOM 3098 N N . ILE A 1 399 ? 13.125 2.489 -6.855 1.00 61.34 399 ILE A N 1
ATOM 3099 C CA . ILE A 1 399 ? 11.777 2.146 -6.391 1.00 61.34 399 ILE A CA 1
ATOM 3100 C C . ILE A 1 399 ? 10.861 3.304 -6.803 1.00 61.34 399 ILE A C 1
ATOM 3102 O O . ILE A 1 399 ? 11.062 4.445 -6.384 1.00 61.34 399 ILE A O 1
ATOM 3106 N N . GLY A 1 400 ? 9.915 3.029 -7.702 1.00 63.47 400 GLY A N 1
ATOM 3107 C CA . GLY A 1 400 ? 8.941 4.025 -8.129 1.00 63.47 400 GLY A CA 1
ATOM 3108 C C . GLY A 1 400 ? 8.034 4.419 -6.966 1.00 63.47 400 GLY A C 1
ATOM 3109 O O . GLY A 1 400 ? 8.044 3.801 -5.905 1.00 63.47 400 GLY A O 1
ATOM 3110 N N . GLN A 1 401 ? 7.205 5.442 -7.157 1.00 66.19 401 GLN A N 1
ATOM 3111 C CA . GLN A 1 401 ? 6.157 5.726 -6.183 1.00 66.19 401 GLN A CA 1
ATOM 3112 C C . GLN A 1 401 ? 5.122 4.592 -6.239 1.00 66.19 401 GLN A C 1
ATOM 3114 O O . GLN A 1 401 ? 4.379 4.486 -7.215 1.00 66.19 401 GLN A O 1
ATOM 3119 N N . HIS A 1 402 ? 5.134 3.735 -5.222 1.00 74.75 402 HIS A N 1
ATOM 3120 C CA . HIS A 1 402 ? 4.179 2.650 -5.017 1.00 74.75 402 HIS A CA 1
ATOM 3121 C C . HIS A 1 402 ? 3.246 3.010 -3.865 1.00 74.75 402 HIS A C 1
ATOM 3123 O O . HIS A 1 402 ? 3.672 3.655 -2.900 1.00 74.75 402 HIS A O 1
ATOM 3129 N N . SER A 1 403 ? 1.983 2.593 -3.942 1.00 83.19 403 SER A N 1
ATOM 3130 C CA . SER A 1 403 ? 1.078 2.736 -2.800 1.00 83.19 403 SER A CA 1
ATOM 3131 C C . SER A 1 403 ? 1.188 1.521 -1.873 1.00 83.19 403 SER A C 1
ATOM 3133 O O . SER A 1 403 ? 1.293 0.382 -2.330 1.00 83.19 403 SER A O 1
ATOM 3135 N N . ALA A 1 404 ? 1.216 1.744 -0.557 1.00 86.06 404 ALA A N 1
ATOM 3136 C CA . ALA A 1 404 ? 1.278 0.646 0.404 1.00 86.06 404 ALA A CA 1
ATOM 3137 C C . ALA A 1 404 ? 0.001 -0.205 0.324 1.00 86.06 404 ALA A C 1
ATOM 3139 O O . ALA A 1 404 ? -1.116 0.324 0.297 1.00 86.06 404 ALA A O 1
ATOM 3140 N N . ALA A 1 405 ? 0.157 -1.528 0.310 1.00 90.06 405 ALA A N 1
ATOM 3141 C CA . ALA A 1 405 ? -0.977 -2.436 0.293 1.00 90.06 405 ALA A CA 1
ATOM 3142 C C . ALA A 1 405 ? -1.743 -2.361 1.619 1.00 90.06 405 ALA A C 1
ATOM 3144 O O . ALA A 1 405 ? -1.183 -2.549 2.699 1.00 90.06 405 ALA A O 1
ATOM 3145 N N . ARG A 1 406 ? -3.055 -2.128 1.536 1.00 89.56 406 ARG A N 1
ATOM 3146 C CA . ARG A 1 406 ? -3.952 -2.129 2.698 1.00 89.56 406 ARG A CA 1
ATOM 3147 C C . ARG A 1 406 ? -4.374 -3.562 3.025 1.00 89.56 406 ARG A C 1
ATOM 3149 O O . ARG A 1 406 ? -5.433 -4.009 2.597 1.00 89.56 406 ARG A O 1
ATOM 3156 N N . ILE A 1 407 ? -3.523 -4.286 3.747 1.00 92.31 407 ILE A N 1
ATOM 3157 C CA . ILE A 1 407 ? -3.772 -5.669 4.186 1.00 92.31 407 ILE A CA 1
ATOM 3158 C C . ILE A 1 407 ? -4.206 -5.650 5.650 1.00 92.31 407 ILE A C 1
ATOM 3160 O O . ILE A 1 407 ? -3.566 -4.994 6.462 1.00 92.31 407 ILE A O 1
ATOM 3164 N N . GLY A 1 408 ? -5.267 -6.366 6.013 1.00 92.88 408 GLY A N 1
ATOM 3165 C CA . GLY A 1 408 ? -5.753 -6.397 7.391 1.00 92.88 408 GLY A CA 1
ATOM 3166 C C . GLY A 1 408 ? -7.152 -6.986 7.505 1.00 92.88 408 GLY A C 1
ATOM 3167 O O . GLY A 1 408 ? -7.578 -7.752 6.642 1.00 92.88 408 GLY A O 1
ATOM 3168 N N . PHE A 1 409 ? -7.868 -6.607 8.559 1.00 93.00 409 PHE A N 1
ATOM 3169 C CA . PHE A 1 409 ? -9.255 -7.008 8.791 1.00 93.00 409 PHE A CA 1
ATOM 3170 C C . PHE A 1 409 ? -10.076 -5.841 9.348 1.00 93.00 409 PHE A C 1
ATOM 3172 O O . PHE A 1 409 ? -9.534 -4.843 9.827 1.00 93.00 409 PHE A O 1
ATOM 3179 N N . ALA A 1 410 ? -11.398 -5.971 9.291 1.00 93.88 410 ALA A N 1
ATOM 3180 C CA . ALA A 1 410 ? -12.319 -5.056 9.946 1.00 93.88 410 ALA A CA 1
ATOM 3181 C C . ALA A 1 410 ? -13.393 -5.848 10.698 1.00 93.88 410 ALA A C 1
ATOM 3183 O O . ALA A 1 410 ? -13.848 -6.886 10.216 1.00 93.88 410 ALA A O 1
ATOM 3184 N N . LEU A 1 411 ? -13.787 -5.370 11.878 1.00 95.00 411 LEU A N 1
ATOM 3185 C CA . LEU A 1 411 ? -14.836 -5.971 12.700 1.00 95.00 411 LEU A CA 1
ATOM 3186 C C . LEU A 1 411 ? -16.021 -5.014 12.792 1.00 95.00 411 LEU A C 1
ATOM 3188 O O . LEU A 1 411 ? -15.868 -3.849 13.163 1.00 95.00 411 LEU A O 1
ATOM 3192 N N . ALA A 1 412 ? -17.205 -5.521 12.459 1.00 94.56 412 ALA A N 1
ATOM 3193 C CA . ALA A 1 412 ? -18.451 -4.767 12.445 1.00 94.56 412 ALA A CA 1
ATOM 3194 C C . ALA A 1 412 ? -19.274 -5.106 13.692 1.00 94.56 412 ALA A C 1
ATOM 3196 O O . ALA A 1 412 ? -19.558 -6.277 13.946 1.00 94.56 412 ALA A O 1
ATOM 3197 N N . SER A 1 413 ? -19.649 -4.107 14.495 1.00 93.69 413 SER A N 1
ATOM 3198 C CA . SER A 1 413 ? -20.472 -4.350 15.686 1.00 93.69 413 SER A CA 1
ATOM 3199 C C . SER A 1 413 ? -21.247 -3.118 16.132 1.00 93.69 413 SER A C 1
ATOM 3201 O O . SER A 1 413 ? -20.727 -2.006 16.155 1.00 93.69 413 SER A O 1
ATOM 3203 N N . LYS A 1 414 ? -22.488 -3.328 16.589 1.00 91.00 414 LYS A N 1
ATOM 3204 C CA . LYS A 1 414 ? -23.317 -2.276 17.202 1.00 91.00 414 LYS A CA 1
ATOM 3205 C C . LYS A 1 414 ? -22.735 -1.747 18.515 1.00 91.00 414 LYS A C 1
ATOM 3207 O O . LYS A 1 414 ? -23.038 -0.618 18.888 1.00 91.00 414 LYS A O 1
ATOM 3212 N N . VAL A 1 415 ? -21.896 -2.525 19.212 1.00 92.69 415 VAL A N 1
ATOM 3213 C CA . VAL A 1 415 ? -21.302 -2.093 20.492 1.00 92.69 415 VAL A CA 1
ATOM 3214 C C . VAL A 1 415 ? -20.426 -0.846 20.320 1.00 92.69 415 VAL A C 1
ATOM 3216 O O . VAL A 1 415 ? -20.364 -0.011 21.218 1.00 92.69 415 VAL A O 1
ATOM 3219 N N . LEU A 1 416 ? -19.851 -0.680 19.124 1.00 94.12 416 LEU A N 1
ATOM 3220 C CA . LEU A 1 416 ? -19.009 0.443 18.723 1.00 94.12 416 LEU A CA 1
ATOM 3221 C C . LEU A 1 416 ? -19.793 1.737 18.431 1.00 94.12 416 LEU A C 1
ATOM 3223 O O . LEU A 1 416 ? -19.168 2.735 18.109 1.00 94.12 416 LEU A O 1
ATOM 3227 N N . LEU A 1 417 ? -21.129 1.770 18.534 1.00 91.62 417 LEU A N 1
ATOM 3228 C CA . LEU A 1 417 ? -21.905 3.016 18.403 1.00 91.62 417 LEU A CA 1
ATOM 3229 C C . LEU A 1 417 ? -21.650 3.931 19.608 1.00 91.62 417 LEU A C 1
ATOM 3231 O O . LEU A 1 417 ? -22.444 3.914 20.537 1.00 91.62 417 LEU A O 1
ATOM 3235 N N . LEU A 1 418 ? -20.544 4.666 19.651 1.00 92.62 418 LEU A N 1
ATOM 3236 C CA . LEU A 1 418 ? -20.131 5.447 20.823 1.00 92.62 418 LEU A CA 1
ATOM 3237 C C . LEU A 1 418 ? -20.206 6.939 20.532 1.00 92.62 418 LEU A C 1
ATOM 3239 O O . LEU A 1 418 ? -19.400 7.461 19.759 1.00 92.62 418 LEU A O 1
ATOM 3243 N N . LYS A 1 419 ? -21.152 7.627 21.166 1.00 90.44 419 LYS A N 1
ATOM 3244 C CA . LYS A 1 419 ? -21.427 9.040 20.898 1.00 90.44 419 LYS A CA 1
ATOM 3245 C C . LYS A 1 419 ? -20.418 9.961 21.582 1.00 90.44 419 LYS A C 1
ATOM 3247 O O . LYS A 1 419 ? -19.850 10.842 20.945 1.00 90.44 419 LYS A O 1
ATOM 3252 N N . GLU A 1 420 ? -20.182 9.758 22.873 1.00 91.06 420 GLU A N 1
ATOM 3253 C CA . GLU A 1 420 ? -19.408 10.694 23.692 1.00 91.06 420 GLU A CA 1
ATOM 3254 C C . GLU A 1 420 ? -18.735 10.019 24.894 1.00 91.06 420 GLU A C 1
ATOM 3256 O O . GLU A 1 420 ? -18.917 8.828 25.148 1.00 91.06 420 GLU A O 1
ATOM 3261 N N . GLY A 1 421 ? -17.977 10.816 25.648 1.00 91.44 421 GLY A N 1
ATOM 3262 C CA . GLY A 1 421 ? -17.246 10.367 26.825 1.00 91.44 421 GLY A CA 1
ATOM 3263 C C . GLY A 1 421 ? -15.876 9.777 26.494 1.00 91.44 421 GLY A C 1
ATOM 3264 O O . GLY A 1 421 ? -15.451 9.698 25.336 1.00 91.44 421 GLY A O 1
ATOM 3265 N N . GLU A 1 422 ? -15.164 9.380 27.541 1.00 95.25 422 GLU A N 1
ATOM 3266 C CA . GLU A 1 422 ? -13.941 8.597 27.406 1.00 95.25 422 GLU A CA 1
ATOM 3267 C C . GLU A 1 422 ? -14.329 7.152 27.108 1.00 95.25 422 GLU A C 1
ATOM 3269 O O . GLU A 1 422 ? -15.094 6.539 27.852 1.00 95.25 422 GLU A O 1
ATOM 3274 N N . ARG A 1 423 ? -13.852 6.627 25.982 1.00 95.31 423 ARG A N 1
ATOM 3275 C CA . ARG A 1 423 ? -14.295 5.340 25.445 1.00 95.31 423 ARG A CA 1
ATOM 3276 C C . ARG A 1 423 ? -13.099 4.409 25.363 1.00 95.31 423 ARG A C 1
ATOM 3278 O O . ARG A 1 423 ? -12.229 4.595 24.515 1.00 95.31 423 ARG A O 1
ATOM 3285 N N . VAL A 1 424 ? -13.049 3.415 26.234 1.00 97.00 424 VAL A N 1
ATOM 3286 C CA . VAL A 1 424 ? -12.026 2.370 26.213 1.00 97.00 424 VAL A CA 1
ATOM 3287 C C . VAL A 1 424 ? -12.565 1.210 25.393 1.00 97.00 424 VAL A C 1
ATOM 3289 O O . VAL A 1 424 ? -13.590 0.628 25.739 1.00 97.00 424 VAL A O 1
ATOM 3292 N N . VAL A 1 425 ? -11.897 0.885 24.290 1.00 97.38 425 VAL A N 1
ATOM 3293 C CA . VAL A 1 425 ? -12.270 -0.226 23.409 1.00 97.38 425 VAL A CA 1
ATOM 3294 C C . VAL A 1 425 ? -11.199 -1.299 23.517 1.00 97.38 425 VAL A C 1
ATOM 3296 O O . VAL A 1 425 ? -10.016 -1.024 23.330 1.00 97.38 425 VAL A O 1
ATOM 3299 N N . THR A 1 426 ? -11.609 -2.530 23.810 1.00 97.75 426 THR A N 1
ATOM 3300 C CA . THR A 1 426 ? -10.729 -3.700 23.840 1.00 97.75 426 THR A CA 1
ATOM 3301 C C . THR A 1 426 ? -11.191 -4.713 22.803 1.00 97.75 426 THR A C 1
ATOM 3303 O O . THR A 1 426 ? -12.313 -5.216 22.853 1.00 97.75 426 THR A O 1
ATOM 3306 N N . LEU A 1 427 ? -10.316 -5.001 21.844 1.00 97.44 427 LEU A N 1
ATOM 3307 C CA . LEU A 1 427 ? -10.517 -6.017 20.818 1.00 97.44 427 LEU A CA 1
ATOM 3308 C C . LEU A 1 427 ? -9.770 -7.277 21.229 1.00 97.44 427 LEU A C 1
ATOM 3310 O O . LEU A 1 427 ? -8.552 -7.232 21.347 1.00 97.44 427 LEU A O 1
ATOM 3314 N N . THR A 1 428 ? -10.473 -8.388 21.397 1.00 97.06 428 THR A N 1
ATOM 3315 C CA . THR A 1 428 ? -9.877 -9.696 21.685 1.00 97.06 428 THR A CA 1
ATOM 3316 C C . THR A 1 428 ? -10.058 -10.596 20.474 1.00 97.06 428 THR A C 1
ATOM 3318 O O . THR A 1 428 ? -11.183 -10.810 20.023 1.00 97.06 428 THR A O 1
ATOM 3321 N N . ILE A 1 429 ? -8.957 -11.113 19.939 1.00 96.00 429 ILE A N 1
ATOM 3322 C CA . ILE A 1 429 ? -8.926 -12.026 18.795 1.00 96.00 429 ILE A CA 1
ATOM 3323 C C . ILE A 1 429 ? -8.376 -13.355 19.288 1.00 96.00 429 ILE A C 1
ATOM 3325 O O . ILE A 1 429 ? -7.268 -13.406 19.818 1.00 96.00 429 ILE A O 1
ATOM 3329 N N . THR A 1 430 ? -9.150 -14.415 19.095 1.00 96.56 430 THR A N 1
ATOM 3330 C CA . THR A 1 430 ? -8.770 -15.777 19.466 1.00 96.56 430 THR A CA 1
ATOM 3331 C C . THR A 1 430 ? -8.327 -16.524 18.213 1.00 96.56 430 THR A C 1
ATOM 3333 O O . THR A 1 430 ? -9.056 -16.573 17.216 1.00 96.56 430 THR A O 1
ATOM 3336 N N . PHE A 1 431 ? -7.129 -17.099 18.252 1.00 95.44 431 PHE A N 1
ATOM 3337 C CA . PHE A 1 431 ? -6.564 -17.919 17.183 1.00 95.44 431 PHE A CA 1
ATOM 3338 C C . PHE A 1 431 ? -6.805 -19.411 17.440 1.00 95.44 431 PHE A C 1
ATOM 3340 O O . PHE A 1 431 ? -7.075 -19.834 18.565 1.00 95.44 431 PHE A O 1
ATOM 3347 N N . ALA A 1 432 ? -6.726 -20.239 16.395 1.00 94.88 432 ALA A N 1
ATOM 3348 C CA . ALA A 1 432 ? -6.895 -21.685 16.561 1.00 94.88 432 ALA A CA 1
ATOM 3349 C C . ALA A 1 432 ? -5.693 -22.347 17.259 1.00 94.88 432 ALA A C 1
ATOM 3351 O O . ALA A 1 432 ? -5.869 -23.348 17.957 1.00 94.88 432 ALA A O 1
ATOM 3352 N N . ASP A 1 433 ? -4.492 -21.796 17.074 1.00 92.25 433 ASP A N 1
ATOM 3353 C CA . ASP A 1 433 ? -3.223 -22.346 17.544 1.00 92.25 433 ASP A CA 1
ATOM 3354 C C . ASP A 1 433 ? -2.242 -21.257 18.017 1.00 92.25 433 ASP A C 1
ATOM 3356 O O . ASP A 1 433 ? -2.480 -20.059 17.860 1.00 92.25 433 ASP A O 1
ATOM 3360 N N . ASP A 1 434 ? -1.122 -21.693 18.598 1.00 91.81 434 ASP A N 1
ATOM 3361 C CA . ASP A 1 434 ? -0.116 -20.825 19.228 1.00 91.81 434 ASP A CA 1
ATOM 3362 C C . ASP A 1 434 ? 0.927 -20.305 18.212 1.00 91.81 434 ASP A C 1
ATOM 3364 O O . ASP A 1 434 ? 1.999 -19.825 18.589 1.00 91.81 434 ASP A O 1
ATOM 3368 N N . ARG A 1 435 ? 0.637 -20.379 16.898 1.00 91.81 435 ARG A N 1
ATOM 3369 C CA . ARG A 1 435 ? 1.581 -20.025 15.815 1.00 91.81 435 ARG A CA 1
ATOM 3370 C C . ARG A 1 435 ? 2.137 -18.615 15.939 1.00 91.81 435 ARG A C 1
ATOM 3372 O O . ARG A 1 435 ? 3.291 -18.386 15.582 1.00 91.81 435 ARG A O 1
ATOM 3379 N N . LEU A 1 436 ? 1.326 -17.666 16.407 1.00 92.75 436 LEU A N 1
ATOM 3380 C CA . LEU A 1 436 ? 1.773 -16.292 16.624 1.00 92.75 436 LEU A CA 1
ATOM 3381 C C . LEU A 1 436 ? 2.887 -16.246 17.679 1.00 92.75 436 LEU A C 1
ATOM 3383 O O . LEU A 1 436 ? 3.918 -15.621 17.442 1.00 92.75 436 LEU A O 1
ATOM 3387 N N . VAL A 1 437 ? 2.714 -16.956 18.798 1.00 92.69 437 VAL A N 1
ATOM 3388 C CA . VAL A 1 437 ? 3.715 -17.052 19.871 1.00 92.69 437 VAL A CA 1
ATOM 3389 C C . VAL A 1 437 ? 4.981 -17.743 19.364 1.00 92.69 437 VAL A C 1
ATOM 3391 O O . VAL A 1 437 ? 6.083 -17.242 19.585 1.00 92.69 437 VAL A O 1
ATOM 3394 N N . THR A 1 438 ? 4.839 -18.839 18.610 1.00 91.56 438 THR A N 1
ATOM 3395 C CA . THR A 1 438 ? 5.978 -19.542 17.996 1.00 91.56 438 THR A CA 1
ATOM 3396 C C . THR A 1 438 ? 6.774 -18.630 17.062 1.00 91.56 438 THR A C 1
ATOM 3398 O O . THR A 1 438 ? 7.995 -18.566 17.156 1.00 91.56 438 THR A O 1
ATOM 3401 N N . ARG A 1 439 ? 6.104 -17.858 16.202 1.00 92.06 439 ARG A N 1
ATOM 3402 C CA . ARG A 1 439 ? 6.776 -16.929 15.283 1.00 92.06 439 ARG A CA 1
ATOM 3403 C C . ARG A 1 439 ? 7.428 -15.748 15.989 1.00 92.06 439 ARG A C 1
ATOM 3405 O O . ARG A 1 439 ? 8.491 -15.306 15.570 1.00 92.06 439 ARG A O 1
ATOM 3412 N N . LEU A 1 440 ? 6.825 -15.235 17.060 1.00 92.75 440 LEU A N 1
ATOM 3413 C CA . LEU A 1 440 ? 7.476 -14.229 17.903 1.00 92.75 440 LEU A CA 1
ATOM 3414 C C . LEU A 1 440 ? 8.772 -14.793 18.503 1.00 92.75 440 LEU A C 1
ATOM 3416 O O . LEU A 1 440 ? 9.794 -14.107 18.489 1.00 92.75 440 LEU A O 1
ATOM 3420 N N . ALA A 1 441 ? 8.757 -16.053 18.951 1.00 91.12 441 ALA A N 1
ATOM 3421 C CA . ALA A 1 441 ? 9.954 -16.738 19.425 1.00 91.12 441 ALA A CA 1
ATOM 3422 C C . ALA A 1 441 ? 11.015 -16.906 18.325 1.00 91.12 441 ALA A C 1
ATOM 3424 O O . ALA A 1 441 ? 12.177 -16.609 18.581 1.00 91.12 441 ALA A O 1
ATOM 3425 N N . GLU A 1 442 ? 10.630 -17.273 17.099 1.00 91.25 442 GLU A N 1
ATOM 3426 C CA . GLU A 1 442 ? 11.549 -17.342 15.948 1.00 91.25 442 GLU A CA 1
ATOM 3427 C C . GLU A 1 442 ? 12.202 -15.987 15.640 1.00 91.25 442 GLU A C 1
ATOM 3429 O O . GLU A 1 442 ? 13.401 -15.920 15.368 1.00 91.25 442 GLU A O 1
ATOM 3434 N N . VAL A 1 443 ? 11.436 -14.893 15.716 1.00 92.50 443 VAL A N 1
ATOM 3435 C CA . VAL A 1 443 ? 11.977 -13.536 15.546 1.00 92.50 443 VAL A CA 1
ATOM 3436 C C . VAL A 1 443 ? 12.954 -13.201 16.673 1.00 92.50 443 VAL A C 1
ATOM 3438 O O . VAL A 1 443 ? 14.032 -12.675 16.405 1.00 92.50 443 VAL A O 1
ATOM 3441 N N . ALA A 1 444 ? 12.616 -13.516 17.926 1.00 91.62 444 ALA A N 1
ATOM 3442 C CA . ALA A 1 444 ? 13.518 -13.305 19.055 1.00 91.62 444 ALA A CA 1
ATOM 3443 C C . ALA A 1 444 ? 14.828 -14.092 18.905 1.00 91.62 444 ALA A C 1
ATOM 3445 O O . ALA A 1 444 ? 15.897 -13.517 19.102 1.00 91.62 444 ALA A O 1
ATOM 3446 N N . ASP A 1 445 ? 14.755 -15.357 18.493 1.00 90.44 445 ASP A N 1
ATOM 3447 C CA . ASP A 1 445 ? 15.924 -16.192 18.209 1.00 90.44 445 ASP A CA 1
ATOM 3448 C C . ASP A 1 445 ? 16.772 -15.616 17.066 1.00 90.44 445 ASP A C 1
ATOM 3450 O O . ASP A 1 445 ? 18.000 -15.678 17.112 1.00 90.44 445 ASP A O 1
ATOM 3454 N N . ALA A 1 446 ? 16.143 -15.034 16.040 1.00 89.31 446 ALA A N 1
ATOM 3455 C CA . ALA A 1 446 ? 16.847 -14.386 14.935 1.00 89.31 446 ALA A CA 1
ATOM 3456 C C . ALA A 1 446 ? 17.539 -13.074 15.353 1.00 89.31 446 ALA A C 1
ATOM 3458 O O . ALA A 1 446 ? 18.599 -12.746 14.821 1.00 89.31 446 ALA A O 1
ATOM 3459 N N . VAL A 1 447 ? 16.960 -12.325 16.298 1.00 90.38 447 VAL A N 1
ATOM 3460 C CA . VAL A 1 447 ? 17.496 -11.038 16.778 1.00 90.38 447 VAL A CA 1
ATOM 3461 C C . VAL A 1 447 ? 18.579 -11.226 17.843 1.00 90.38 447 VAL A C 1
ATOM 3463 O O . VAL A 1 447 ? 19.608 -10.554 17.792 1.00 90.38 447 VAL A O 1
ATOM 3466 N N . PHE A 1 448 ? 18.361 -12.119 18.811 1.00 88.88 448 PHE A N 1
ATOM 3467 C CA . PHE A 1 448 ? 19.244 -12.304 19.969 1.00 88.88 448 PHE A CA 1
ATOM 3468 C C . PHE A 1 448 ? 20.135 -13.552 19.884 1.00 88.88 448 PHE A C 1
ATOM 3470 O O . PHE A 1 448 ? 21.068 -13.682 20.677 1.00 88.88 448 PHE A O 1
ATOM 3477 N N . GLY A 1 449 ? 19.887 -14.445 18.922 1.00 79.31 449 GLY A N 1
ATOM 3478 C CA . GLY A 1 449 ? 20.495 -15.772 18.852 1.00 79.31 449 GLY A CA 1
ATOM 3479 C C . GLY A 1 449 ? 19.715 -16.803 19.674 1.00 79.31 449 GLY A C 1
ATOM 3480 O O . GLY A 1 449 ? 19.090 -16.476 20.682 1.00 79.31 449 GLY A O 1
ATOM 3481 N N . ARG A 1 450 ? 19.762 -18.076 19.257 1.00 70.75 450 ARG A N 1
ATOM 3482 C CA . ARG A 1 450 ? 19.170 -19.179 20.029 1.00 70.75 450 ARG A CA 1
ATOM 3483 C C . ARG A 1 450 ? 19.891 -19.330 21.361 1.00 70.75 450 ARG A C 1
ATOM 3485 O O . ARG A 1 450 ? 21.093 -19.590 21.377 1.00 70.75 450 ARG A O 1
ATOM 3492 N N . VAL A 1 451 ? 19.145 -19.263 22.460 1.00 57.59 451 VAL A N 1
ATOM 3493 C CA . VAL A 1 451 ? 19.647 -19.679 23.772 1.00 57.59 451 VAL A CA 1
ATOM 3494 C C . VAL A 1 451 ? 19.504 -21.199 23.885 1.00 57.59 451 VAL A C 1
ATOM 3496 O O . VAL A 1 451 ? 18.382 -21.708 23.857 1.00 57.59 451 VAL A O 1
ATOM 3499 N N . PRO A 1 452 ? 20.600 -21.966 24.003 1.00 41.78 452 PRO A N 1
ATOM 3500 C CA . PRO A 1 452 ? 20.507 -23.388 24.290 1.00 41.78 452 PRO A CA 1
ATOM 3501 C C . PRO A 1 452 ? 20.155 -23.547 25.773 1.00 41.78 452 PRO A C 1
ATOM 3503 O O . PRO A 1 452 ? 21.025 -23.357 26.617 1.00 41.78 452 PRO A O 1
ATOM 3506 N N . GLY A 1 453 ? 18.900 -23.864 26.120 1.00 46.97 453 GLY A N 1
ATOM 3507 C CA . GLY A 1 453 ? 18.595 -24.092 27.539 1.00 46.97 453 GLY A CA 1
ATOM 3508 C C . GLY A 1 453 ? 17.152 -24.246 28.013 1.00 46.97 453 GLY A C 1
ATOM 3509 O O . GLY A 1 453 ? 16.986 -24.683 29.143 1.00 46.97 453 GLY A O 1
ATOM 3510 N N . GLU A 1 454 ? 16.103 -23.995 27.222 1.00 45.66 454 GLU A N 1
ATOM 3511 C CA . GLU A 1 454 ? 14.716 -24.164 27.726 1.00 45.66 454 GLU A CA 1
ATOM 3512 C C . GLU A 1 454 ? 14.307 -25.641 27.961 1.00 45.66 454 GLU A C 1
ATOM 3514 O O . GLU A 1 454 ? 13.193 -25.921 28.390 1.00 45.66 454 GLU A O 1
ATOM 3519 N N . SER A 1 455 ? 15.202 -26.616 27.737 1.00 40.28 455 SER A N 1
ATOM 3520 C CA . SER A 1 455 ? 14.937 -28.048 27.986 1.00 40.28 455 SER A CA 1
ATOM 3521 C C . SER A 1 455 ? 16.007 -28.777 28.808 1.00 40.28 455 SER A C 1
ATOM 3523 O O . SER A 1 455 ? 15.997 -30.005 28.858 1.00 40.28 455 SER A O 1
ATOM 3525 N N . ALA A 1 456 ? 16.932 -28.069 29.462 1.00 35.66 456 ALA A N 1
ATOM 3526 C CA . ALA A 1 456 ? 17.919 -28.708 30.331 1.00 35.66 456 ALA A CA 1
ATOM 3527 C C . ALA A 1 456 ? 18.120 -27.902 31.614 1.00 35.66 456 ALA A C 1
ATOM 3529 O O . ALA A 1 456 ? 19.051 -27.112 31.738 1.00 35.66 456 ALA A O 1
ATOM 3530 N N . SER A 1 457 ? 17.262 -28.164 32.597 1.00 40.69 457 SER A N 1
ATOM 3531 C CA . SER A 1 457 ? 17.596 -27.971 34.001 1.00 40.69 457 SER A CA 1
ATOM 3532 C C . SER A 1 457 ? 18.850 -28.789 34.327 1.00 40.69 457 SER A C 1
ATOM 3534 O O . SER A 1 457 ? 18.800 -30.002 34.531 1.00 40.69 457 SER A O 1
ATOM 3536 N N . ARG A 1 458 ? 20.005 -28.125 34.354 1.00 41.22 458 ARG A N 1
ATOM 3537 C CA . ARG A 1 458 ? 21.171 -28.597 35.096 1.00 41.22 458 ARG A CA 1
ATOM 3538 C C . ARG A 1 458 ? 21.663 -27.475 35.988 1.00 41.22 458 ARG A C 1
ATOM 3540 O O . ARG A 1 458 ? 21.958 -26.380 35.529 1.00 41.22 458 ARG A O 1
ATOM 3547 N N . GLU A 1 459 ? 21.669 -27.809 37.268 1.00 44.22 459 GLU A N 1
ATOM 3548 C CA . GLU A 1 459 ? 22.090 -27.010 38.407 1.00 44.22 459 GLU A CA 1
ATOM 3549 C C . GLU A 1 459 ? 23.498 -26.434 38.190 1.00 44.22 459 GLU A C 1
ATOM 3551 O O . GLU A 1 459 ? 24.433 -27.158 37.845 1.00 44.22 459 GLU A O 1
ATOM 3556 N N . GLY A 1 460 ? 23.631 -25.124 38.397 1.00 44.97 460 GLY A N 1
ATOM 3557 C CA . GLY A 1 460 ? 24.889 -24.384 38.331 1.00 44.97 460 GLY A CA 1
ATOM 3558 C C . GLY A 1 460 ? 24.629 -22.881 38.452 1.00 44.97 460 GLY A C 1
ATOM 3559 O O . GLY A 1 460 ? 24.056 -22.267 37.560 1.00 44.97 460 GLY A O 1
ATOM 3560 N N . ASP A 1 461 ? 25.017 -22.305 39.581 1.00 49.00 461 ASP A N 1
ATOM 3561 C CA . ASP A 1 461 ? 24.517 -21.059 40.184 1.00 49.00 461 ASP A CA 1
ATOM 3562 C C . ASP A 1 461 ? 25.030 -19.736 39.552 1.00 49.00 461 ASP A C 1
ATOM 3564 O O . ASP A 1 461 ? 25.233 -18.746 40.241 1.00 49.00 461 ASP A O 1
ATOM 3568 N N . GLU A 1 462 ? 25.241 -19.685 38.230 1.00 48.53 462 GLU A N 1
ATOM 3569 C CA . GLU A 1 462 ? 25.606 -18.443 37.500 1.00 48.53 462 GLU A CA 1
ATOM 3570 C C . GLU A 1 462 ? 24.734 -18.182 36.249 1.00 48.53 462 GLU A C 1
ATOM 3572 O O . GLU A 1 462 ? 24.857 -17.150 35.590 1.00 48.53 462 GLU A O 1
ATOM 3577 N N . SER A 1 463 ? 23.805 -19.087 35.915 1.00 52.75 463 SER A N 1
ATOM 3578 C CA . SER A 1 463 ? 22.962 -19.006 34.706 1.00 52.75 463 SER A CA 1
ATOM 3579 C C . SER A 1 463 ? 21.570 -18.383 34.902 1.00 52.75 463 SER A C 1
ATOM 3581 O O . SER A 1 463 ? 20.883 -18.133 33.911 1.00 52.75 463 SER A O 1
ATOM 3583 N N . GLY A 1 464 ? 21.151 -18.105 36.143 1.00 58.41 464 GLY A N 1
ATOM 3584 C CA . GLY A 1 464 ? 19.826 -17.540 36.449 1.00 58.41 464 GLY A CA 1
ATOM 3585 C C . GLY A 1 464 ? 19.659 -16.090 35.981 1.00 58.41 464 GLY A C 1
ATOM 3586 O O . GLY A 1 464 ? 18.735 -15.781 35.234 1.00 58.41 464 GLY A O 1
ATOM 3587 N N . GLU A 1 465 ? 20.612 -15.214 36.314 1.00 62.78 465 GLU A N 1
ATOM 3588 C CA . GLU A 1 465 ? 20.526 -13.787 35.961 1.00 62.78 465 GLU A CA 1
ATOM 3589 C C . GLU A 1 465 ? 20.573 -13.545 34.443 1.00 62.78 465 GLU A C 1
ATOM 3591 O O . GLU A 1 465 ? 19.901 -12.653 33.924 1.00 62.78 465 GLU A O 1
ATOM 3596 N N . VAL A 1 466 ? 21.345 -14.350 33.703 1.00 65.62 466 VAL A N 1
ATOM 3597 C CA . VAL A 1 466 ? 21.451 -14.244 32.238 1.00 65.62 466 VAL A CA 1
ATOM 3598 C C . VAL A 1 466 ? 20.159 -14.707 31.557 1.00 65.62 466 VAL A C 1
ATOM 3600 O O . VAL A 1 466 ? 19.721 -14.085 30.584 1.00 65.62 466 VAL A O 1
ATOM 3603 N N . ALA A 1 467 ? 19.528 -15.766 32.072 1.00 69.19 467 ALA A N 1
ATOM 3604 C CA . ALA A 1 467 ? 18.239 -16.246 31.582 1.00 69.19 467 ALA A CA 1
ATOM 3605 C C . ALA A 1 467 ? 17.123 -15.219 31.839 1.00 69.19 467 ALA A C 1
ATOM 3607 O O . ALA A 1 467 ? 16.363 -14.907 30.920 1.00 69.19 467 ALA A O 1
ATOM 3608 N N . ASP A 1 468 ? 17.092 -14.618 33.031 1.00 75.12 468 ASP A N 1
ATOM 3609 C CA . ASP A 1 468 ? 16.124 -13.578 33.393 1.00 75.12 468 ASP A CA 1
ATOM 3610 C C . ASP A 1 468 ? 16.294 -12.314 32.535 1.00 75.12 468 ASP A C 1
ATOM 3612 O O . ASP A 1 468 ? 15.319 -11.767 32.009 1.00 75.12 468 ASP A O 1
ATOM 3616 N N . GLN A 1 469 ? 17.538 -11.879 32.299 1.00 80.50 469 GLN A N 1
ATOM 3617 C CA . GLN A 1 469 ? 17.824 -10.758 31.398 1.00 80.50 469 GLN A CA 1
ATOM 3618 C C . GLN A 1 469 ? 17.398 -11.048 29.955 1.00 80.50 469 GLN A C 1
ATOM 3620 O O . GLN A 1 469 ? 16.865 -10.162 29.280 1.00 80.50 469 GLN A O 1
ATOM 3625 N N . MET A 1 470 ? 17.616 -12.270 29.459 1.00 80.94 470 MET A N 1
ATOM 3626 C CA . MET A 1 470 ? 17.175 -12.650 28.116 1.00 80.94 470 MET A CA 1
ATOM 3627 C C . MET A 1 470 ? 15.648 -12.694 28.023 1.00 80.94 470 MET A C 1
ATOM 3629 O O . MET A 1 470 ? 15.080 -12.202 27.048 1.00 80.94 470 MET A O 1
ATOM 3633 N N . HIS A 1 471 ? 14.974 -13.234 29.038 1.00 84.44 471 HIS A N 1
ATOM 3634 C CA . HIS A 1 471 ? 13.518 -13.264 29.091 1.00 84.44 471 HIS A CA 1
ATOM 3635 C C . HIS A 1 471 ? 12.933 -11.847 29.020 1.00 84.44 471 HIS A C 1
ATOM 3637 O O . HIS A 1 471 ? 12.069 -11.579 28.183 1.00 84.44 471 HIS A O 1
ATOM 3643 N N . LEU A 1 472 ? 13.483 -10.911 29.801 1.00 86.62 472 LEU A N 1
ATOM 3644 C CA . LEU A 1 472 ? 13.072 -9.507 29.779 1.00 86.62 472 LEU A CA 1
ATOM 3645 C C . LEU A 1 472 ? 13.292 -8.857 28.399 1.00 86.62 472 LEU A C 1
ATOM 3647 O O . LEU A 1 472 ? 12.419 -8.145 27.903 1.00 86.62 472 LEU A O 1
ATOM 3651 N N . ARG A 1 473 ? 14.420 -9.141 27.731 1.00 89.38 473 ARG A N 1
ATOM 3652 C CA . ARG A 1 473 ? 14.696 -8.651 26.364 1.00 89.38 473 ARG A CA 1
ATOM 3653 C C . ARG A 1 473 ? 13.714 -9.200 25.329 1.00 89.38 473 ARG A C 1
ATOM 3655 O O . ARG A 1 473 ? 13.288 -8.458 24.444 1.00 89.38 473 ARG A O 1
ATOM 3662 N N . ARG A 1 474 ? 13.340 -10.482 25.427 1.00 90.94 474 ARG A N 1
ATOM 3663 C CA . ARG A 1 474 ? 12.328 -11.096 24.548 1.00 90.94 474 ARG A CA 1
ATOM 3664 C C . ARG A 1 474 ? 10.964 -10.445 24.754 1.00 90.94 474 ARG A C 1
ATOM 3666 O O . ARG A 1 474 ? 10.316 -10.096 23.772 1.00 90.94 474 ARG A O 1
ATOM 3673 N N . GLN A 1 475 ? 10.565 -10.221 26.004 1.00 89.75 475 GLN A N 1
ATOM 3674 C CA . GLN A 1 475 ? 9.313 -9.536 26.326 1.00 89.75 475 GLN A CA 1
ATOM 3675 C C . GLN A 1 475 ? 9.277 -8.097 25.787 1.00 89.75 475 GLN A C 1
ATOM 3677 O O . GLN A 1 475 ? 8.279 -7.709 25.177 1.00 89.75 475 GLN A O 1
ATOM 3682 N N . ASP A 1 476 ? 10.361 -7.325 25.934 1.00 91.00 476 ASP A N 1
ATOM 3683 C CA . ASP A 1 476 ? 10.454 -5.966 25.376 1.00 91.00 476 ASP A CA 1
ATOM 3684 C C . ASP A 1 476 ? 10.349 -5.975 23.841 1.00 91.00 476 ASP A C 1
ATOM 3686 O O . ASP A 1 476 ? 9.603 -5.189 23.250 1.00 91.00 476 ASP A O 1
ATOM 3690 N N . LEU A 1 477 ? 11.013 -6.932 23.181 1.00 92.06 477 LEU A N 1
ATOM 3691 C CA . LEU A 1 477 ? 10.903 -7.116 21.735 1.00 92.06 477 LEU A CA 1
ATOM 3692 C C . LEU A 1 477 ? 9.466 -7.465 21.314 1.00 92.06 477 LEU A C 1
ATOM 3694 O O . LEU A 1 477 ? 8.957 -6.884 20.353 1.00 92.06 477 LEU A O 1
ATOM 3698 N N . TYR A 1 478 ? 8.791 -8.370 22.028 1.00 93.44 478 TYR A N 1
ATOM 3699 C CA . TYR A 1 478 ? 7.398 -8.728 21.746 1.00 93.44 478 TYR A CA 1
ATOM 3700 C C . TYR A 1 478 ? 6.490 -7.513 21.886 1.00 93.44 478 TYR A C 1
ATOM 3702 O O . TYR A 1 478 ? 5.746 -7.206 20.958 1.00 93.44 478 TYR A O 1
ATOM 3710 N N . LEU A 1 479 ? 6.605 -6.759 22.980 1.00 92.06 479 LEU A N 1
ATOM 3711 C CA . LEU A 1 479 ? 5.828 -5.540 23.186 1.00 92.06 479 LEU A CA 1
ATOM 3712 C C . LEU A 1 479 ? 6.083 -4.514 22.070 1.00 92.06 479 LEU A C 1
ATOM 3714 O O . LEU A 1 479 ? 5.139 -3.937 21.524 1.00 92.06 479 LEU A O 1
ATOM 3718 N N . LYS A 1 480 ? 7.349 -4.323 21.680 1.00 92.00 480 LYS A N 1
ATOM 3719 C CA . LYS A 1 480 ? 7.754 -3.417 20.597 1.00 92.00 480 LYS A CA 1
ATOM 3720 C C . LYS A 1 480 ? 7.173 -3.819 19.239 1.00 92.00 480 LYS A C 1
ATOM 3722 O O . LYS A 1 480 ? 6.774 -2.934 18.480 1.00 92.00 480 LYS A O 1
ATOM 3727 N N . MET A 1 481 ? 7.113 -5.113 18.929 1.00 93.19 481 MET A N 1
ATOM 3728 C CA . MET A 1 481 ? 6.483 -5.612 17.703 1.00 93.19 481 MET A CA 1
ATOM 3729 C C . MET A 1 481 ? 4.959 -5.463 17.773 1.00 93.19 481 MET A C 1
ATOM 3731 O O . MET A 1 481 ? 4.359 -4.809 16.919 1.00 93.19 481 MET A O 1
ATOM 3735 N N . LEU A 1 482 ? 4.342 -5.995 18.832 1.00 94.44 482 LEU A N 1
ATOM 3736 C CA . LEU A 1 482 ? 2.891 -6.066 18.994 1.00 94.44 482 LEU A CA 1
ATOM 3737 C C . LEU A 1 482 ? 2.224 -4.679 19.013 1.00 94.44 482 LEU A C 1
ATOM 3739 O O . LEU A 1 482 ? 1.158 -4.511 18.418 1.00 94.44 482 LEU A O 1
ATOM 3743 N N . ARG A 1 483 ? 2.864 -3.661 19.615 1.00 94.88 483 ARG A N 1
ATOM 3744 C CA . ARG A 1 483 ? 2.308 -2.291 19.739 1.00 94.88 483 ARG A CA 1
ATOM 3745 C C . ARG A 1 483 ? 2.160 -1.560 18.407 1.00 94.88 483 ARG A C 1
ATOM 3747 O O . ARG A 1 483 ? 1.554 -0.499 18.355 1.00 94.88 483 ARG A O 1
ATOM 3754 N N . SER A 1 484 ? 2.793 -2.085 17.359 1.00 93.56 484 SER A N 1
ATOM 3755 C CA . SER A 1 484 ? 2.846 -1.459 16.041 1.00 93.56 484 SER A CA 1
ATOM 3756 C C . SER A 1 484 ? 2.395 -2.386 14.918 1.00 93.56 484 SER A C 1
ATOM 3758 O O . SER A 1 484 ? 2.596 -2.030 13.770 1.00 93.56 484 SER A O 1
ATOM 3760 N N . LEU A 1 485 ? 1.770 -3.536 15.212 1.00 94.75 485 LEU A N 1
ATOM 3761 C CA . LEU A 1 485 ? 1.255 -4.453 14.184 1.00 94.75 485 LEU A CA 1
ATOM 3762 C C . LEU A 1 485 ? 0.228 -3.791 13.263 1.00 94.75 485 LEU A C 1
ATOM 3764 O O . LEU A 1 485 ? 0.246 -4.030 12.055 1.00 94.75 485 LEU A O 1
ATOM 3768 N N . PHE A 1 486 ? -0.667 -2.978 13.830 1.00 96.06 486 PHE A N 1
ATOM 3769 C CA . PHE A 1 486 ? -1.793 -2.407 13.104 1.00 96.06 486 PHE A CA 1
ATOM 3770 C C . PHE A 1 486 ? -1.843 -0.881 13.198 1.00 96.06 486 PHE A C 1
ATOM 3772 O O . PHE A 1 486 ? -1.561 -0.289 14.233 1.00 96.06 486 PHE A O 1
ATOM 3779 N N . SER A 1 487 ? -2.279 -0.244 12.122 1.00 95.81 487 SER A N 1
ATOM 3780 C CA . SER A 1 487 ? -2.932 1.059 12.140 1.00 95.81 487 SER A CA 1
ATOM 3781 C C . SER A 1 487 ? -4.426 0.814 12.349 1.00 95.81 487 SER A C 1
ATOM 3783 O O . SER A 1 487 ? -5.071 0.137 11.538 1.00 95.81 487 SER A O 1
ATOM 3785 N N . VAL A 1 488 ? -4.957 1.296 13.474 1.00 96.69 488 VAL A N 1
ATOM 3786 C CA . VAL A 1 488 ? -6.344 1.055 13.889 1.00 96.69 488 VAL A CA 1
ATOM 3787 C C . VAL A 1 488 ? -7.178 2.303 13.632 1.00 96.69 488 VAL A C 1
ATOM 3789 O O . VAL A 1 488 ? -6.789 3.393 14.038 1.00 96.69 488 VAL A O 1
ATOM 3792 N N . ALA A 1 489 ? -8.337 2.139 13.000 1.00 96.62 489 ALA A N 1
ATOM 3793 C CA . ALA A 1 489 ? -9.266 3.229 12.727 1.00 96.62 489 ALA A CA 1
ATOM 3794 C C . ALA A 1 489 ? -10.714 2.828 13.028 1.00 96.62 489 ALA A C 1
ATOM 3796 O O . ALA A 1 489 ? -11.090 1.667 12.867 1.00 96.62 489 ALA A O 1
ATOM 3797 N N . LEU A 1 490 ? -11.539 3.790 13.431 1.00 97.06 490 LEU A N 1
ATOM 3798 C CA . LEU A 1 490 ? -12.972 3.619 13.694 1.00 97.06 490 LEU A CA 1
ATOM 3799 C C . LEU A 1 490 ? -13.810 4.477 12.740 1.00 97.06 490 LEU A C 1
ATOM 3801 O O . LEU A 1 490 ? -13.347 5.507 12.261 1.00 97.06 490 LEU A O 1
ATOM 3805 N N . THR A 1 491 ? -15.049 4.081 12.465 1.00 96.81 491 THR A N 1
ATOM 3806 C CA . THR A 1 491 ? -15.975 4.878 11.642 1.00 96.81 491 THR A CA 1
ATOM 3807 C C . THR A 1 491 ? -16.460 6.122 12.385 1.00 96.81 491 THR A C 1
ATOM 3809 O O . THR A 1 491 ? -17.074 6.007 13.440 1.00 96.81 491 THR A O 1
ATOM 3812 N N . GLY A 1 492 ? -16.223 7.314 11.843 1.00 94.62 492 GLY A N 1
ATOM 3813 C CA . GLY A 1 492 ? -16.591 8.594 12.450 1.00 94.62 492 GLY A CA 1
ATOM 3814 C C . GLY A 1 492 ? -17.522 9.430 11.579 1.00 94.62 492 GLY A C 1
ATOM 3815 O O . GLY A 1 492 ? -17.707 9.179 10.390 1.00 94.62 492 GLY A O 1
ATOM 3816 N N . GLU A 1 493 ? -18.130 10.451 12.179 1.00 93.19 493 GLU A N 1
ATOM 3817 C CA . GLU A 1 493 ? -19.098 11.321 11.493 1.00 93.19 493 GLU A CA 1
ATOM 3818 C C . GLU A 1 493 ? -18.493 12.159 10.350 1.00 93.19 493 GLU A C 1
ATOM 3820 O O . GLU A 1 493 ? -19.202 12.542 9.422 1.00 93.19 493 GLU A O 1
ATOM 3825 N N . THR A 1 494 ? -17.178 12.399 10.386 1.00 91.44 494 THR A N 1
ATOM 3826 C CA . THR A 1 494 ? -16.409 13.134 9.365 1.00 91.44 494 THR A CA 1
ATOM 3827 C C . THR A 1 494 ? -15.432 12.249 8.579 1.00 91.44 494 THR A C 1
ATOM 3829 O O . THR A 1 494 ? -14.580 12.768 7.860 1.00 91.44 494 THR A O 1
ATOM 3832 N N . GLY A 1 495 ? -15.545 10.921 8.696 1.00 94.19 495 GLY A N 1
ATOM 3833 C CA . GLY A 1 495 ? -14.631 9.947 8.092 1.00 94.19 495 GLY A CA 1
ATOM 3834 C C . GLY A 1 495 ? -13.985 9.031 9.133 1.00 94.19 495 GLY A C 1
ATOM 3835 O O . GLY A 1 495 ? -14.493 8.871 10.238 1.00 94.19 495 GLY A O 1
ATOM 3836 N N . TRP A 1 496 ? -12.863 8.399 8.786 1.00 95.19 496 TRP A N 1
ATOM 3837 C CA . TRP A 1 496 ? -12.156 7.486 9.691 1.00 95.19 496 TRP A CA 1
ATOM 3838 C C . TRP A 1 496 ? -11.491 8.230 10.864 1.00 95.19 496 TRP A C 1
ATOM 3840 O O . TRP A 1 496 ? -10.751 9.191 10.668 1.00 95.19 496 TRP A O 1
ATOM 3850 N N . ILE A 1 497 ? -11.729 7.752 12.087 1.00 96.00 497 ILE A N 1
ATOM 3851 C CA . ILE A 1 497 ? -11.066 8.191 13.319 1.00 96.00 497 ILE A CA 1
ATOM 3852 C C . ILE A 1 497 ? -9.830 7.318 13.512 1.00 96.00 497 ILE A C 1
ATOM 3854 O O . ILE A 1 497 ? -9.943 6.166 13.929 1.00 96.00 497 ILE A O 1
ATOM 3858 N N . GLU A 1 498 ? -8.658 7.858 13.198 1.00 95.94 498 GLU A N 1
ATOM 3859 C CA . GLU A 1 498 ? -7.383 7.160 13.375 1.00 95.94 498 GLU A CA 1
ATOM 3860 C C . GLU A 1 498 ? -6.983 7.115 14.859 1.00 95.94 498 GLU A C 1
ATOM 3862 O O . GLU A 1 498 ? -7.015 8.124 15.568 1.00 95.94 498 GLU A O 1
ATOM 3867 N N . ILE A 1 499 ? -6.598 5.932 15.335 1.00 95.88 499 ILE A N 1
ATOM 3868 C CA . ILE A 1 499 ? -6.190 5.694 16.719 1.00 95.88 499 ILE A CA 1
ATOM 3869 C C . ILE A 1 499 ? -4.670 5.777 16.813 1.00 95.88 499 ILE A C 1
ATOM 3871 O O . ILE A 1 499 ? -3.951 4.989 16.202 1.00 95.88 499 ILE A O 1
ATOM 3875 N N . ALA A 1 500 ? -4.179 6.726 17.614 1.00 92.12 500 ALA A N 1
ATOM 3876 C CA . ALA A 1 500 ? -2.750 7.024 17.727 1.00 92.12 500 ALA A CA 1
ATOM 3877 C C . ALA A 1 500 ? -1.908 5.842 18.246 1.00 92.12 500 ALA A C 1
ATOM 3879 O O . ALA A 1 500 ? -0.729 5.732 17.919 1.00 92.12 500 ALA A O 1
ATOM 3880 N N . GLY A 1 501 ? -2.500 4.963 19.054 1.00 93.62 501 GLY A N 1
ATOM 3881 C CA . GLY A 1 501 ? -1.843 3.765 19.556 1.00 93.62 501 GLY A CA 1
ATOM 3882 C C . GLY A 1 501 ? -2.770 2.910 20.409 1.00 93.62 501 GLY A C 1
ATOM 3883 O O . GLY A 1 501 ? -3.845 3.345 20.821 1.00 93.62 501 GLY A O 1
ATOM 3884 N N . TYR A 1 502 ? -2.334 1.686 20.677 1.00 96.25 502 TYR A N 1
ATOM 3885 C CA . TYR A 1 502 ? -3.026 0.732 21.533 1.00 96.25 502 TYR A CA 1
ATOM 3886 C C . TYR A 1 502 ? -2.016 -0.011 22.409 1.00 96.25 502 TYR A C 1
ATOM 3888 O O . TYR A 1 502 ? -0.829 -0.102 22.091 1.00 96.25 502 TYR A O 1
ATOM 3896 N N . VAL A 1 503 ? -2.504 -0.564 23.512 1.00 96.56 503 VAL A N 1
ATOM 3897 C CA . VAL A 1 503 ? -1.764 -1.470 24.382 1.00 96.56 503 VAL A CA 1
ATOM 3898 C C . VAL A 1 503 ? -2.061 -2.896 23.920 1.00 96.56 503 VAL A C 1
ATOM 3900 O O . VAL A 1 503 ? -3.207 -3.343 24.045 1.00 96.56 503 VAL A O 1
ATOM 3903 N N . PRO A 1 504 ? -1.080 -3.602 23.333 1.00 95.38 504 PRO A N 1
ATOM 3904 C CA . PRO A 1 504 ? -1.243 -5.002 23.003 1.00 95.38 504 PRO A CA 1
ATOM 3905 C C . PRO A 1 504 ? -1.073 -5.858 24.252 1.00 95.38 504 PRO A C 1
ATOM 3907 O O . PRO A 1 504 ? -0.280 -5.552 25.143 1.00 95.38 504 PRO A O 1
ATOM 3910 N N . TRP A 1 505 ? -1.744 -6.991 24.259 1.00 94.19 505 TRP A N 1
ATOM 3911 C CA . TRP A 1 505 ? -1.492 -8.057 25.204 1.00 94.19 505 TRP A CA 1
ATOM 3912 C C . TRP A 1 505 ? -1.714 -9.389 24.494 1.00 94.19 505 TRP A C 1
ATOM 3914 O O . TRP A 1 505 ? -2.603 -9.502 23.652 1.00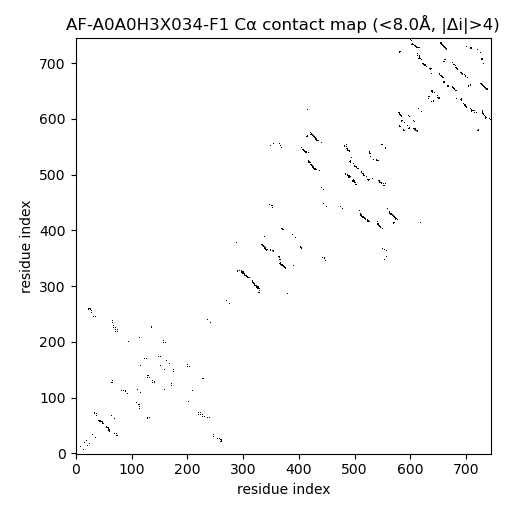 94.19 505 TRP A O 1
ATOM 3924 N N . LEU A 1 506 ? -0.870 -10.370 24.778 1.00 92.81 506 LEU A N 1
ATOM 3925 C CA . LEU A 1 506 ? -0.918 -11.688 24.160 1.00 92.81 506 LEU A CA 1
ATOM 3926 C C . LEU A 1 506 ? -0.736 -12.727 25.261 1.00 92.81 506 LEU A C 1
ATOM 3928 O O . LEU A 1 506 ? 0.292 -12.718 25.935 1.00 92.81 506 LEU A O 1
ATOM 3932 N N . GLU A 1 507 ? -1.719 -13.604 25.416 1.00 89.69 507 GLU A N 1
ATOM 3933 C CA . GLU A 1 507 ? -1.663 -14.768 26.304 1.00 89.69 507 GLU A CA 1
ATOM 3934 C C . GLU A 1 507 ? -2.181 -15.969 25.521 1.00 89.69 507 GLU A C 1
ATOM 3936 O O . GLU A 1 507 ? -3.273 -15.922 24.950 1.00 89.69 507 GLU A O 1
ATOM 3941 N N . ASP A 1 508 ? -1.366 -17.020 25.444 1.00 87.06 508 ASP A N 1
ATOM 3942 C CA . ASP A 1 508 ? -1.639 -18.240 24.684 1.00 87.06 508 ASP A CA 1
ATOM 3943 C C . ASP A 1 508 ? -2.122 -17.964 23.241 1.00 87.06 508 ASP A C 1
ATOM 3945 O O . ASP A 1 508 ? -1.335 -17.604 22.360 1.00 87.06 508 ASP A O 1
ATOM 3949 N N . ARG A 1 509 ? -3.434 -18.107 23.005 1.00 92.44 509 ARG A N 1
ATOM 3950 C CA . ARG A 1 509 ? -4.109 -17.955 21.702 1.00 92.44 509 ARG A CA 1
ATOM 3951 C C . ARG A 1 509 ? -4.906 -16.668 21.571 1.00 92.44 509 ARG A C 1
ATOM 3953 O O . ARG A 1 509 ? -5.572 -16.475 20.555 1.00 92.44 509 ARG A O 1
ATOM 3960 N N . GLU A 1 510 ? -4.888 -15.807 22.581 1.00 94.88 510 GLU A N 1
ATOM 3961 C CA . GLU A 1 510 ? -5.669 -14.576 22.607 1.00 94.88 510 GLU A CA 1
ATOM 3962 C C . GLU A 1 510 ? -4.779 -13.347 22.478 1.00 94.88 510 GLU A C 1
ATOM 3964 O O . GLU A 1 510 ? -3.963 -13.048 23.348 1.00 94.88 510 GLU A O 1
ATOM 3969 N N . MET A 1 511 ? -4.998 -12.576 21.415 1.00 95.75 511 MET A N 1
ATOM 3970 C CA . MET A 1 511 ? -4.410 -11.251 21.261 1.00 95.75 511 MET A CA 1
ATOM 3971 C C . MET A 1 511 ? -5.450 -10.184 21.582 1.00 95.75 511 MET A C 1
ATOM 3973 O O . MET A 1 511 ? -6.508 -10.121 20.955 1.00 95.75 511 MET A O 1
ATOM 3977 N N . ARG A 1 512 ? -5.123 -9.317 22.537 1.00 96.75 512 ARG A N 1
ATOM 3978 C CA . ARG A 1 512 ? -5.944 -8.188 22.967 1.00 96.75 512 ARG A CA 1
ATOM 3979 C C . ARG A 1 512 ? -5.309 -6.877 22.532 1.00 96.75 512 ARG A C 1
ATOM 3981 O O . ARG A 1 512 ? -4.124 -6.656 22.762 1.00 96.75 512 ARG A O 1
ATOM 3988 N N . LEU A 1 513 ? -6.097 -6.000 21.922 1.00 97.19 513 LEU A N 1
ATOM 3989 C CA . LEU A 1 513 ? -5.705 -4.644 21.541 1.00 97.19 513 LEU A CA 1
ATOM 3990 C C . LEU A 1 513 ? -6.615 -3.671 22.290 1.00 97.19 513 LEU A C 1
ATOM 3992 O O . LEU A 1 513 ? -7.812 -3.619 22.010 1.00 97.19 513 LEU A O 1
ATOM 3996 N N . SER A 1 514 ? -6.065 -2.927 23.250 1.00 97.44 514 SER A N 1
ATOM 3997 C CA . SER A 1 514 ? -6.831 -1.965 24.050 1.00 97.44 514 SER A CA 1
ATOM 3998 C C . SER A 1 514 ? -6.416 -0.535 23.740 1.00 97.44 514 SER A C 1
ATOM 4000 O O . SER A 1 514 ? -5.229 -0.213 23.767 1.00 97.44 514 SER A O 1
ATOM 4002 N N . PHE A 1 515 ? -7.371 0.337 23.440 1.00 97.19 515 PHE A N 1
ATOM 4003 C CA . PHE A 1 515 ? -7.105 1.746 23.165 1.00 97.19 515 PHE A CA 1
ATOM 4004 C C . PHE A 1 515 ? -8.210 2.645 23.704 1.00 97.19 515 PHE A C 1
ATOM 4006 O O . PHE A 1 515 ? -9.354 2.229 23.888 1.00 97.19 515 PHE A O 1
ATOM 4013 N N . VAL A 1 516 ? -7.845 3.901 23.948 1.00 96.50 516 VAL A N 1
ATOM 4014 C CA . VAL A 1 516 ? -8.741 4.921 24.489 1.00 96.50 516 VAL A CA 1
ATOM 4015 C C . VAL A 1 516 ? -9.062 5.926 23.395 1.00 96.50 516 VAL A C 1
ATOM 4017 O O . VAL A 1 516 ? -8.164 6.513 22.792 1.00 96.50 516 VAL A O 1
ATOM 4020 N N . VAL A 1 517 ? -10.350 6.141 23.157 1.00 95.75 517 VAL A N 1
ATOM 4021 C CA . VAL A 1 517 ? -10.848 7.234 22.330 1.00 95.75 517 VAL A CA 1
ATOM 4022 C C . VAL A 1 517 ? -11.194 8.397 23.267 1.00 95.75 517 VAL A C 1
ATOM 4024 O O . VAL A 1 517 ? -12.087 8.257 24.114 1.00 95.75 517 VAL A O 1
ATOM 4027 N N . PRO A 1 518 ? -10.491 9.537 23.159 1.00 93.88 518 PRO A N 1
ATOM 4028 C CA . PRO A 1 518 ? -10.640 10.630 24.107 1.00 93.88 518 PRO A CA 1
ATOM 4029 C C . PRO A 1 518 ? -12.014 11.313 23.964 1.00 93.88 518 PRO A C 1
ATOM 4031 O O . PRO A 1 518 ? -12.624 11.244 22.892 1.00 93.88 518 PRO A O 1
ATOM 4034 N N . PRO A 1 519 ? -12.509 12.019 24.997 1.00 92.31 519 PRO A N 1
ATOM 4035 C CA . PRO A 1 519 ? -13.819 12.678 24.965 1.00 92.31 519 PRO A CA 1
ATOM 4036 C C . PRO A 1 519 ? -13.998 13.704 23.841 1.00 92.31 519 PRO A C 1
ATOM 4038 O O . PRO A 1 519 ? -15.123 13.970 23.436 1.00 92.31 519 PRO A O 1
ATOM 4041 N N . GLN A 1 520 ? -12.902 14.286 23.342 1.00 91.94 520 GLN A N 1
ATOM 4042 C CA . GLN A 1 520 ? -12.921 15.283 22.268 1.00 91.94 520 GLN A CA 1
ATOM 4043 C C . GLN A 1 520 ? -13.025 14.663 20.867 1.00 91.94 520 GLN A C 1
ATOM 4045 O O . GLN A 1 520 ? -13.268 15.390 19.906 1.00 91.94 520 GLN A O 1
ATOM 4050 N N . ALA A 1 521 ? -12.799 13.352 20.722 1.00 93.25 521 ALA A N 1
ATOM 4051 C CA . ALA A 1 521 ? -12.900 12.698 19.422 1.00 93.25 521 ALA A CA 1
ATOM 4052 C C . ALA A 1 521 ? -14.373 12.613 18.978 1.00 93.25 521 ALA A C 1
ATOM 4054 O O . ALA A 1 521 ? -15.244 12.436 19.838 1.00 93.25 521 ALA A O 1
ATOM 4055 N N . PRO A 1 522 ? -14.655 12.676 17.665 1.00 93.88 522 PRO A N 1
ATOM 4056 C CA . PRO A 1 522 ? -16.019 12.669 17.144 1.00 93.88 522 PRO A CA 1
ATOM 4057 C C . PRO A 1 522 ? -16.798 11.398 17.517 1.00 93.88 522 PRO A C 1
ATOM 4059 O O . PRO A 1 522 ? -16.244 10.401 18.001 1.00 93.88 522 PRO A O 1
ATOM 4062 N N . SER A 1 523 ? -18.112 11.439 17.296 1.00 93.81 523 SER A N 1
ATOM 4063 C CA . SER A 1 523 ? -18.984 10.278 17.500 1.00 93.81 523 SER A CA 1
ATOM 4064 C C . SER A 1 523 ? -18.602 9.131 16.561 1.00 93.81 523 SER A C 1
ATOM 4066 O O . SER A 1 523 ? -18.366 9.345 15.369 1.00 93.81 523 SER A O 1
ATOM 4068 N N . ILE A 1 524 ? -18.596 7.903 17.086 1.00 94.88 524 ILE A N 1
ATOM 4069 C CA . ILE A 1 524 ? -18.447 6.694 16.277 1.00 94.88 524 ILE A CA 1
ATOM 4070 C C . ILE A 1 524 ? -19.815 6.338 15.701 1.00 94.88 524 ILE A C 1
ATOM 4072 O O . ILE A 1 524 ? -20.758 6.010 16.429 1.00 94.88 524 ILE A O 1
ATOM 4076 N N . VAL A 1 525 ? -19.921 6.408 14.379 1.00 93.25 525 VAL A N 1
ATOM 4077 C CA . VAL A 1 525 ? -21.182 6.250 13.646 1.00 93.25 525 VAL A CA 1
ATOM 4078 C C . VAL A 1 525 ? -21.173 4.988 12.798 1.00 93.25 525 VAL A C 1
ATOM 4080 O O . VAL A 1 525 ? -20.169 4.284 12.689 1.00 93.25 525 VAL A O 1
ATOM 4083 N N . ARG A 1 526 ? -22.323 4.676 12.202 1.00 92.44 526 ARG A N 1
ATOM 4084 C CA . ARG A 1 526 ? -22.455 3.552 11.276 1.00 92.44 526 ARG A CA 1
ATOM 4085 C C . ARG A 1 526 ? -21.591 3.761 10.041 1.00 92.44 526 ARG A C 1
ATOM 4087 O O . ARG A 1 526 ? -21.379 4.889 9.595 1.00 92.44 526 ARG A O 1
ATOM 4094 N N . TYR A 1 527 ? -21.129 2.655 9.478 1.00 94.19 527 TYR A N 1
ATOM 4095 C CA . TYR A 1 527 ? -20.426 2.695 8.216 1.00 94.19 527 TYR A CA 1
ATOM 4096 C C . TYR A 1 527 ? -21.315 3.245 7.092 1.00 94.19 527 TYR A C 1
ATOM 4098 O O . TYR A 1 527 ? -22.515 2.999 7.031 1.00 94.19 527 TYR A O 1
ATOM 4106 N N . SER A 1 528 ? -20.693 4.002 6.197 1.00 92.25 528 SER A N 1
ATOM 4107 C CA . SER A 1 528 ? -21.316 4.570 5.006 1.00 92.25 528 SER A CA 1
ATOM 4108 C C . SER A 1 528 ? -20.247 4.676 3.924 1.00 92.25 528 SER A C 1
ATOM 4110 O O . SER A 1 528 ? -19.249 5.367 4.166 1.00 92.25 528 SER A O 1
ATOM 4112 N N . PRO A 1 529 ? -20.436 4.054 2.745 1.00 91.94 529 PRO A N 1
ATOM 4113 C CA . PRO A 1 529 ? -19.495 4.163 1.631 1.00 91.94 529 PRO A CA 1
ATOM 4114 C C . PRO A 1 529 ? -19.195 5.614 1.237 1.00 91.94 529 PRO A C 1
ATOM 4116 O O . PRO A 1 529 ? -18.064 5.941 0.895 1.00 91.94 529 PRO A O 1
ATOM 4119 N N . ALA A 1 530 ? -20.183 6.510 1.352 1.00 90.62 530 ALA A N 1
ATOM 4120 C CA . ALA A 1 530 ? -20.021 7.923 1.010 1.00 90.62 530 ALA A CA 1
ATOM 4121 C C . ALA A 1 530 ? -19.067 8.677 1.956 1.00 90.62 530 ALA A C 1
ATOM 4123 O O . ALA A 1 530 ? -18.392 9.602 1.517 1.00 90.62 530 ALA A O 1
ATOM 4124 N N . LEU A 1 531 ? -19.005 8.289 3.236 1.00 90.62 531 LEU A N 1
ATOM 4125 C CA . LEU A 1 531 ? -18.136 8.924 4.239 1.00 90.62 531 LEU A CA 1
ATOM 4126 C C . LEU A 1 531 ? -16.779 8.219 4.378 1.00 90.62 531 LEU A C 1
ATOM 4128 O O . LEU A 1 531 ? -15.771 8.863 4.648 1.00 90.62 531 LEU A O 1
ATOM 4132 N N . HIS A 1 532 ? -16.752 6.896 4.205 1.00 93.00 532 HIS A N 1
ATOM 4133 C CA . HIS A 1 532 ? -15.600 6.058 4.554 1.00 93.00 532 HIS A CA 1
ATOM 4134 C C . HIS A 1 532 ? -14.865 5.478 3.334 1.00 93.00 532 HIS A C 1
ATOM 4136 O O . HIS A 1 532 ? -13.741 4.998 3.471 1.00 93.00 532 HIS A O 1
ATOM 4142 N N . GLY A 1 533 ? -15.462 5.553 2.141 1.00 86.31 533 GLY A N 1
ATOM 4143 C CA . GLY A 1 533 ? -14.818 5.306 0.850 1.00 86.31 533 GLY A CA 1
ATOM 4144 C C . GLY A 1 533 ? -14.805 3.857 0.356 1.00 86.31 533 GLY A C 1
ATOM 4145 O O . GLY A 1 533 ? -14.908 3.647 -0.853 1.00 86.31 533 GLY A O 1
ATOM 4146 N N . GLU A 1 534 ? -14.666 2.848 1.226 1.00 83.00 534 GLU A N 1
ATOM 4147 C CA . GLU A 1 534 ? -14.742 1.449 0.770 1.00 83.00 534 GLU A CA 1
ATOM 4148 C C . GLU A 1 534 ? -16.193 1.033 0.413 1.00 83.00 534 GLU A C 1
ATOM 4150 O O . GLU A 1 534 ? -17.130 1.829 0.492 1.00 83.00 534 GLU A O 1
ATOM 4155 N N . ALA A 1 535 ? -16.396 -0.224 0.011 1.00 85.69 535 ALA A N 1
ATOM 4156 C CA . ALA A 1 535 ? -17.715 -0.780 -0.300 1.00 85.69 535 ALA A CA 1
ATOM 4157 C C . ALA A 1 535 ? -18.010 -2.020 0.561 1.00 85.69 535 ALA A C 1
ATOM 4159 O O . ALA A 1 535 ? -18.291 -3.096 0.035 1.00 85.69 535 ALA A O 1
ATOM 4160 N N . PHE A 1 536 ? -17.880 -1.894 1.887 1.00 87.62 536 PHE A N 1
ATOM 4161 C CA . PHE A 1 536 ? -18.287 -2.965 2.801 1.00 87.62 536 PHE A CA 1
ATOM 4162 C C . PHE A 1 536 ? -19.819 -3.067 2.851 1.00 87.62 536 PHE A C 1
ATOM 4164 O O . PHE A 1 536 ? -20.504 -2.058 3.006 1.00 87.62 536 PHE A O 1
ATOM 4171 N N . ASP A 1 537 ? -20.353 -4.285 2.761 1.00 89.00 537 ASP A N 1
ATOM 4172 C CA . ASP A 1 537 ? -21.793 -4.559 2.855 1.00 89.00 537 ASP A CA 1
ATOM 4173 C C . ASP A 1 537 ? -22.241 -4.656 4.327 1.00 89.00 537 ASP A C 1
ATOM 4175 O O . ASP A 1 537 ? -22.564 -5.727 4.840 1.00 89.00 537 ASP A O 1
ATOM 4179 N N . VAL A 1 538 ? -22.137 -3.539 5.058 1.00 90.50 538 VAL A N 1
ATOM 4180 C CA . VAL A 1 538 ? -22.456 -3.447 6.495 1.00 90.50 538 VAL A CA 1
ATOM 4181 C C . VAL A 1 538 ? -23.087 -2.096 6.860 1.00 90.50 538 VAL A C 1
ATOM 4183 O O . VAL A 1 538 ? -22.685 -1.055 6.352 1.00 90.50 538 VAL A O 1
ATOM 4186 N N . ASP A 1 539 ? -24.033 -2.111 7.806 1.00 87.31 539 ASP A N 1
ATOM 4187 C CA . ASP A 1 539 ? -24.733 -0.926 8.363 1.00 87.31 539 ASP A CA 1
ATOM 4188 C C . ASP A 1 539 ? -24.431 -0.732 9.871 1.00 87.31 539 ASP A C 1
ATOM 4190 O O . ASP A 1 539 ? -25.154 -0.095 10.637 1.00 87.31 539 ASP A O 1
ATOM 4194 N N . THR A 1 540 ? -23.348 -1.325 10.366 1.00 91.81 540 THR A N 1
ATOM 4195 C CA . THR A 1 540 ? -22.868 -1.107 11.740 1.00 91.81 540 THR A CA 1
ATOM 4196 C C . THR A 1 540 ? -21.559 -0.331 11.722 1.00 91.81 540 THR A C 1
ATOM 4198 O O . THR A 1 540 ? -20.882 -0.313 10.694 1.00 91.81 540 THR A O 1
ATOM 4201 N N . PRO A 1 541 ? -21.166 0.307 12.835 1.00 94.31 541 PRO A N 1
ATOM 4202 C CA . PRO A 1 541 ? -19.824 0.857 12.939 1.00 94.31 541 PRO A CA 1
ATOM 4203 C C . PRO A 1 541 ? -18.764 -0.224 12.745 1.00 94.31 541 PRO A C 1
ATOM 4205 O O . PRO A 1 541 ? -18.986 -1.399 13.072 1.00 94.31 541 PRO A O 1
ATOM 4208 N N . LEU A 1 542 ? -17.615 0.197 12.229 1.00 95.75 542 LEU A N 1
ATOM 4209 C CA . LEU A 1 542 ? -16.480 -0.667 11.949 1.00 95.75 542 LEU A CA 1
ATOM 4210 C C . LEU A 1 542 ? -15.265 -0.200 12.735 1.00 95.75 542 LEU A C 1
ATOM 4212 O O . LEU A 1 542 ? -14.974 0.993 12.806 1.00 95.75 542 LEU A O 1
ATOM 4216 N N . VAL A 1 543 ? -14.522 -1.172 13.253 1.00 96.69 543 VAL A N 1
ATOM 4217 C CA . VAL A 1 543 ? -13.113 -0.994 13.589 1.00 96.69 543 VAL A CA 1
ATOM 4218 C C . VAL A 1 543 ? -12.277 -1.675 12.518 1.00 96.69 543 VAL A C 1
ATOM 4220 O O . VAL A 1 543 ? -12.496 -2.842 12.198 1.00 96.69 543 VAL A O 1
ATOM 4223 N N . ARG A 1 544 ? -11.345 -0.935 11.930 1.00 95.44 544 ARG A N 1
ATOM 4224 C CA . ARG A 1 544 ? -10.434 -1.390 10.883 1.00 95.44 544 ARG A CA 1
ATOM 4225 C C . ARG A 1 544 ? -9.040 -1.524 11.476 1.00 95.44 544 ARG A C 1
ATOM 4227 O O . ARG A 1 544 ? -8.532 -0.570 12.052 1.00 95.44 544 ARG A O 1
ATOM 4234 N N . CYS A 1 545 ? -8.416 -2.678 11.289 1.00 96.00 545 CYS A N 1
ATOM 4235 C CA . CYS A 1 545 ? -7.040 -2.957 11.682 1.00 96.00 545 CYS A CA 1
ATOM 4236 C C . CYS A 1 545 ? -6.240 -3.288 10.418 1.00 96.00 545 CYS A C 1
ATOM 4238 O O . CYS A 1 545 ? -6.327 -4.400 9.896 1.00 96.00 545 CYS A O 1
ATOM 4240 N N . VAL A 1 546 ? -5.487 -2.314 9.902 1.00 95.69 546 VAL A N 1
ATOM 4241 C CA . VAL A 1 546 ? -4.614 -2.485 8.726 1.00 95.69 546 VAL A CA 1
ATOM 4242 C C . VAL A 1 546 ? -3.187 -2.704 9.196 1.00 95.69 546 VAL A C 1
ATOM 4244 O O . VAL A 1 546 ? -2.756 -2.036 10.122 1.00 95.69 546 VAL A O 1
ATOM 4247 N N . ILE A 1 547 ? -2.445 -3.617 8.580 1.00 95.25 547 ILE A N 1
ATOM 4248 C CA . ILE A 1 547 ? -1.023 -3.826 8.854 1.00 95.25 547 ILE A CA 1
ATOM 4249 C C . ILE A 1 547 ? -0.276 -2.498 8.717 1.00 95.25 547 ILE A C 1
ATOM 4251 O O . ILE A 1 547 ? -0.379 -1.825 7.692 1.00 95.25 547 ILE A O 1
ATOM 4255 N N . ASN A 1 548 ? 0.490 -2.136 9.742 1.00 94.50 548 ASN A N 1
ATOM 4256 C CA . ASN A 1 548 ? 1.287 -0.919 9.729 1.00 94.50 548 ASN A CA 1
ATOM 4257 C C . ASN A 1 548 ? 2.597 -1.151 8.949 1.00 94.50 548 ASN A C 1
ATOM 4259 O O . ASN A 1 548 ? 3.455 -1.907 9.415 1.00 94.50 548 ASN A O 1
ATOM 4263 N N . PRO A 1 549 ? 2.802 -0.497 7.792 1.00 89.62 549 PRO A N 1
ATOM 4264 C CA . PRO A 1 549 ? 4.036 -0.645 7.023 1.00 89.62 549 PRO A CA 1
ATOM 4265 C C . PRO A 1 549 ? 5.254 -0.013 7.717 1.00 89.62 549 PRO A C 1
ATOM 4267 O O . PRO A 1 549 ? 6.379 -0.351 7.374 1.00 89.62 549 PRO A O 1
ATOM 4270 N N . GLY A 1 550 ? 5.047 0.893 8.682 1.00 88.06 550 GLY A N 1
ATOM 4271 C CA . GLY A 1 550 ? 6.104 1.542 9.465 1.00 88.06 550 GLY A CA 1
ATOM 4272 C C . GLY A 1 550 ? 6.453 0.829 10.775 1.00 88.06 550 GLY A C 1
ATOM 4273 O O . GLY A 1 550 ? 7.096 1.427 11.638 1.00 88.06 550 GLY A O 1
ATOM 4274 N N . ALA A 1 551 ? 5.984 -0.405 10.975 1.00 90.75 551 ALA A N 1
ATOM 4275 C CA . ALA A 1 551 ? 6.323 -1.206 12.147 1.00 90.75 551 ALA A CA 1
ATOM 4276 C C . ALA A 1 551 ? 7.816 -1.589 12.169 1.00 90.75 551 ALA A C 1
ATOM 4278 O O . ALA A 1 551 ? 8.501 -1.536 11.152 1.00 90.75 551 ALA A O 1
ATOM 4279 N N . TYR A 1 552 ? 8.320 -2.010 13.335 1.00 87.56 552 TYR A N 1
ATOM 4280 C CA . TYR A 1 552 ? 9.719 -2.451 13.482 1.00 87.56 552 TYR A CA 1
ATOM 4281 C C . TYR A 1 552 ? 10.080 -3.638 12.571 1.00 87.56 552 TYR A C 1
ATOM 4283 O O . TYR A 1 552 ? 11.189 -3.696 12.056 1.00 87.56 552 TYR A O 1
ATOM 4291 N N . LEU A 1 553 ? 9.133 -4.560 12.404 1.00 91.38 553 LEU A N 1
ATOM 4292 C CA . LEU A 1 553 ? 9.175 -5.707 11.503 1.00 91.38 553 LEU A CA 1
ATOM 4293 C C . LEU A 1 553 ? 7.894 -5.655 10.675 1.00 91.38 553 LEU A C 1
ATOM 4295 O O . LEU A 1 553 ? 6.831 -5.413 11.256 1.00 91.38 553 LEU A O 1
ATOM 4299 N N . PHE A 1 554 ? 7.958 -5.923 9.369 1.00 94.06 554 PHE A N 1
ATOM 4300 C CA . PHE A 1 554 ? 6.750 -5.928 8.541 1.00 94.06 554 PHE A CA 1
ATOM 4301 C C . PHE A 1 554 ? 5.740 -7.002 9.023 1.00 94.06 554 PHE A C 1
ATOM 4303 O O . PHE A 1 554 ? 5.991 -8.206 8.886 1.00 94.06 554 PHE A O 1
ATOM 4310 N N . PRO A 1 555 ? 4.567 -6.614 9.575 1.00 94.38 555 PRO A N 1
ATOM 4311 C CA . PRO A 1 555 ? 3.718 -7.525 10.358 1.00 94.38 555 PRO A CA 1
ATOM 4312 C C . PRO A 1 555 ? 3.125 -8.709 9.589 1.00 94.38 555 PRO A C 1
ATOM 4314 O O . PRO A 1 555 ? 2.704 -9.692 10.198 1.00 94.38 555 PRO A O 1
ATOM 4317 N N . TYR A 1 556 ? 3.087 -8.650 8.255 1.00 93.88 556 TYR A N 1
ATOM 4318 C CA . TYR A 1 556 ? 2.530 -9.722 7.428 1.00 93.88 556 TYR A CA 1
ATOM 4319 C C . TYR A 1 556 ? 3.208 -11.075 7.687 1.00 93.88 556 TYR A C 1
ATOM 4321 O O . TYR A 1 556 ? 2.528 -12.099 7.736 1.00 93.88 556 TYR A O 1
ATOM 4329 N N . GLY A 1 557 ? 4.529 -11.089 7.908 1.00 91.69 557 GLY A N 1
ATOM 4330 C CA . GLY A 1 557 ? 5.264 -12.319 8.216 1.00 91.69 557 GLY A CA 1
ATOM 4331 C C . GLY A 1 557 ? 4.774 -13.006 9.497 1.00 91.69 557 GLY A C 1
ATOM 4332 O O . GLY A 1 557 ? 4.598 -14.224 9.513 1.00 91.69 557 GLY A O 1
ATOM 4333 N N . LEU A 1 558 ? 4.450 -12.220 10.530 1.00 92.75 558 LEU A N 1
ATOM 4334 C CA . LEU A 1 558 ? 3.880 -12.720 11.784 1.00 92.75 558 LEU A CA 1
ATOM 4335 C C . LEU A 1 558 ? 2.438 -13.203 11.605 1.00 92.75 558 LEU A C 1
ATOM 4337 O O . LEU A 1 558 ? 2.078 -14.250 12.139 1.00 92.75 558 LEU A O 1
ATOM 4341 N N . LEU A 1 559 ? 1.627 -12.471 10.836 1.00 93.06 559 LEU A N 1
ATOM 4342 C CA . LEU A 1 559 ? 0.173 -12.650 10.779 1.00 93.06 559 LEU A CA 1
ATOM 4343 C C . LEU A 1 559 ? -0.321 -13.626 9.695 1.00 93.06 559 LEU A C 1
ATOM 4345 O O . LEU A 1 559 ? -1.477 -14.049 9.730 1.00 93.06 559 LEU A O 1
ATOM 4349 N N . ARG A 1 560 ? 0.520 -14.004 8.722 1.00 91.00 560 ARG A N 1
ATOM 4350 C CA . ARG A 1 560 ? 0.102 -14.872 7.604 1.00 91.00 560 ARG A CA 1
ATOM 4351 C C . ARG A 1 560 ? -0.375 -16.247 8.078 1.00 91.00 560 ARG A C 1
ATOM 4353 O O . ARG A 1 560 ? 0.245 -16.857 8.945 1.00 91.00 560 ARG A O 1
ATOM 4360 N N . ASN A 1 561 ? -1.408 -16.810 7.462 1.00 89.62 561 ASN A N 1
ATOM 4361 C CA . ASN A 1 561 ? -1.880 -18.172 7.764 1.00 89.62 561 ASN A CA 1
ATOM 4362 C C . ASN A 1 561 ? -2.216 -18.410 9.257 1.00 89.62 561 ASN A C 1
ATOM 4364 O O . ASN A 1 561 ? -2.028 -19.528 9.749 1.00 89.62 561 ASN A O 1
ATOM 4368 N N . LEU A 1 562 ? -2.669 -17.372 9.974 1.00 91.81 562 LEU A N 1
ATOM 4369 C CA . LEU A 1 562 ? -3.217 -17.485 11.327 1.00 91.81 562 LEU A CA 1
ATOM 4370 C C . LEU A 1 562 ? -4.743 -17.674 11.252 1.00 91.81 562 LEU A C 1
ATOM 4372 O O . LEU A 1 562 ? -5.455 -16.728 10.908 1.00 91.81 562 LEU A O 1
ATOM 4376 N N . PRO A 1 563 ? -5.270 -18.875 11.539 1.00 93.12 563 PRO A N 1
ATOM 4377 C CA . PRO A 1 563 ? -6.711 -19.102 11.578 1.00 93.12 563 PRO A CA 1
ATOM 4378 C C . PRO A 1 563 ? -7.337 -18.422 12.806 1.00 93.12 563 PRO A C 1
ATOM 4380 O O . PRO A 1 563 ? -6.958 -18.704 13.942 1.00 93.12 563 PRO A O 1
ATOM 4383 N N . VAL A 1 564 ? -8.318 -17.547 12.579 1.00 94.25 564 VAL A N 1
ATOM 4384 C CA . VAL A 1 564 ? -9.094 -16.877 13.638 1.00 94.25 564 VAL A CA 1
ATOM 4385 C C . VAL A 1 564 ? -10.325 -17.719 13.976 1.00 94.25 564 VAL A C 1
ATOM 4387 O O . VAL A 1 564 ? -11.097 -18.067 13.085 1.00 94.25 564 VAL A O 1
ATOM 4390 N N . THR A 1 565 ? -10.518 -18.040 15.256 1.00 96.12 565 THR A N 1
ATOM 4391 C CA . THR A 1 565 ? -11.659 -18.824 15.768 1.00 96.12 565 THR A CA 1
ATOM 4392 C C . THR A 1 565 ? -12.710 -17.962 16.455 1.00 96.12 565 THR A C 1
ATOM 4394 O O . THR A 1 565 ? -13.874 -18.354 16.520 1.00 96.12 565 THR A O 1
ATOM 4397 N N . GLY A 1 566 ? -12.329 -16.779 16.941 1.00 95.12 566 GLY A N 1
ATOM 4398 C CA . GLY A 1 566 ? -13.236 -15.876 17.636 1.00 95.12 566 GLY A CA 1
ATOM 4399 C C . GLY A 1 566 ? -12.758 -14.430 17.630 1.00 95.12 566 GLY A C 1
ATOM 4400 O O . GLY A 1 566 ? -11.565 -14.148 17.533 1.00 95.12 566 GLY A O 1
ATOM 4401 N N . ALA A 1 567 ? -13.714 -13.509 17.745 1.00 95.75 567 ALA A N 1
ATOM 4402 C CA . ALA A 1 567 ? -13.459 -12.092 17.954 1.00 95.75 567 ALA A CA 1
ATOM 4403 C C . ALA A 1 567 ? -14.482 -11.533 18.950 1.00 95.75 567 ALA A C 1
ATOM 4405 O O . ALA A 1 567 ? -15.685 -11.769 18.817 1.00 95.75 567 ALA A O 1
ATOM 4406 N N . ARG A 1 568 ? -14.009 -10.782 19.943 1.00 95.94 568 ARG A N 1
ATOM 4407 C CA . ARG A 1 568 ? -14.822 -10.131 20.974 1.00 95.94 568 ARG A CA 1
ATOM 4408 C C . ARG A 1 568 ? -14.441 -8.657 21.066 1.00 95.94 568 ARG A C 1
ATOM 4410 O O . ARG A 1 568 ? -13.268 -8.309 20.987 1.00 95.94 568 ARG A O 1
ATOM 4417 N N . ILE A 1 569 ? -15.448 -7.802 21.217 1.00 96.50 569 ILE A N 1
ATOM 4418 C CA . ILE A 1 569 ? -15.278 -6.359 21.387 1.00 96.50 569 ILE A CA 1
ATOM 4419 C C . ILE A 1 569 ? -15.917 -5.977 22.713 1.00 96.50 569 ILE A C 1
ATOM 4421 O O . ILE A 1 569 ? -17.133 -6.092 22.868 1.00 96.50 569 ILE A O 1
ATOM 4425 N N . ASP A 1 570 ? -15.093 -5.511 23.638 1.00 95.94 570 ASP A N 1
ATOM 4426 C CA . ASP A 1 570 ? -15.520 -4.935 24.903 1.00 95.94 570 ASP A CA 1
ATOM 4427 C C . ASP A 1 570 ? -15.367 -3.420 24.842 1.00 95.94 570 ASP A C 1
ATOM 4429 O O . ASP A 1 570 ? -14.393 -2.901 24.291 1.00 95.94 570 ASP A O 1
ATOM 4433 N N . VAL A 1 571 ? -16.347 -2.709 25.392 1.00 95.81 571 VAL A N 1
ATOM 4434 C CA . VAL A 1 571 ? -16.334 -1.250 25.429 1.00 95.81 571 VAL A CA 1
ATOM 4435 C C . VAL A 1 571 ? -16.730 -0.759 26.810 1.00 95.81 571 VAL A C 1
ATOM 4437 O O . VAL A 1 571 ? -17.762 -1.164 27.344 1.00 95.81 571 VAL A O 1
ATOM 4440 N N . GLU A 1 572 ? -15.940 0.164 27.347 1.00 95.38 572 GLU A N 1
ATOM 4441 C CA . GLU A 1 572 ? -16.278 0.956 28.522 1.00 95.38 572 GLU A CA 1
ATOM 4442 C C . GLU A 1 572 ? -16.411 2.426 28.108 1.00 95.38 572 GLU A C 1
ATOM 4444 O O . GLU A 1 572 ? -15.459 3.025 27.617 1.00 95.38 572 GLU A O 1
ATOM 4449 N N . ALA A 1 573 ? -17.604 3.000 28.275 1.00 94.06 573 ALA A N 1
ATOM 4450 C CA . ALA A 1 573 ? -17.871 4.411 28.010 1.00 94.06 573 ALA A CA 1
ATOM 4451 C C . ALA A 1 573 ? -18.089 5.147 29.339 1.00 94.06 573 ALA A C 1
ATOM 4453 O O . ALA A 1 573 ? -18.979 4.799 30.120 1.00 94.06 573 ALA A O 1
ATOM 4454 N N . LEU A 1 574 ? -17.251 6.146 29.611 1.00 93.38 574 LEU A N 1
ATOM 4455 C CA . LEU A 1 574 ? -17.204 6.893 30.864 1.00 93.38 574 LEU A CA 1
ATOM 4456 C C . LEU A 1 574 ? -17.543 8.364 30.625 1.00 93.38 574 LEU A C 1
ATOM 4458 O O . LEU A 1 574 ? -17.058 8.995 29.688 1.00 93.38 574 LEU A O 1
ATOM 4462 N N . GLY A 1 575 ? -18.347 8.939 31.521 1.00 91.25 575 GLY A N 1
ATOM 4463 C CA . GLY A 1 575 ? -18.692 10.361 31.470 1.00 91.25 575 GLY A CA 1
ATOM 4464 C C . GLY A 1 575 ? -19.726 10.735 30.403 1.00 91.25 575 GLY A C 1
ATOM 4465 O O . GLY A 1 575 ? -19.764 11.894 29.997 1.00 91.25 575 GLY A O 1
ATOM 4466 N N . CYS A 1 576 ? -20.559 9.789 29.961 1.00 90.62 576 CYS A N 1
ATOM 4467 C CA . CYS A 1 576 ? -21.694 10.057 29.075 1.00 90.62 576 CYS A CA 1
ATOM 4468 C C . CYS A 1 576 ? -22.740 10.940 29.780 1.00 90.62 576 CYS A C 1
ATOM 4470 O O . CYS A 1 576 ? -23.110 10.675 30.925 1.00 90.62 576 CYS A O 1
ATOM 4472 N N . ARG A 1 577 ? -23.216 11.986 29.101 1.00 89.19 577 ARG A N 1
ATOM 4473 C CA . ARG A 1 577 ? -24.141 13.007 29.623 1.00 89.19 577 ARG A CA 1
ATOM 4474 C C . ARG A 1 577 ? -25.506 12.983 28.934 1.00 89.19 577 ARG A C 1
ATOM 4476 O O . ARG A 1 577 ? -26.471 13.492 29.499 1.00 89.19 577 ARG A O 1
ATOM 4483 N N . ASP A 1 578 ? -25.600 12.377 27.754 1.00 88.50 578 ASP A N 1
ATOM 4484 C CA . ASP A 1 578 ? -26.829 12.150 26.996 1.00 88.50 578 ASP A CA 1
ATOM 4485 C C . ASP A 1 578 ? -27.664 11.029 27.636 1.00 88.50 578 ASP A C 1
ATOM 4487 O O . ASP A 1 578 ? -27.677 9.864 27.210 1.00 88.50 578 ASP A O 1
ATOM 4491 N N . LEU A 1 579 ? -28.312 11.400 28.740 1.00 91.38 579 LEU A N 1
ATOM 4492 C CA . LEU A 1 579 ? -29.165 10.546 29.552 1.00 91.38 579 LEU A CA 1
ATOM 4493 C C . LEU A 1 579 ? -30.632 10.940 29.384 1.00 91.38 579 LEU A C 1
ATOM 4495 O O . LEU A 1 579 ? -30.998 12.114 29.381 1.00 91.38 579 LEU A O 1
ATOM 4499 N N . VAL A 1 580 ? -31.490 9.928 29.330 1.00 93.00 580 VAL A N 1
ATOM 4500 C CA . VAL A 1 580 ? -32.943 10.070 29.376 1.00 93.00 580 VAL A CA 1
ATOM 4501 C C . VAL A 1 580 ? -33.370 9.868 30.824 1.00 93.00 580 VAL A C 1
ATOM 4503 O O . VAL A 1 580 ? -33.351 8.743 31.326 1.00 93.00 580 VAL A O 1
ATOM 4506 N N . LEU A 1 581 ? -33.704 10.966 31.504 1.00 94.44 581 LEU A N 1
ATOM 4507 C CA . LEU A 1 581 ? -34.003 10.990 32.937 1.00 94.44 581 LEU A CA 1
ATOM 4508 C C . LEU A 1 581 ? -35.462 11.378 33.192 1.00 94.44 581 LEU A C 1
ATOM 4510 O O . LEU A 1 581 ? -35.958 12.340 32.608 1.00 94.44 581 LEU A O 1
ATOM 4514 N N . TYR A 1 582 ? -36.135 10.662 34.091 1.00 94.44 582 TYR A N 1
ATOM 4515 C CA . TYR A 1 582 ? -37.510 10.946 34.515 1.00 94.44 582 TYR A CA 1
ATOM 4516 C C . TYR A 1 582 ? -37.685 10.689 36.009 1.00 94.44 582 TYR A C 1
ATOM 4518 O O . TYR A 1 582 ? -37.085 9.769 36.554 1.00 94.44 582 TYR A O 1
ATOM 4526 N N . ASN A 1 583 ? -38.555 11.448 36.665 1.00 93.94 583 ASN A N 1
ATOM 4527 C CA . ASN A 1 583 ? -39.026 11.146 38.018 1.00 93.94 583 ASN A CA 1
ATOM 4528 C C . ASN A 1 583 ? -40.564 11.111 38.063 1.00 93.94 583 ASN A C 1
ATOM 4530 O O . ASN A 1 583 ? -41.228 11.065 37.026 1.00 93.94 583 ASN A O 1
ATOM 4534 N N . ASN A 1 584 ? -41.145 11.140 39.263 1.00 89.44 584 ASN A N 1
ATOM 4535 C CA . ASN A 1 584 ? -42.597 11.163 39.476 1.00 89.44 584 ASN A CA 1
ATOM 4536 C C . ASN A 1 584 ? -43.313 12.392 38.877 1.00 89.44 584 ASN A C 1
ATOM 4538 O O . ASN A 1 584 ? -44.532 12.365 38.735 1.00 89.44 584 ASN A O 1
ATOM 4542 N N . ILE A 1 585 ? -42.587 13.473 38.574 1.00 89.00 585 ILE A N 1
ATOM 4543 C CA . ILE A 1 585 ? -43.144 14.772 38.162 1.00 89.00 585 ILE A CA 1
ATOM 4544 C C . ILE A 1 585 ? -43.007 14.976 36.652 1.00 89.00 585 ILE A C 1
ATOM 4546 O O . ILE A 1 585 ? -43.851 15.624 36.039 1.00 89.00 585 ILE A O 1
ATOM 4550 N N . GLY A 1 586 ? -41.970 14.410 36.035 1.00 89.69 586 GLY A N 1
ATOM 4551 C CA . GLY A 1 586 ? -41.780 14.487 34.593 1.00 89.69 586 GLY A CA 1
ATOM 4552 C C . GLY A 1 586 ? -40.345 14.228 34.155 1.00 89.69 586 GLY A C 1
ATOM 4553 O O . GLY A 1 586 ? -39.555 13.610 34.870 1.00 89.69 586 GLY A O 1
ATOM 4554 N N . GLN A 1 587 ? -40.034 14.688 32.943 1.00 92.31 587 GLN A N 1
ATOM 4555 C CA . GLN A 1 587 ? -38.701 14.595 32.355 1.00 92.31 587 GLN A CA 1
ATOM 4556 C C . GLN A 1 587 ? -37.722 15.524 33.076 1.00 92.31 587 GLN A C 1
ATOM 4558 O O . GLN A 1 587 ? -38.041 16.676 33.370 1.00 92.31 587 GLN A O 1
ATOM 4563 N N . LEU A 1 588 ? -36.518 15.022 33.323 1.00 92.38 588 LEU A N 1
ATOM 4564 C CA . LEU A 1 588 ? -35.417 15.745 33.947 1.00 92.38 588 LEU A CA 1
ATOM 4565 C C . LEU A 1 588 ? -34.304 16.001 32.929 1.00 92.38 588 LEU A C 1
ATOM 4567 O O . LEU A 1 588 ? -34.150 15.268 31.952 1.00 92.38 588 LEU A O 1
ATOM 4571 N N . SER A 1 589 ? -33.506 17.038 33.180 1.00 90.12 589 SER A N 1
ATOM 4572 C CA . SER A 1 589 ? -32.333 17.379 32.376 1.00 90.12 589 SER A CA 1
ATOM 4573 C C . SER A 1 589 ? -31.069 17.232 33.208 1.00 90.12 589 SER A C 1
ATOM 4575 O O . SER A 1 589 ? -30.966 17.824 34.278 1.00 90.12 589 SER A O 1
ATOM 4577 N N . ALA A 1 590 ? -30.081 16.504 32.687 1.00 88.44 590 ALA A N 1
ATOM 4578 C CA . ALA A 1 590 ? -28.759 16.390 33.304 1.00 88.44 590 ALA A CA 1
ATOM 4579 C C . ALA A 1 590 ? -27.920 17.683 33.199 1.00 88.44 590 ALA A C 1
ATOM 4581 O O . ALA A 1 590 ? -26.841 17.760 33.780 1.00 88.44 590 ALA A O 1
ATOM 4582 N N . ALA A 1 591 ? -28.390 18.697 32.459 1.00 88.38 591 ALA A N 1
ATOM 4583 C CA . ALA A 1 591 ? -27.668 19.957 32.265 1.00 88.38 591 ALA A CA 1
ATOM 4584 C C . ALA A 1 591 ? -27.807 20.941 33.442 1.00 88.38 591 ALA A C 1
ATOM 4586 O O . ALA A 1 591 ? -27.046 21.903 33.532 1.00 88.38 591 ALA A O 1
ATOM 4587 N N . THR A 1 592 ? -28.779 20.727 34.329 1.00 89.19 592 THR A N 1
ATOM 4588 C CA . THR A 1 592 ? -29.083 21.605 35.467 1.00 89.19 592 THR A CA 1
ATOM 4589 C C . THR A 1 592 ? -29.267 20.777 36.734 1.00 89.19 592 THR A C 1
ATOM 4591 O O . THR A 1 592 ? -29.796 19.673 36.625 1.00 89.19 592 THR A O 1
ATOM 4594 N N . PRO A 1 593 ? -28.920 21.284 37.932 1.00 91.00 593 PRO A N 1
ATOM 4595 C CA . PRO A 1 593 ? -29.247 20.606 39.184 1.00 91.00 593 PRO A CA 1
ATOM 4596 C C . PRO A 1 593 ? -30.743 20.272 39.270 1.00 91.00 593 PRO A C 1
ATOM 4598 O O . PRO A 1 593 ? -31.590 21.111 38.957 1.00 91.00 593 PRO A O 1
ATOM 4601 N N . PHE A 1 594 ? -31.069 19.049 39.683 1.00 92.62 594 PHE A N 1
ATOM 4602 C CA . PHE A 1 594 ? -32.444 18.565 39.785 1.00 92.62 594 PHE A CA 1
ATOM 4603 C C . PHE A 1 594 ? -32.640 17.710 41.038 1.00 92.62 594 PHE A C 1
ATOM 4605 O O . PHE A 1 594 ? -31.690 17.146 41.576 1.00 92.62 594 PHE A O 1
ATOM 4612 N N . ALA A 1 595 ? -33.891 17.583 41.483 1.00 91.75 595 ALA A N 1
ATOM 4613 C CA . ALA A 1 595 ? -34.258 16.712 42.594 1.00 91.75 595 ALA A CA 1
ATOM 4614 C C . ALA A 1 595 ? -34.638 15.309 42.065 1.00 91.75 595 ALA A C 1
ATOM 4616 O O . ALA A 1 595 ? -35.711 15.160 41.461 1.00 91.75 595 ALA A O 1
ATOM 4617 N N . PRO A 1 596 ? -33.800 14.268 42.261 1.00 92.44 596 PRO A N 1
ATOM 4618 C CA . PRO A 1 596 ? -33.995 12.959 41.625 1.00 92.44 596 PRO A CA 1
ATOM 4619 C C . PRO A 1 596 ? -35.295 12.266 42.049 1.00 92.44 596 PRO A C 1
ATOM 4621 O O . PRO A 1 596 ? -35.910 11.581 41.242 1.00 92.44 596 PRO A O 1
ATOM 4624 N N . PHE A 1 597 ? -35.756 12.508 43.278 1.00 93.38 597 PHE A N 1
ATOM 4625 C CA . PHE A 1 597 ? -36.962 11.906 43.860 1.00 93.38 597 PHE A CA 1
ATOM 4626 C C . PHE A 1 597 ? -38.123 12.908 44.018 1.00 93.38 597 PHE A C 1
ATOM 4628 O O . PHE A 1 597 ? -39.060 12.669 44.781 1.00 93.38 597 PHE A O 1
ATOM 4635 N N . GLY A 1 598 ? -38.060 14.035 43.299 1.00 90.62 598 GLY A N 1
ATOM 4636 C CA . GLY A 1 598 ? -38.972 15.170 43.457 1.00 90.62 598 GLY A CA 1
ATOM 4637 C C . GLY A 1 598 ? -38.563 16.115 44.600 1.00 90.62 598 GLY A C 1
ATOM 4638 O O . GLY A 1 598 ? -37.631 15.817 45.343 1.00 90.62 598 GLY A O 1
ATOM 4639 N N . PRO A 1 599 ? -39.234 17.273 44.747 1.00 88.94 599 PRO A N 1
ATOM 4640 C CA . PRO A 1 599 ? -38.902 18.284 45.750 1.00 88.94 599 PRO A CA 1
ATOM 4641 C C . PRO A 1 599 ? -39.228 17.830 47.179 1.00 88.94 599 PRO A C 1
ATOM 4643 O O . PRO A 1 599 ? -38.652 18.353 48.123 1.00 88.94 599 PRO A O 1
ATOM 4646 N N . ILE A 1 600 ? -40.139 16.863 47.336 1.00 89.56 600 ILE A N 1
ATOM 4647 C CA . ILE A 1 600 ? -40.471 16.221 48.612 1.00 89.56 600 ILE A CA 1
ATOM 4648 C C . ILE A 1 600 ? -40.349 14.704 48.399 1.00 89.56 600 ILE A C 1
ATOM 4650 O O . ILE A 1 600 ? -41.322 14.079 47.965 1.00 89.56 600 ILE A O 1
ATOM 4654 N N . PRO A 1 601 ? -39.161 14.113 48.624 1.00 89.56 601 PRO A N 1
ATOM 4655 C CA . PRO A 1 601 ? -38.956 12.674 48.493 1.00 89.56 601 PRO A CA 1
ATOM 4656 C C . PRO A 1 601 ? -39.823 11.901 49.491 1.00 89.56 601 PRO A C 1
ATOM 4658 O O . PRO A 1 601 ? -39.872 12.255 50.668 1.00 89.56 601 PRO A O 1
ATOM 4661 N N . ARG A 1 602 ? -40.486 10.843 49.021 1.00 89.50 602 ARG A N 1
ATOM 4662 C CA . ARG A 1 602 ? -41.279 9.905 49.829 1.00 89.50 602 ARG A CA 1
ATOM 4663 C C . ARG A 1 602 ? -40.868 8.478 49.509 1.00 89.50 602 ARG A C 1
ATOM 4665 O O . ARG A 1 602 ? -40.275 8.231 48.452 1.00 89.50 602 ARG A O 1
ATOM 4672 N N . LEU A 1 603 ? -41.214 7.528 50.374 1.00 89.25 603 LEU A N 1
ATOM 4673 C CA . LEU A 1 603 ? -41.094 6.110 50.026 1.00 89.25 603 LEU A CA 1
ATOM 4674 C C . LEU A 1 603 ? -41.822 5.819 48.703 1.00 89.25 603 LEU A C 1
ATOM 4676 O O . LEU A 1 603 ? -42.985 6.174 48.517 1.00 89.25 603 LEU A O 1
ATOM 4680 N N . GLY A 1 604 ? -41.120 5.195 47.755 1.00 86.88 604 GLY A N 1
ATOM 4681 C CA . GLY A 1 604 ? -41.656 4.926 46.417 1.00 86.88 604 GLY A CA 1
ATOM 4682 C C . GLY A 1 604 ? -41.421 6.031 45.376 1.00 86.88 604 GLY A C 1
ATOM 4683 O O . GLY A 1 604 ? -41.657 5.788 44.187 1.00 86.88 604 GLY A O 1
ATOM 4684 N N . SER A 1 605 ? -40.918 7.212 45.761 1.00 93.38 605 SER A N 1
ATOM 4685 C CA . SER A 1 605 ? -40.400 8.191 44.794 1.00 93.38 605 SER A CA 1
ATOM 4686 C C . SER A 1 605 ? -39.255 7.573 43.993 1.00 93.38 605 SER A C 1
ATOM 4688 O O . SER A 1 605 ? -38.423 6.856 44.548 1.00 93.38 605 SER A O 1
ATOM 4690 N N . TYR A 1 606 ? -39.185 7.841 42.691 1.00 94.19 606 TYR A N 1
ATOM 4691 C CA . TYR A 1 606 ? -38.239 7.169 41.809 1.00 94.19 606 TYR A CA 1
ATOM 4692 C C . TYR A 1 606 ? -37.532 8.113 40.842 1.00 94.19 606 TYR A C 1
ATOM 4694 O O . TYR A 1 606 ? -38.075 9.135 40.426 1.00 94.19 606 TYR A O 1
ATOM 4702 N N . LEU A 1 607 ? -36.342 7.686 40.428 1.00 95.19 607 LEU A N 1
ATOM 4703 C CA . LEU A 1 607 ? -35.588 8.204 39.299 1.00 95.19 607 LEU A CA 1
ATOM 4704 C C . LEU A 1 607 ? -35.440 7.087 38.262 1.00 95.19 607 LEU A C 1
ATOM 4706 O O . LEU A 1 607 ? -34.842 6.049 38.536 1.00 95.19 607 LEU A O 1
ATOM 4710 N N . VAL A 1 608 ? -35.965 7.304 37.065 1.00 94.50 608 VAL A N 1
ATOM 4711 C CA . VAL A 1 608 ? -35.720 6.470 35.889 1.00 94.50 608 VAL A CA 1
ATOM 4712 C C . VAL A 1 608 ? -34.571 7.081 35.097 1.00 94.50 608 VAL A C 1
ATOM 4714 O O . VAL A 1 608 ? -34.596 8.272 34.791 1.00 94.50 608 VAL A O 1
ATOM 4717 N N . ALA A 1 609 ? -33.584 6.262 34.749 1.00 94.62 609 ALA A N 1
ATOM 4718 C CA . ALA A 1 609 ? -32.434 6.646 33.947 1.00 94.62 609 ALA A CA 1
ATOM 4719 C C . ALA A 1 609 ? -32.210 5.650 32.805 1.00 94.62 609 ALA A C 1
ATOM 4721 O O . ALA A 1 609 ? -32.233 4.434 32.997 1.00 94.62 609 ALA A O 1
ATOM 4722 N N . GLY A 1 610 ? -31.968 6.171 31.608 1.00 92.56 610 GLY A N 1
ATOM 4723 C CA . GLY A 1 610 ? -31.607 5.393 30.428 1.00 92.56 610 GLY A CA 1
ATOM 4724 C C . GLY A 1 610 ? -30.690 6.186 29.507 1.00 92.56 610 GLY A C 1
ATOM 4725 O O . GLY A 1 610 ? -30.420 7.363 29.734 1.00 92.56 610 GLY A O 1
ATOM 4726 N N . SER A 1 611 ? -30.210 5.545 28.447 1.00 91.19 611 SER A N 1
ATOM 4727 C CA . SER A 1 611 ? -29.468 6.213 27.377 1.00 91.19 611 SER A CA 1
ATOM 4728 C C . SER A 1 611 ? -29.786 5.538 26.050 1.00 91.19 611 SER A C 1
ATOM 4730 O O . SER A 1 611 ? -29.841 4.308 25.976 1.00 91.19 611 SER A O 1
ATOM 4732 N N . THR A 1 612 ? -29.972 6.338 24.998 1.00 89.38 612 THR A N 1
ATOM 4733 C CA . THR A 1 612 ? -30.194 5.843 23.629 1.00 89.38 612 THR A CA 1
ATOM 4734 C C . THR A 1 612 ? -29.063 4.922 23.182 1.00 89.38 612 THR A C 1
ATOM 4736 O O . THR A 1 612 ? -29.304 3.892 22.554 1.00 89.38 612 THR A O 1
ATOM 4739 N N . GLU A 1 613 ? -27.826 5.263 23.548 1.00 89.19 613 GLU A N 1
ATOM 4740 C CA . GLU A 1 613 ? -26.655 4.468 23.205 1.00 89.19 613 GLU A CA 1
ATOM 4741 C C . GLU A 1 613 ? -26.724 3.070 23.836 1.00 89.19 613 GLU A C 1
ATOM 4743 O O . GLU A 1 613 ? -26.595 2.058 23.143 1.00 89.19 613 GLU A O 1
ATOM 4748 N N . MET A 1 614 ? -26.983 3.027 25.144 1.00 90.56 614 MET A N 1
ATOM 4749 C CA . MET A 1 614 ? -27.080 1.800 25.932 1.00 90.56 614 MET A CA 1
ATOM 4750 C C . MET A 1 614 ? -28.241 0.912 25.479 1.00 90.56 614 MET A C 1
ATOM 4752 O O . MET A 1 614 ? -28.077 -0.297 25.348 1.00 90.56 614 MET A O 1
ATOM 4756 N N . ALA A 1 615 ? -29.408 1.508 25.225 1.00 90.50 615 ALA A N 1
ATOM 4757 C CA . ALA A 1 615 ? -30.630 0.782 24.896 1.00 90.50 615 ALA A CA 1
ATOM 4758 C C . ALA A 1 615 ? -30.494 -0.088 23.641 1.00 90.50 615 ALA A C 1
ATOM 4760 O O . ALA A 1 615 ? -31.102 -1.148 23.570 1.00 90.50 615 ALA A O 1
ATOM 4761 N N . SER A 1 616 ? -29.662 0.306 22.676 1.00 88.50 616 SER A N 1
ATOM 4762 C CA . SER A 1 616 ? -29.452 -0.455 21.436 1.00 88.50 616 SER A CA 1
ATOM 4763 C C . SER A 1 616 ? -28.429 -1.604 21.552 1.00 88.50 616 SER A C 1
ATOM 4765 O O . SER A 1 616 ? -28.195 -2.330 20.578 1.00 88.50 616 SER A O 1
ATOM 4767 N N . LYS A 1 617 ? -27.797 -1.782 22.724 1.00 91.06 617 LYS A N 1
ATOM 4768 C CA . LYS A 1 617 ? -26.635 -2.662 22.937 1.00 91.06 617 LYS A CA 1
ATOM 4769 C C . LYS A 1 617 ? -26.860 -3.639 24.083 1.00 91.06 617 LYS A C 1
ATOM 4771 O O . LYS A 1 617 ? -27.607 -3.368 25.011 1.00 91.06 617 LYS A O 1
ATOM 4776 N N . ARG A 1 618 ? -26.152 -4.770 24.064 1.00 90.12 618 ARG A N 1
ATOM 4777 C CA . ARG A 1 618 ? -26.019 -5.603 25.266 1.00 90.12 618 ARG A CA 1
ATOM 4778 C C . ARG A 1 618 ? -24.980 -4.973 26.185 1.00 90.12 618 ARG A C 1
ATOM 4780 O O . ARG A 1 618 ? -23.859 -4.732 25.745 1.00 90.12 618 ARG A O 1
ATOM 4787 N N . ILE A 1 619 ? -25.353 -4.732 27.435 1.00 91.81 619 ILE A N 1
ATOM 4788 C CA . ILE A 1 619 ? -24.456 -4.202 28.463 1.00 91.81 619 ILE A CA 1
ATOM 4789 C C . ILE A 1 619 ? -24.011 -5.297 29.424 1.00 91.81 619 ILE A C 1
ATOM 4791 O O . ILE A 1 619 ? -24.701 -6.297 29.599 1.00 91.81 619 ILE A O 1
ATOM 4795 N N . SER A 1 620 ? -22.854 -5.089 30.046 1.00 92.25 620 SER A N 1
ATOM 4796 C CA . SER A 1 620 ? -22.307 -5.927 31.122 1.00 92.25 620 SER A CA 1
ATOM 4797 C C . SER A 1 620 ? -22.323 -5.217 32.479 1.00 92.25 620 SER A C 1
ATOM 4799 O O . SER A 1 620 ? -22.374 -5.870 33.518 1.00 92.25 620 SER A O 1
ATOM 4801 N N . ARG A 1 621 ? -22.326 -3.879 32.480 1.00 91.94 621 ARG A N 1
ATOM 4802 C CA . ARG A 1 621 ? -22.383 -3.045 33.681 1.00 91.94 621 ARG A CA 1
ATOM 4803 C C . ARG A 1 621 ? -23.063 -1.713 33.373 1.00 91.94 621 ARG A C 1
ATOM 4805 O O . ARG A 1 621 ? -22.850 -1.154 32.302 1.00 91.94 621 ARG A O 1
ATOM 4812 N N . PHE A 1 622 ? -23.831 -1.190 34.326 1.00 92.75 622 PHE A N 1
ATOM 4813 C CA . PHE A 1 622 ? -24.377 0.167 34.283 1.00 92.75 622 PHE A CA 1
ATOM 4814 C C . PHE A 1 622 ? -24.097 0.863 35.613 1.00 92.75 622 PHE A C 1
ATOM 4816 O O . PHE A 1 622 ? -24.437 0.341 36.674 1.00 92.75 622 PHE A O 1
ATOM 4823 N N . ARG A 1 623 ? -23.457 2.032 35.548 1.00 94.38 623 ARG A N 1
ATOM 4824 C CA . ARG A 1 623 ? -23.110 2.847 36.713 1.00 94.38 623 ARG A CA 1
ATOM 4825 C C . ARG A 1 623 ? -23.582 4.272 36.486 1.00 94.38 623 ARG A C 1
ATOM 4827 O O . ARG A 1 623 ? -23.204 4.886 35.492 1.00 94.38 623 ARG A O 1
ATOM 4834 N N . LEU A 1 624 ? -24.357 4.801 37.423 1.00 93.25 624 LEU A N 1
ATOM 4835 C CA . LEU A 1 624 ? -24.803 6.187 37.411 1.00 93.25 624 LEU A CA 1
ATOM 4836 C C . LEU A 1 624 ? -24.001 6.972 38.449 1.00 93.25 624 LEU A C 1
ATOM 4838 O O . LEU A 1 624 ? -24.094 6.704 39.645 1.00 93.25 624 LEU A O 1
ATOM 4842 N N . ARG A 1 625 ? -23.181 7.923 37.995 1.00 93.88 625 ARG A N 1
ATOM 4843 C CA . ARG A 1 625 ? -22.452 8.831 38.886 1.00 93.88 625 ARG A CA 1
ATOM 4844 C C . ARG A 1 625 ? -23.358 10.004 39.243 1.00 93.88 625 ARG A C 1
ATOM 4846 O O . ARG A 1 625 ? -23.801 10.720 38.351 1.00 93.88 625 ARG A O 1
ATOM 4853 N N . ILE A 1 626 ? -23.588 10.198 40.533 1.00 92.38 626 ILE A N 1
ATOM 4854 C CA . ILE A 1 626 ? -24.369 11.302 41.078 1.00 92.38 626 ILE A CA 1
ATOM 4855 C C . ILE A 1 626 ? -23.421 12.253 41.798 1.00 92.38 626 ILE A C 1
ATOM 4857 O O . ILE A 1 626 ? -22.579 11.826 42.590 1.00 92.38 626 ILE A O 1
ATOM 4861 N N . GLU A 1 627 ? -23.567 13.540 41.507 1.00 93.19 627 GLU A N 1
ATOM 4862 C CA . GLU A 1 627 ? -22.930 14.623 42.245 1.00 93.19 627 GLU A CA 1
ATOM 4863 C C . GLU A 1 627 ? -24.022 15.401 42.978 1.00 93.19 627 GLU A C 1
ATOM 4865 O O . GLU A 1 627 ? -24.914 15.989 42.365 1.00 93.19 627 GLU A O 1
ATOM 4870 N N . TRP A 1 628 ? -23.982 15.344 44.302 1.00 91.94 628 TRP A N 1
ATOM 4871 C CA . TRP A 1 628 ? -24.955 15.968 45.177 1.00 91.94 628 TRP A CA 1
ATOM 4872 C C . TRP A 1 628 ? -24.587 17.426 45.454 1.00 91.94 628 TRP A C 1
ATOM 4874 O O . TRP A 1 628 ? -23.483 17.737 45.909 1.00 91.94 628 TRP A O 1
ATOM 4884 N N . ALA A 1 629 ? -25.557 18.313 45.240 1.00 89.62 629 ALA A N 1
ATOM 4885 C CA . ALA A 1 629 ? -25.535 19.680 45.744 1.00 89.62 629 ALA A CA 1
ATOM 4886 C C . ALA A 1 629 ? -26.205 19.755 47.129 1.00 89.62 629 ALA A C 1
ATOM 4888 O O . ALA A 1 629 ? -26.961 18.865 47.510 1.00 89.62 629 ALA A O 1
ATOM 4889 N N . ASP A 1 630 ? -25.920 20.825 47.874 1.00 87.19 630 ASP A N 1
ATOM 4890 C CA . ASP A 1 630 ? -26.624 21.203 49.111 1.00 87.19 630 ASP A CA 1
ATOM 4891 C C . ASP A 1 630 ? -26.679 20.141 50.229 1.00 87.19 630 ASP A C 1
ATOM 4893 O O . ASP A 1 630 ? -27.594 20.121 51.050 1.00 87.19 630 ASP A O 1
ATOM 4897 N N . LEU A 1 631 ? -25.652 19.288 50.320 1.00 89.00 631 LEU A N 1
ATOM 4898 C CA . LEU A 1 631 ? -25.512 18.329 51.419 1.00 89.00 631 LEU A CA 1
ATOM 4899 C C . LEU A 1 631 ? -25.251 19.013 52.779 1.00 89.00 631 LEU A C 1
ATOM 4901 O O . LEU A 1 631 ? -24.577 20.054 52.834 1.00 89.00 631 LEU A O 1
ATOM 4905 N N . PRO A 1 632 ? -25.684 18.398 53.901 1.00 86.75 632 PRO A N 1
ATOM 4906 C CA . PRO A 1 632 ? -25.369 18.871 55.245 1.00 86.75 632 PRO A CA 1
ATOM 4907 C C . PRO A 1 632 ? -23.862 19.053 55.459 1.00 86.75 632 PRO A C 1
ATOM 4909 O O . PRO A 1 632 ? -23.061 18.141 55.257 1.00 86.75 632 PRO A O 1
ATOM 4912 N N . ARG A 1 633 ? -23.457 20.245 55.912 1.00 83.25 633 ARG A N 1
ATOM 4913 C CA . ARG A 1 633 ? -22.036 20.575 56.137 1.00 83.25 633 ARG A CA 1
ATOM 4914 C C . ARG A 1 633 ? -21.520 20.170 57.520 1.00 83.25 633 ARG A C 1
ATOM 4916 O O . ARG A 1 633 ? -20.319 20.315 57.758 1.00 83.25 633 ARG A O 1
ATOM 4923 N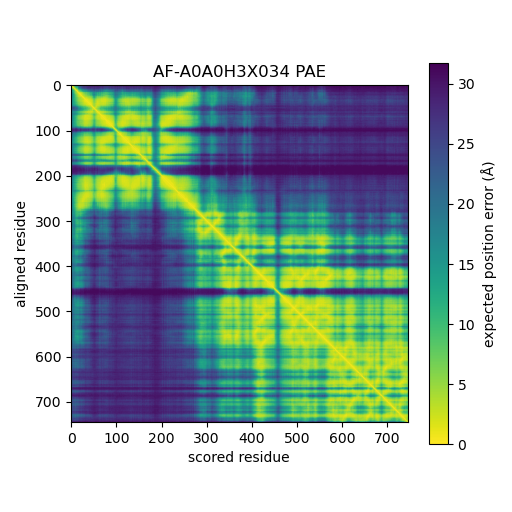 N . VAL A 1 634 ? -22.392 19.698 58.408 1.00 84.94 634 VAL A N 1
ATOM 4924 C CA . VAL A 1 634 ? -22.057 19.301 59.784 1.00 84.94 634 VAL A CA 1
ATOM 4925 C C . VAL A 1 634 ? -21.178 18.045 59.815 1.00 84.94 634 VAL A C 1
ATOM 4927 O O . VAL A 1 634 ? -21.304 17.157 58.970 1.00 84.94 634 VAL A O 1
ATOM 4930 N N . THR A 1 635 ? -20.260 17.978 60.780 1.00 82.50 635 THR A N 1
ATOM 4931 C CA . THR A 1 635 ? -19.464 16.771 61.051 1.00 82.50 635 THR A CA 1
ATOM 4932 C C . THR A 1 635 ? -20.390 15.687 61.604 1.00 82.50 635 THR A C 1
ATOM 4934 O O . THR A 1 635 ? -21.164 15.987 62.504 1.00 82.50 635 THR A O 1
ATOM 4937 N N . GLY A 1 636 ? -20.331 14.468 61.060 1.00 81.38 636 GLY A N 1
ATOM 4938 C CA . GLY A 1 636 ? -21.274 13.376 61.357 1.00 81.38 636 GLY A CA 1
ATOM 4939 C C . GLY A 1 636 ? -22.435 13.244 60.357 1.00 81.38 636 GLY A C 1
ATOM 4940 O O . GLY A 1 636 ? -23.164 12.255 60.388 1.00 81.38 636 GLY A O 1
ATOM 4941 N N . GLY A 1 637 ? -22.585 14.187 59.417 1.00 86.88 637 GLY A N 1
ATOM 4942 C CA . GLY A 1 637 ? -23.563 14.095 58.327 1.00 86.88 637 GLY A CA 1
ATOM 4943 C C . GLY A 1 637 ? -25.019 14.105 58.806 1.00 86.88 637 GLY A C 1
ATOM 4944 O O . GLY A 1 637 ? -25.396 14.921 59.646 1.00 86.88 637 GLY A O 1
ATOM 4945 N N . PHE A 1 638 ? -25.844 13.213 58.256 1.00 86.62 638 PHE A N 1
ATOM 4946 C CA . PHE A 1 638 ? -27.274 13.121 58.548 1.00 86.62 638 PHE A CA 1
ATOM 4947 C C . PHE A 1 638 ? -27.576 12.760 60.002 1.00 86.62 638 PHE A C 1
ATOM 4949 O O . PHE A 1 638 ? -28.568 13.252 60.531 1.00 86.62 638 PHE A O 1
ATOM 4956 N N . GLY A 1 639 ? -26.716 11.981 60.667 1.00 85.81 639 GLY A N 1
ATOM 4957 C CA . GLY A 1 639 ? -26.920 11.626 62.074 1.00 85.81 639 GLY A CA 1
ATOM 4958 C C . GLY A 1 639 ? -26.927 12.853 62.984 1.00 85.81 639 GLY A C 1
ATOM 4959 O O . GLY A 1 639 ? -27.839 13.032 63.779 1.00 85.81 639 GLY A O 1
ATOM 4960 N N . THR A 1 640 ? -25.965 13.761 62.805 1.00 86.25 640 THR A N 1
ATOM 4961 C CA . THR A 1 640 ? -25.915 15.026 63.559 1.00 86.25 640 THR A CA 1
ATOM 4962 C C . THR A 1 640 ? -26.929 16.050 63.048 1.00 86.25 640 THR A C 1
ATOM 4964 O O . THR A 1 640 ? -27.428 16.864 63.818 1.00 86.25 640 THR A O 1
ATOM 4967 N N . TRP A 1 641 ? -27.249 16.028 61.751 1.00 86.12 641 TRP A N 1
ATOM 4968 C CA . TRP A 1 641 ? -28.235 16.935 61.158 1.00 86.12 641 TRP A CA 1
ATOM 4969 C C . TRP A 1 641 ? -29.660 16.691 61.679 1.00 86.12 641 TRP A C 1
ATOM 4971 O O . TRP A 1 641 ? -30.411 17.648 61.864 1.00 86.12 641 TRP A O 1
ATOM 4981 N N . TYR A 1 642 ? -30.019 15.431 61.941 1.00 87.38 642 TYR A N 1
ATOM 4982 C CA . TYR A 1 642 ? -31.344 15.027 62.422 1.00 87.38 642 TYR A CA 1
ATOM 4983 C C . TYR A 1 642 ? -31.394 14.670 63.917 1.00 87.38 642 TYR A C 1
ATOM 4985 O O . TYR A 1 642 ? -32.421 14.183 64.371 1.00 87.38 642 TYR A O 1
ATOM 4993 N N . ASP A 1 643 ? -30.355 14.976 64.701 1.00 84.12 643 ASP A N 1
ATOM 4994 C CA . ASP A 1 643 ? -30.254 14.640 66.138 1.00 84.12 643 ASP A CA 1
ATOM 4995 C C . ASP A 1 643 ? -31.430 15.175 66.992 1.00 84.12 643 ASP A C 1
ATOM 4997 O O . ASP A 1 643 ? -31.751 14.636 68.046 1.00 84.12 643 ASP A O 1
ATOM 5001 N N . GLY A 1 644 ? -32.114 16.228 66.524 1.00 81.00 644 GLY A N 1
ATOM 5002 C CA . GLY A 1 644 ? -33.308 16.790 67.169 1.00 81.00 644 GLY A CA 1
ATOM 5003 C C . GLY A 1 644 ? -34.628 16.051 66.894 1.00 81.00 644 GLY A C 1
ATOM 5004 O O . GLY A 1 644 ? -35.648 16.419 67.474 1.00 81.00 644 GLY A O 1
ATOM 5005 N N . TYR A 1 645 ? -34.634 15.051 66.010 1.00 81.12 645 TYR A N 1
ATOM 5006 C CA . TYR A 1 645 ? -35.781 14.178 65.742 1.00 81.12 645 TYR A CA 1
ATOM 5007 C C . TYR A 1 645 ? -35.622 12.864 66.520 1.00 81.12 645 TYR A C 1
ATOM 5009 O O . TYR A 1 645 ? -34.504 12.404 66.734 1.00 81.12 645 TYR A O 1
ATOM 5017 N N . ASP A 1 646 ? -36.725 12.210 66.901 1.00 79.44 646 ASP A N 1
ATOM 5018 C CA . ASP A 1 646 ? -36.694 10.894 67.574 1.00 79.44 646 ASP A CA 1
ATOM 5019 C C . ASP A 1 646 ? -36.422 9.746 66.579 1.00 79.44 646 ASP A C 1
ATOM 5021 O O . ASP A 1 646 ? -37.119 8.734 66.528 1.00 79.44 646 ASP A O 1
ATOM 5025 N N . VAL A 1 647 ? -35.431 9.938 65.705 1.00 80.00 647 VAL A N 1
ATOM 5026 C CA . VAL A 1 647 ? -35.050 8.994 64.655 1.00 80.00 647 VAL A CA 1
ATOM 5027 C C . VAL A 1 647 ? -33.532 8.865 64.644 1.00 80.00 647 VAL A C 1
ATOM 5029 O O . VAL A 1 647 ? -32.808 9.837 64.447 1.00 80.00 647 VAL A O 1
ATOM 5032 N N . ARG A 1 648 ? -33.030 7.641 64.825 1.00 81.31 648 ARG A N 1
ATOM 5033 C CA . ARG A 1 648 ? -31.600 7.339 64.685 1.00 81.31 648 ARG A CA 1
ATOM 5034 C C . ARG A 1 648 ? -31.309 6.932 63.251 1.00 81.31 648 ARG A C 1
ATOM 5036 O O . ARG A 1 648 ? -31.662 5.824 62.858 1.00 81.31 648 ARG A O 1
ATOM 5043 N N . VAL A 1 649 ? -30.656 7.814 62.502 1.00 85.12 649 VAL A N 1
ATOM 5044 C CA . VAL A 1 649 ? -30.223 7.549 61.126 1.00 85.12 649 VAL A CA 1
ATOM 5045 C C . VAL A 1 649 ? -28.741 7.823 60.942 1.00 85.12 649 VAL A C 1
ATOM 5047 O O . VAL A 1 649 ? -28.189 8.781 61.480 1.00 85.12 649 VAL A O 1
ATOM 5050 N N . THR A 1 650 ? -28.097 6.978 60.155 1.00 85.88 650 THR A N 1
ATOM 5051 C CA . THR A 1 650 ? -26.732 7.149 59.672 1.00 85.88 650 THR A CA 1
ATOM 5052 C C . THR A 1 650 ? -26.747 7.578 58.206 1.00 85.88 650 THR A C 1
ATOM 5054 O O . THR A 1 650 ? -27.779 7.561 57.533 1.00 85.88 650 THR A O 1
ATOM 5057 N N . ASN A 1 651 ? -25.590 7.980 57.680 1.00 86.00 651 ASN A N 1
ATOM 5058 C CA . ASN A 1 651 ? -25.487 8.392 56.278 1.00 86.00 651 ASN A CA 1
ATOM 5059 C C . ASN A 1 651 ? -25.778 7.244 55.298 1.00 86.00 651 ASN A C 1
ATOM 5061 O O . ASN A 1 651 ? -26.217 7.501 54.180 1.00 86.00 651 ASN A O 1
ATOM 5065 N N . GLU A 1 652 ? -25.536 5.998 55.707 1.00 85.81 652 GLU A N 1
ATOM 5066 C CA . GLU A 1 652 ? -25.651 4.813 54.849 1.00 85.81 652 GLU A CA 1
ATOM 5067 C C . GLU A 1 652 ? -27.050 4.174 54.890 1.00 85.81 652 GLU A C 1
ATOM 5069 O O . GLU A 1 652 ? -27.360 3.338 54.046 1.00 85.81 652 GLU A O 1
ATOM 5074 N N . ASP A 1 653 ? -27.927 4.620 55.799 1.00 89.50 653 ASP A N 1
ATOM 5075 C CA . ASP A 1 653 ? -29.306 4.117 55.924 1.00 89.50 653 ASP A CA 1
ATOM 5076 C C . ASP A 1 653 ? -30.244 4.619 54.810 1.00 89.50 653 ASP A C 1
ATOM 5078 O O . ASP A 1 653 ? -31.372 4.141 54.663 1.00 89.50 653 ASP A O 1
ATOM 5082 N N . TYR A 1 654 ? -29.785 5.583 54.010 1.00 91.81 654 TYR A N 1
ATOM 5083 C CA . TYR A 1 654 ? -30.510 6.103 52.856 1.00 91.81 654 TYR A CA 1
ATOM 5084 C C . TYR A 1 654 ? -30.275 5.209 51.647 1.00 91.81 654 TYR A C 1
ATOM 5086 O O . TYR A 1 654 ? -29.215 5.256 51.019 1.00 91.81 654 TYR A O 1
ATOM 5094 N N . LEU A 1 655 ? -31.282 4.415 51.300 1.00 93.12 655 LEU A N 1
ATOM 5095 C CA . LEU A 1 655 ? -31.181 3.379 50.280 1.00 93.12 655 LEU A CA 1
ATOM 5096 C C . LEU A 1 655 ? -32.196 3.610 49.161 1.00 93.12 655 LEU A C 1
ATOM 5098 O O . LEU A 1 655 ? -33.355 3.956 49.405 1.00 93.12 655 LEU A O 1
ATOM 5102 N N . ALA A 1 656 ? -31.782 3.331 47.926 1.00 93.19 656 ALA A N 1
ATOM 5103 C CA . ALA A 1 656 ? -32.690 3.156 46.801 1.00 93.19 656 ALA A CA 1
ATOM 5104 C C . ALA A 1 656 ? -32.654 1.716 46.297 1.00 93.19 656 ALA A C 1
ATOM 5106 O O . ALA A 1 656 ? -31.589 1.148 46.073 1.00 93.19 656 ALA A O 1
ATOM 5107 N N . SER A 1 657 ? -33.830 1.137 46.081 1.00 93.31 657 SER A N 1
ATOM 5108 C CA . SER A 1 657 ? -33.968 -0.130 45.362 1.00 93.31 657 SER A CA 1
ATOM 5109 C C . SER A 1 657 ? -33.779 0.087 43.863 1.00 93.31 657 SER A C 1
ATOM 5111 O O . SER A 1 657 ? -34.200 1.113 43.326 1.00 93.31 657 SER A O 1
ATOM 5113 N N . VAL A 1 658 ? -33.149 -0.871 43.190 1.00 93.88 658 VAL A N 1
ATOM 5114 C CA . VAL A 1 658 ? -32.893 -0.822 41.748 1.00 93.88 658 VAL A CA 1
ATOM 5115 C C . VAL A 1 658 ? -33.796 -1.825 41.037 1.00 93.88 658 VAL A C 1
ATOM 5117 O O . VAL A 1 658 ? -33.971 -2.954 41.493 1.00 93.88 658 VAL A O 1
ATOM 5120 N N . GLU A 1 659 ? -34.362 -1.408 39.911 1.00 93.62 659 GLU A N 1
ATOM 5121 C CA . GLU A 1 659 ? -35.152 -2.225 38.991 1.00 93.62 659 GLU A CA 1
ATOM 5122 C C . GLU A 1 659 ? -34.684 -1.958 37.550 1.00 93.62 659 GLU A C 1
ATOM 5124 O O . GLU A 1 659 ? -34.179 -0.877 37.239 1.00 93.62 659 GLU A O 1
ATOM 5129 N N . VAL A 1 660 ? -34.867 -2.920 36.646 1.00 93.81 660 VAL A N 1
ATOM 5130 C CA . VAL A 1 660 ? -34.591 -2.770 35.207 1.00 93.81 660 VAL A CA 1
ATOM 5131 C C . VAL A 1 660 ? -35.861 -3.005 34.400 1.00 93.81 660 VAL A C 1
ATOM 5133 O O . VAL A 1 660 ? -36.643 -3.903 34.711 1.00 93.81 660 VAL A O 1
ATOM 5136 N N . LEU A 1 661 ? -36.088 -2.184 33.378 1.00 92.44 661 LEU A N 1
ATOM 5137 C CA . LEU A 1 661 ? -37.217 -2.342 32.472 1.00 92.44 661 LEU A CA 1
ATOM 5138 C C . LEU A 1 661 ? -36.859 -3.368 31.395 1.00 92.44 661 LEU A C 1
ATOM 5140 O O . LEU A 1 661 ? -35.957 -3.126 30.589 1.00 92.44 661 LEU A O 1
ATOM 5144 N N . ALA A 1 662 ? -37.582 -4.484 31.368 1.00 89.56 662 ALA A N 1
ATOM 5145 C CA . ALA A 1 662 ? -37.441 -5.511 30.346 1.00 89.56 662 ALA A CA 1
ATOM 5146 C C . ALA A 1 662 ? -38.816 -6.042 29.926 1.00 89.56 662 ALA A C 1
ATOM 5148 O O . ALA A 1 662 ? -39.667 -6.348 30.764 1.00 89.56 662 ALA A O 1
ATOM 5149 N N . LYS A 1 663 ? -39.046 -6.160 28.614 1.00 85.88 663 LYS A N 1
ATOM 5150 C CA . LYS A 1 663 ? -40.306 -6.642 28.016 1.00 85.88 663 LYS A CA 1
ATOM 5151 C C . LYS A 1 663 ? -41.555 -5.893 28.520 1.00 85.88 663 LYS A C 1
ATOM 5153 O O . LYS A 1 663 ? -42.646 -6.456 28.549 1.00 85.88 663 LYS A O 1
ATOM 5158 N N . GLY A 1 664 ? -41.404 -4.617 28.884 1.00 86.88 664 GLY A N 1
ATOM 5159 C CA . GLY A 1 664 ? -42.476 -3.753 29.394 1.00 86.88 664 GLY A CA 1
ATOM 5160 C C . GLY A 1 664 ? -42.796 -3.918 30.884 1.00 86.88 664 GLY A C 1
ATOM 5161 O O . GLY A 1 664 ? -43.723 -3.276 31.370 1.00 86.88 664 GLY A O 1
ATOM 5162 N N . GLY A 1 665 ? -42.048 -4.750 31.614 1.00 89.44 665 GLY A N 1
ATOM 5163 C CA . GLY A 1 665 ? -42.174 -4.925 33.061 1.00 89.44 665 GLY A CA 1
ATOM 5164 C C . GLY A 1 665 ? -40.907 -4.505 33.806 1.00 89.44 665 GLY A C 1
ATOM 5165 O O . GLY A 1 665 ? -39.802 -4.586 33.270 1.00 89.44 665 GLY A O 1
ATOM 5166 N N . TRP A 1 666 ? -41.063 -4.067 35.055 1.00 90.88 666 TRP A N 1
ATOM 5167 C CA . TRP A 1 666 ? -39.938 -3.821 35.959 1.00 90.88 666 TRP A CA 1
ATOM 5168 C C . TRP A 1 666 ? -39.501 -5.132 36.613 1.00 90.88 666 TRP A C 1
ATOM 5170 O O . TRP A 1 666 ? -40.319 -5.833 37.210 1.00 90.88 666 TRP A O 1
ATOM 5180 N N . LEU A 1 667 ? -38.217 -5.463 36.485 1.00 89.88 667 LEU A N 1
ATOM 5181 C CA . LEU A 1 667 ? -37.603 -6.644 37.078 1.00 89.88 667 LEU A CA 1
ATOM 5182 C C . LEU A 1 667 ? -36.582 -6.253 38.160 1.00 89.88 667 LEU A C 1
ATOM 5184 O O . LEU A 1 667 ? -35.879 -5.254 37.990 1.00 89.88 667 LEU A O 1
ATOM 5188 N N . PRO A 1 668 ? -36.452 -7.045 39.241 1.00 86.44 668 PRO A N 1
ATOM 5189 C CA . PRO A 1 668 ? -37.155 -8.306 39.497 1.00 86.44 668 PRO A CA 1
ATOM 5190 C C . PRO A 1 668 ? -38.624 -8.095 39.919 1.00 86.44 668 PRO A C 1
ATOM 5192 O O . PRO A 1 668 ? -38.928 -7.226 40.730 1.00 86.44 668 PRO A O 1
ATOM 5195 N N . ALA A 1 669 ? -39.540 -8.894 39.359 1.00 76.12 669 ALA A N 1
ATOM 5196 C CA . ALA A 1 669 ? -40.968 -8.846 39.686 1.00 76.12 669 ALA A CA 1
ATOM 5197 C C . ALA A 1 669 ? -41.304 -9.767 40.880 1.00 76.12 669 ALA A C 1
ATOM 5199 O O . ALA A 1 669 ? -40.760 -10.866 40.978 1.00 76.12 669 ALA A O 1
ATOM 5200 N N . GLY A 1 670 ? -42.232 -9.349 41.751 1.00 70.12 670 GLY A N 1
ATOM 5201 C CA . GLY A 1 670 ? -42.703 -10.124 42.915 1.00 70.12 670 GLY A CA 1
ATOM 5202 C C . GLY A 1 670 ? -41.983 -9.802 44.235 1.00 70.12 670 GLY A C 1
ATOM 5203 O O . GLY A 1 670 ? -41.532 -8.673 44.425 1.00 70.12 670 GLY A O 1
ATOM 5204 N N . ASP A 1 671 ? -41.860 -10.816 45.106 1.00 59.25 671 ASP A N 1
ATOM 5205 C CA . ASP A 1 671 ? -41.238 -10.767 46.448 1.00 59.25 671 ASP A CA 1
ATOM 5206 C C . ASP A 1 671 ? -39.710 -11.031 46.564 1.00 59.25 671 ASP A C 1
ATOM 5208 O O . ASP A 1 671 ? -39.212 -11.025 47.695 1.00 59.25 671 ASP A O 1
ATOM 5212 N N . PRO A 1 672 ? -38.901 -11.291 45.507 1.00 68.31 672 PRO A N 1
ATOM 5213 C CA . PRO A 1 672 ? -37.467 -11.461 45.728 1.00 68.31 672 PRO A CA 1
ATOM 5214 C C . PRO A 1 672 ? -36.839 -10.147 46.231 1.00 68.31 672 PRO A C 1
ATOM 5216 O O . PRO A 1 672 ? -37.263 -9.060 45.820 1.00 68.31 672 PRO A O 1
ATOM 5219 N N . PRO A 1 673 ? -35.813 -10.219 47.102 1.00 73.88 673 PRO A N 1
ATOM 5220 C CA . PRO A 1 673 ? -35.158 -9.033 47.633 1.00 73.88 673 PRO A CA 1
ATOM 5221 C C . PRO A 1 673 ? -34.578 -8.206 46.486 1.00 73.88 673 PRO A C 1
ATOM 5223 O O . PRO A 1 673 ? -33.742 -8.676 45.709 1.00 73.88 673 PRO A O 1
ATOM 5226 N N . ARG A 1 674 ? -35.051 -6.964 46.368 1.00 83.75 674 ARG A N 1
ATOM 5227 C CA . ARG A 1 674 ? -34.561 -6.026 45.359 1.00 83.75 674 ARG A CA 1
ATOM 5228 C C . ARG A 1 674 ? -33.152 -5.585 45.746 1.00 83.75 674 ARG A C 1
ATOM 5230 O O . ARG A 1 674 ? -32.937 -5.255 46.914 1.00 83.75 674 ARG A O 1
ATOM 5237 N N . PRO A 1 675 ? -32.198 -5.546 44.804 1.00 90.25 675 PRO A N 1
ATOM 5238 C CA . PRO A 1 675 ? -30.896 -4.974 45.095 1.00 90.25 675 PRO A CA 1
ATOM 5239 C C . PRO A 1 675 ? -31.065 -3.505 45.477 1.00 90.25 675 PRO A C 1
ATOM 5241 O O . PRO A 1 675 ? -31.862 -2.781 44.875 1.00 90.25 675 PRO A O 1
ATOM 5244 N N . VAL A 1 676 ? -30.317 -3.080 46.488 1.00 91.56 676 VAL A N 1
ATOM 5245 C CA . VAL A 1 676 ? -30.320 -1.706 46.986 1.00 91.56 676 VAL A CA 1
ATOM 5246 C C . VAL A 1 676 ? -28.956 -1.069 46.775 1.00 91.56 676 VAL A C 1
ATOM 5248 O O . VAL A 1 676 ? -27.928 -1.743 46.826 1.00 91.56 676 VAL A O 1
ATOM 5251 N N . VAL A 1 677 ? -28.958 0.237 46.544 1.00 93.38 677 VAL A N 1
ATOM 5252 C CA . VAL A 1 677 ? -27.761 1.073 46.483 1.00 93.38 677 VAL A CA 1
ATOM 5253 C C . VAL A 1 677 ? -27.851 2.157 47.556 1.00 93.38 677 VAL A C 1
ATOM 5255 O O . VAL A 1 677 ? -28.934 2.721 47.752 1.00 93.38 677 VAL A O 1
ATOM 5258 N N . PRO A 1 678 ? -26.746 2.472 48.251 1.00 93.50 678 PRO A N 1
ATOM 5259 C CA . PRO A 1 678 ? -26.706 3.624 49.138 1.00 93.50 678 PRO A CA 1
ATOM 5260 C C . PRO A 1 678 ? -26.801 4.917 48.324 1.00 93.50 678 PRO A C 1
ATOM 5262 O O . PRO A 1 678 ? -26.211 5.045 47.248 1.00 93.50 678 PRO A O 1
ATOM 5265 N N . LEU A 1 679 ? -27.558 5.884 48.835 1.00 92.25 679 LEU A N 1
ATOM 5266 C CA . LEU A 1 679 ? -27.725 7.205 48.227 1.00 92.25 679 LEU A CA 1
ATOM 5267 C C . LEU A 1 679 ? -26.592 8.160 48.595 1.00 92.25 679 LEU A C 1
ATOM 5269 O O . LEU A 1 679 ? -26.279 9.060 47.816 1.00 92.25 679 LEU A O 1
ATOM 5273 N N . PHE A 1 680 ? -25.951 7.931 49.739 1.00 91.81 680 PHE A N 1
ATOM 5274 C CA . PHE A 1 680 ? -24.846 8.732 50.244 1.00 91.81 680 PHE A CA 1
ATOM 5275 C C . PHE A 1 680 ? -23.726 7.825 50.752 1.00 91.81 680 PHE A C 1
ATOM 5277 O O . PHE A 1 680 ? -23.959 6.686 51.146 1.00 91.81 680 PHE A O 1
ATOM 5284 N N . HIS A 1 681 ? -22.498 8.334 50.724 1.00 87.75 681 HIS A N 1
ATOM 5285 C CA . HIS A 1 681 ? -21.328 7.643 51.252 1.00 87.75 681 HIS A CA 1
ATOM 5286 C C . HIS A 1 681 ? -20.560 8.586 52.172 1.00 87.75 681 HIS A C 1
ATOM 5288 O O . HIS A 1 681 ? -20.560 9.800 51.960 1.00 87.75 681 HIS A O 1
ATOM 5294 N N . THR A 1 682 ? -19.911 8.044 53.198 1.00 86.00 682 THR A N 1
ATOM 5295 C CA . THR A 1 682 ? -19.189 8.847 54.186 1.00 86.00 682 THR A CA 1
ATOM 5296 C C . THR A 1 682 ? -17.695 8.806 53.905 1.00 86.00 682 THR A C 1
ATOM 5298 O O . THR A 1 682 ? -17.084 7.742 53.876 1.00 86.00 682 THR A O 1
ATOM 5301 N N . ARG A 1 683 ? -17.073 9.976 53.757 1.00 84.12 683 ARG A N 1
ATOM 5302 C CA . ARG A 1 683 ? -15.622 10.112 53.652 1.00 84.12 683 ARG A CA 1
ATOM 5303 C C . ARG A 1 683 ? -15.041 10.508 55.003 1.00 84.12 683 ARG A C 1
ATOM 5305 O O . ARG A 1 683 ? -15.263 11.618 55.493 1.00 84.12 683 ARG A O 1
ATOM 5312 N N . VAL A 1 684 ? -14.238 9.622 55.583 1.00 82.44 684 VAL A N 1
ATOM 5313 C CA . VAL A 1 684 ? -13.502 9.902 56.821 1.00 82.44 684 VAL A CA 1
ATOM 5314 C C . VAL A 1 684 ? -12.183 10.580 56.471 1.00 82.44 684 VAL A C 1
ATOM 5316 O O . VAL A 1 684 ? -11.351 10.015 55.763 1.00 82.44 684 VAL A O 1
ATOM 5319 N N . THR A 1 685 ? -11.982 11.811 56.945 1.00 78.50 685 THR A N 1
ATOM 5320 C CA . THR A 1 685 ? -10.707 12.520 56.764 1.00 78.50 685 THR A CA 1
ATOM 5321 C C . THR A 1 685 ? -9.987 12.631 58.109 1.00 78.50 685 THR A C 1
ATOM 5323 O O . THR A 1 685 ? -10.565 13.199 59.044 1.00 78.50 685 THR A O 1
ATOM 5326 N N . PRO A 1 686 ? -8.732 12.152 58.230 1.00 74.12 686 PRO A N 1
ATOM 5327 C CA . PRO A 1 686 ? -7.960 12.274 59.465 1.00 74.12 686 PRO A CA 1
ATOM 5328 C C . PRO A 1 686 ? -7.941 13.725 59.974 1.00 74.12 686 PRO A C 1
ATOM 5330 O O . PRO A 1 686 ? -7.594 14.647 59.236 1.00 74.12 686 PRO A O 1
ATOM 5333 N N . GLY A 1 687 ? -8.375 13.942 61.220 1.00 71.81 687 GLY A N 1
ATOM 5334 C CA . GLY A 1 687 ? -8.421 15.260 61.871 1.00 71.81 687 GLY A CA 1
ATOM 5335 C C . GLY A 1 687 ? -9.608 16.171 61.512 1.00 71.81 687 GLY A C 1
ATOM 5336 O O . GLY A 1 687 ? -9.759 17.213 62.142 1.00 71.81 687 GLY A O 1
ATOM 5337 N N . LYS A 1 688 ? -10.465 15.809 60.543 1.00 68.38 688 LYS A N 1
ATOM 5338 C CA . LYS A 1 688 ? -11.661 16.597 60.152 1.00 68.38 688 LYS A CA 1
ATOM 5339 C C . LYS A 1 688 ? -12.997 15.876 6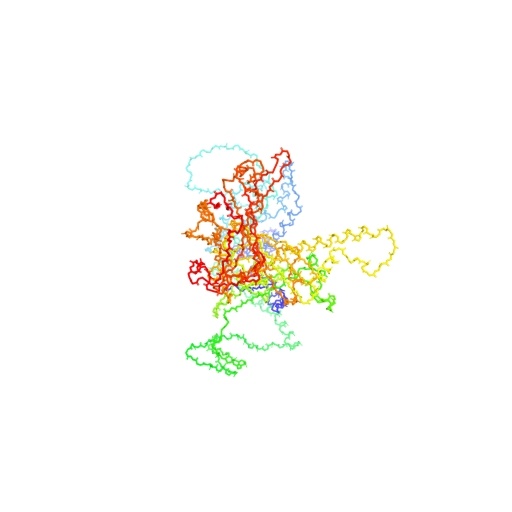0.388 1.00 68.38 688 LYS A C 1
ATOM 5341 O O . LYS A 1 688 ? -14.045 16.455 60.110 1.00 68.38 688 LYS A O 1
ATOM 5346 N N . GLY A 1 689 ? -12.955 14.654 60.921 1.00 77.56 689 GLY A N 1
ATOM 5347 C CA . GLY A 1 689 ? -14.134 13.841 61.221 1.00 77.56 689 GLY A CA 1
ATOM 5348 C C . GLY A 1 689 ? -14.798 13.241 59.978 1.00 77.56 689 GLY A C 1
ATOM 5349 O O . GLY A 1 689 ? -14.245 13.263 58.875 1.00 77.56 689 GLY A O 1
ATOM 5350 N N . GLU A 1 690 ? -15.982 12.676 60.185 1.00 81.69 690 GLU A N 1
ATOM 5351 C CA . GLU A 1 690 ? -16.803 12.043 59.153 1.00 81.69 690 GLU A CA 1
ATOM 5352 C C . GLU A 1 690 ? -17.673 13.079 58.435 1.00 81.69 690 GLU A C 1
ATOM 5354 O O . GLU A 1 690 ? -18.332 13.901 59.080 1.00 81.69 690 GLU A O 1
ATOM 5359 N N . ARG A 1 691 ? -17.684 13.062 57.097 1.00 85.06 691 ARG A N 1
ATOM 5360 C CA . ARG A 1 691 ? -18.541 13.932 56.275 1.00 85.06 691 ARG A CA 1
ATOM 5361 C C . ARG A 1 691 ? -19.121 13.154 55.105 1.00 85.06 691 ARG A C 1
ATOM 5363 O O . ARG A 1 691 ? -18.499 12.210 54.627 1.00 85.06 691 ARG A O 1
ATOM 5370 N N . ILE A 1 692 ? -20.286 13.579 54.631 1.00 87.56 692 ILE A N 1
ATOM 5371 C CA . ILE A 1 692 ? -20.910 12.992 53.444 1.00 87.56 692 ILE A CA 1
ATOM 5372 C C . ILE A 1 692 ? -20.092 13.400 52.214 1.00 87.56 692 ILE A C 1
ATOM 5374 O O . ILE A 1 692 ? -19.773 14.580 52.040 1.00 87.56 692 ILE A O 1
ATOM 5378 N N . ASP A 1 693 ? -19.727 12.423 51.391 1.00 88.81 693 ASP A N 1
ATOM 5379 C CA . ASP A 1 693 ? -19.083 12.663 50.106 1.00 88.81 693 ASP A CA 1
ATOM 5380 C C . ASP A 1 693 ? -20.093 13.284 49.133 1.00 88.81 693 ASP A C 1
ATOM 5382 O O . ASP A 1 693 ? -21.257 12.885 49.070 1.00 88.81 693 ASP A O 1
ATOM 5386 N N . ASN A 1 694 ? -19.651 14.277 48.367 1.00 90.62 694 ASN A N 1
ATOM 5387 C CA . ASN A 1 694 ? -20.506 14.928 47.381 1.00 90.62 694 ASN A CA 1
ATOM 5388 C C . ASN A 1 694 ? -20.733 14.050 46.149 1.00 90.62 694 ASN A C 1
ATOM 5390 O O . ASN A 1 694 ? -21.635 14.321 45.367 1.00 90.62 694 ASN A O 1
ATOM 5394 N N . THR A 1 695 ? -19.924 13.011 45.965 1.00 92.19 695 THR A N 1
ATOM 5395 C CA . THR A 1 695 ? -20.019 12.111 44.825 1.00 92.19 695 THR A CA 1
ATOM 5396 C C . THR A 1 695 ? -20.365 10.708 45.291 1.00 92.19 695 THR A C 1
ATOM 5398 O O . THR A 1 695 ? -19.730 10.167 46.192 1.00 92.19 695 THR A O 1
ATOM 5401 N N . ILE A 1 696 ? -21.298 10.068 44.592 1.00 93.38 696 ILE A N 1
ATOM 5402 C CA . ILE A 1 696 ? -21.552 8.636 44.727 1.00 93.38 696 ILE A CA 1
ATOM 5403 C C . ILE A 1 696 ? -21.753 7.982 43.360 1.00 93.38 696 ILE A C 1
ATOM 5405 O O . ILE A 1 696 ? -22.084 8.639 42.372 1.00 93.38 696 ILE A O 1
ATOM 5409 N N . VAL A 1 697 ? -21.533 6.672 43.289 1.00 94.12 697 VAL A N 1
ATOM 5410 C CA . VAL A 1 697 ? -21.821 5.868 42.102 1.00 94.12 697 VAL A CA 1
ATOM 5411 C C . VAL A 1 697 ? -22.854 4.814 42.462 1.00 94.12 697 VAL A C 1
ATOM 5413 O O . VAL A 1 697 ? -22.593 3.948 43.292 1.00 94.12 697 VAL A O 1
ATOM 5416 N N . TRP A 1 698 ? -24.011 4.869 41.813 1.00 93.81 698 TRP A N 1
ATOM 5417 C CA . TRP A 1 698 ? -25.023 3.823 41.901 1.00 93.81 698 TRP A CA 1
ATOM 5418 C C . TRP A 1 698 ? -24.723 2.749 40.862 1.00 93.81 698 TRP A C 1
ATOM 5420 O O . TRP A 1 698 ? -24.715 3.025 39.660 1.00 93.81 698 TRP A O 1
ATOM 5430 N N . ASP A 1 699 ? -24.446 1.530 41.321 1.00 92.75 699 ASP A N 1
ATOM 5431 C CA . ASP A 1 699 ? -24.132 0.390 40.460 1.00 92.75 699 ASP A CA 1
ATOM 5432 C C . ASP A 1 699 ? -25.360 -0.512 40.305 1.00 92.75 699 ASP A C 1
ATOM 5434 O O . ASP A 1 699 ? -25.852 -1.084 41.276 1.00 92.75 699 ASP A O 1
ATOM 5438 N N . ALA A 1 700 ? -25.848 -0.648 39.072 1.00 89.56 700 ALA A N 1
ATOM 5439 C CA . ALA A 1 700 ? -26.954 -1.540 38.732 1.00 89.56 700 ALA A CA 1
ATOM 5440 C C . ALA A 1 700 ? -26.471 -2.886 38.159 1.00 89.56 700 ALA A C 1
ATOM 5442 O O . ALA A 1 700 ? -27.260 -3.630 37.574 1.00 89.56 700 ALA A O 1
ATOM 5443 N N . GLY A 1 701 ? -25.179 -3.211 38.295 1.00 81.75 701 GLY A N 1
ATOM 5444 C CA . GLY A 1 701 ? -24.547 -4.397 37.714 1.00 81.75 701 GLY A CA 1
ATOM 5445 C C . GLY A 1 701 ? -25.235 -5.720 38.063 1.00 81.75 701 GLY A C 1
ATOM 5446 O O . GLY A 1 701 ? -25.306 -6.611 37.219 1.00 81.75 701 GLY A O 1
ATOM 5447 N N . SER A 1 702 ? -25.823 -5.832 39.257 1.00 84.75 702 SER A N 1
ATOM 5448 C CA . SER A 1 702 ? -26.562 -7.027 39.687 1.00 84.75 702 SER A CA 1
ATOM 5449 C C . SER A 1 702 ? -27.770 -7.350 38.802 1.00 84.75 702 SER A C 1
ATOM 5451 O O . SER A 1 702 ? -28.129 -8.517 38.685 1.00 84.75 702 SER A O 1
ATOM 5453 N N . LEU A 1 703 ? -28.364 -6.358 38.130 1.00 89.00 703 LEU A N 1
ATOM 5454 C CA . LEU A 1 703 ? -29.555 -6.518 37.285 1.00 89.00 703 LEU A CA 1
ATOM 5455 C C . LEU A 1 703 ? -29.256 -6.553 35.787 1.00 89.00 703 LEU A C 1
ATOM 5457 O O . LEU A 1 703 ? -30.165 -6.727 34.980 1.00 89.00 703 LEU A O 1
ATOM 5461 N N . VAL A 1 704 ? -27.992 -6.423 35.389 1.00 87.50 704 VAL A N 1
ATOM 5462 C CA . VAL A 1 704 ? -27.621 -6.350 33.971 1.00 87.50 704 VAL A CA 1
ATOM 5463 C C . VAL A 1 704 ? -27.939 -7.642 33.213 1.00 87.50 704 VAL A C 1
ATOM 5465 O O . VAL A 1 704 ? -28.308 -7.594 32.045 1.00 87.50 704 VAL A O 1
ATOM 5468 N N . HIS A 1 705 ? -27.899 -8.797 33.876 1.00 89.12 705 HIS A N 1
ATOM 5469 C CA . HIS A 1 705 ? -28.301 -10.074 33.275 1.00 89.12 705 HIS A CA 1
ATOM 5470 C C . HIS A 1 705 ? -29.788 -10.126 32.862 1.00 89.12 705 HIS A C 1
ATOM 5472 O O . HIS A 1 705 ? -30.162 -10.982 32.064 1.00 89.12 705 HIS A O 1
ATOM 5478 N N . LEU A 1 706 ? -30.624 -9.222 33.391 1.00 89.56 706 LEU A N 1
ATOM 5479 C CA . LEU A 1 706 ? -32.042 -9.071 33.043 1.00 89.56 706 LEU A CA 1
ATOM 5480 C C . LEU A 1 706 ? -32.280 -7.969 31.998 1.00 89.56 706 LEU A C 1
ATOM 5482 O O . LEU A 1 706 ? -33.400 -7.819 31.516 1.00 89.56 706 LEU A O 1
ATOM 5486 N N . PHE A 1 707 ? -31.255 -7.185 31.659 1.00 90.50 707 PHE A N 1
ATOM 5487 C CA . PHE A 1 707 ? -31.358 -6.119 30.672 1.00 90.50 707 PHE A CA 1
ATOM 5488 C C . PHE A 1 707 ? -31.461 -6.703 29.259 1.00 90.50 707 PHE A C 1
ATOM 5490 O O . PHE A 1 707 ? -30.614 -7.490 28.828 1.00 90.50 707 PHE A O 1
ATOM 5497 N N . GLU A 1 708 ? -32.455 -6.252 28.495 1.00 89.81 708 GLU A N 1
ATOM 5498 C CA . GLU A 1 708 ? -32.602 -6.598 27.083 1.00 89.81 708 GLU A CA 1
ATOM 5499 C C . GLU A 1 708 ? -32.443 -5.350 26.203 1.00 89.81 708 GLU A C 1
ATOM 5501 O O . GLU A 1 708 ? -33.055 -4.322 26.494 1.00 89.81 708 GLU A O 1
ATOM 5506 N N . PRO A 1 709 ? -31.654 -5.411 25.114 1.00 89.81 709 PRO A N 1
ATOM 5507 C CA . PRO A 1 709 ? -31.577 -4.311 24.162 1.00 89.81 709 PRO A CA 1
ATOM 5508 C C . PRO A 1 709 ? -32.912 -4.107 23.436 1.00 89.81 709 PRO A C 1
ATOM 5510 O O . PRO A 1 709 ? -33.644 -5.057 23.152 1.00 89.81 709 PRO A O 1
ATOM 5513 N N . ASP A 1 710 ? -33.212 -2.862 23.086 1.00 86.69 710 ASP A N 1
ATOM 5514 C CA . ASP A 1 710 ? -34.329 -2.488 22.228 1.00 86.69 710 ASP A CA 1
ATOM 5515 C C . ASP A 1 710 ? -33.856 -2.359 20.774 1.00 86.69 710 ASP A C 1
ATOM 5517 O O . ASP A 1 710 ? -33.080 -1.469 20.420 1.00 86.69 710 ASP A O 1
ATOM 5521 N N . ALA A 1 711 ? -34.325 -3.263 19.913 1.00 77.75 711 ALA A N 1
ATOM 5522 C CA . ALA A 1 711 ? -33.966 -3.266 18.498 1.00 77.75 711 ALA A CA 1
ATOM 5523 C C . ALA A 1 711 ? -34.535 -2.064 17.720 1.00 77.75 711 ALA A C 1
ATOM 5525 O O . ALA A 1 711 ? -34.015 -1.752 16.648 1.00 77.75 711 ALA A O 1
ATOM 5526 N N . GLY A 1 712 ? -35.583 -1.411 18.236 1.00 78.00 712 GLY A N 1
ATOM 5527 C CA . GLY A 1 712 ? -36.195 -0.229 17.625 1.00 78.00 712 GLY A CA 1
ATOM 5528 C C . GLY A 1 712 ? -35.452 1.074 17.924 1.00 78.00 712 GLY A C 1
ATOM 5529 O O . GLY A 1 712 ? -35.694 2.074 17.250 1.00 78.00 712 GLY A O 1
ATOM 5530 N N . VAL A 1 713 ? -34.537 1.068 18.899 1.00 82.25 713 VAL A N 1
ATOM 5531 C CA . VAL A 1 713 ? -33.800 2.261 19.326 1.00 82.25 713 VAL A CA 1
ATOM 5532 C C . VAL A 1 713 ? -32.526 2.440 18.506 1.00 82.25 713 VAL A C 1
ATOM 5534 O O . VAL A 1 713 ? -31.744 1.512 18.286 1.00 82.25 713 VAL A O 1
ATOM 5537 N N . GLY A 1 714 ? -32.290 3.671 18.065 1.00 76.31 714 GLY A N 1
ATOM 5538 C CA . GLY A 1 714 ? -31.080 4.050 17.349 1.00 76.31 714 GLY A CA 1
ATOM 5539 C C . GLY A 1 714 ? -30.978 5.561 17.147 1.00 76.31 714 GLY A C 1
ATOM 5540 O O . GLY A 1 714 ? -31.807 6.308 17.655 1.00 76.31 714 GLY A O 1
ATOM 5541 N N . PRO A 1 715 ? -29.997 6.037 16.363 1.00 69.88 715 PRO A N 1
ATOM 5542 C CA . PRO A 1 715 ? -29.799 7.473 16.149 1.00 69.88 715 PRO A CA 1
ATOM 5543 C C . PRO A 1 715 ? -31.023 8.183 15.546 1.00 69.88 715 PRO A C 1
ATOM 5545 O O . PRO A 1 715 ? -31.309 9.318 15.902 1.00 69.88 715 PRO A O 1
ATOM 5548 N N . ALA A 1 716 ? -31.762 7.506 14.659 1.00 74.88 716 ALA A N 1
ATOM 5549 C CA . ALA A 1 716 ? -32.971 8.044 14.028 1.00 74.88 716 ALA A CA 1
ATOM 5550 C C . ALA A 1 716 ? -34.228 7.959 14.918 1.00 74.88 716 ALA A C 1
ATOM 5552 O O . ALA A 1 716 ? -35.181 8.701 14.704 1.00 74.88 716 ALA A O 1
ATOM 5553 N N . HIS A 1 717 ? -34.228 7.061 15.906 1.00 84.25 717 HIS A N 1
ATOM 5554 C CA . HIS A 1 717 ? -35.342 6.825 16.824 1.00 84.25 717 HIS A CA 1
ATOM 5555 C C . HIS A 1 717 ? -34.778 6.754 18.251 1.00 84.25 717 HIS A C 1
ATOM 5557 O O . HIS A 1 717 ? -34.455 5.659 18.727 1.00 84.25 717 HIS A O 1
ATOM 5563 N N . PRO A 1 718 ? -34.562 7.913 18.903 1.00 85.31 718 PRO A N 1
ATOM 5564 C CA . PRO A 1 718 ? -33.947 7.960 20.221 1.00 85.31 718 PRO A CA 1
ATOM 5565 C C . PRO A 1 718 ? -34.833 7.300 21.281 1.00 85.31 718 PRO A C 1
ATOM 5567 O O . PRO A 1 718 ? -36.052 7.189 21.126 1.00 85.31 718 PRO A O 1
ATOM 5570 N N . LEU A 1 719 ? -34.211 6.872 22.381 1.00 89.12 719 LEU A N 1
ATOM 5571 C CA . LEU A 1 719 ? -34.924 6.275 23.504 1.00 89.12 719 LEU A CA 1
ATOM 5572 C C . LEU A 1 719 ? -35.876 7.309 24.119 1.00 89.12 719 LEU A C 1
ATOM 5574 O O . LEU A 1 719 ? -35.465 8.410 24.480 1.00 89.12 719 LEU A O 1
ATOM 5578 N N . THR A 1 720 ? -37.146 6.941 24.271 1.00 86.62 720 THR A N 1
ATOM 5579 C CA . THR A 1 720 ? -38.174 7.791 24.884 1.00 86.62 720 THR A CA 1
ATOM 5580 C C . THR A 1 720 ? -38.878 7.038 26.006 1.00 86.62 720 THR A C 1
ATOM 5582 O O . THR A 1 720 ? -39.091 5.828 25.927 1.00 86.62 720 THR A O 1
ATOM 5585 N N . TRP A 1 721 ? -39.211 7.752 27.081 1.00 84.88 721 TRP A N 1
ATOM 5586 C CA . TRP A 1 721 ? -39.962 7.198 28.206 1.00 84.88 721 TRP A CA 1
ATOM 5587 C C . TRP A 1 721 ? -41.461 7.444 28.013 1.00 84.88 721 TRP A C 1
ATOM 5589 O O . TRP A 1 721 ? -41.881 8.562 27.713 1.00 84.88 721 TRP A O 1
ATOM 5599 N N . GLY A 1 722 ? -42.276 6.406 28.202 1.00 83.19 722 GLY A N 1
ATOM 5600 C CA . GLY A 1 722 ? -43.731 6.485 28.085 1.00 83.19 722 GLY A CA 1
ATOM 5601 C C . GLY A 1 722 ? -44.400 5.108 28.142 1.00 83.19 722 GLY A C 1
ATOM 5602 O O . GLY A 1 722 ? -43.710 4.102 28.301 1.00 83.19 722 GLY A O 1
ATOM 5603 N N . PRO A 1 723 ? -45.733 5.027 27.963 1.00 79.25 723 PRO A N 1
ATOM 5604 C CA . PRO A 1 723 ? -46.488 3.769 28.055 1.00 79.25 723 PRO A CA 1
ATOM 5605 C C . PRO A 1 723 ? -46.042 2.678 27.067 1.00 79.25 723 PRO A C 1
ATOM 5607 O O . PRO A 1 723 ? -46.320 1.503 27.278 1.00 79.25 723 PRO A O 1
ATOM 5610 N N . GLY A 1 724 ? -45.370 3.063 25.976 1.00 80.81 724 GLY A N 1
ATOM 5611 C CA . GLY A 1 724 ? -44.823 2.145 24.976 1.00 80.81 724 GLY A CA 1
ATOM 5612 C C . GLY A 1 724 ? -43.381 1.692 25.231 1.00 80.81 724 GLY A C 1
ATOM 5613 O O . GLY A 1 724 ? -42.878 0.883 24.454 1.00 80.81 724 GLY A O 1
ATOM 5614 N N . ALA A 1 725 ? -42.707 2.202 26.271 1.00 85.25 725 ALA A N 1
ATOM 5615 C CA . ALA A 1 725 ? -41.325 1.841 26.576 1.00 85.25 725 ALA A CA 1
ATOM 5616 C C . ALA A 1 725 ? -41.247 0.385 27.054 1.00 85.25 725 ALA A C 1
ATOM 5618 O O . ALA A 1 725 ? -41.911 -0.003 28.015 1.00 85.25 725 ALA A O 1
ATOM 5619 N N . LYS A 1 726 ? -40.434 -0.430 26.376 1.00 85.75 726 LYS A N 1
ATOM 5620 C CA . LYS A 1 726 ? -40.305 -1.864 26.683 1.00 85.75 726 LYS A CA 1
ATOM 5621 C C . LYS A 1 726 ? -39.015 -2.211 27.410 1.00 85.75 726 LYS A C 1
ATOM 5623 O O . LYS A 1 726 ? -39.051 -3.071 28.282 1.00 85.75 726 LYS A O 1
ATOM 5628 N N . ASN A 1 727 ? -37.917 -1.560 27.037 1.00 91.00 727 ASN A N 1
ATOM 5629 C CA . ASN A 1 727 ? -36.547 -1.896 27.414 1.00 91.00 727 ASN A CA 1
ATOM 5630 C C . ASN A 1 727 ? -35.711 -0.608 27.600 1.00 91.00 727 ASN A C 1
ATOM 5632 O O . ASN A 1 727 ? -36.172 0.486 27.276 1.00 91.00 727 ASN A O 1
ATOM 5636 N N . GLY A 1 728 ? -34.465 -0.730 28.073 1.00 88.62 728 GLY A N 1
ATOM 5637 C CA . GLY A 1 728 ? -33.468 0.353 27.988 1.00 88.62 728 GLY A CA 1
ATOM 5638 C C . GLY A 1 728 ? -33.386 1.314 29.182 1.00 88.62 728 GLY A C 1
ATOM 5639 O O . GLY A 1 728 ? -32.612 2.271 29.128 1.00 88.62 728 GLY A O 1
ATOM 5640 N N . PHE A 1 729 ? -34.135 1.055 30.258 1.00 93.25 729 PHE A N 1
ATOM 5641 C CA . PHE A 1 729 ? -34.195 1.911 31.446 1.00 93.25 729 PHE A CA 1
ATOM 5642 C C . PHE A 1 729 ? -33.877 1.153 32.737 1.00 93.25 729 PHE A C 1
ATOM 5644 O O . PHE A 1 729 ? -34.291 0.009 32.919 1.00 93.25 729 PHE A O 1
ATOM 5651 N N . PHE A 1 730 ? -33.215 1.840 33.664 1.00 94.50 730 PHE A N 1
ATOM 5652 C CA . PHE A 1 730 ? -33.090 1.456 35.067 1.00 94.50 730 PHE A CA 1
ATOM 5653 C C . PHE A 1 730 ? -33.901 2.418 35.929 1.00 94.50 730 PHE A C 1
ATOM 5655 O O . PHE A 1 730 ? -33.967 3.612 35.641 1.00 94.50 730 PHE A O 1
ATOM 5662 N N . LYS A 1 731 ? -34.510 1.907 36.993 1.00 93.69 731 LYS A N 1
ATOM 5663 C CA . LYS A 1 731 ? -35.291 2.690 37.947 1.00 93.69 731 LYS A CA 1
ATOM 5664 C C . LYS A 1 731 ? -34.705 2.534 39.335 1.00 93.69 731 LYS A C 1
ATOM 5666 O O . LYS A 1 731 ? -34.542 1.424 39.826 1.00 93.69 731 LYS A O 1
ATOM 5671 N N . PHE A 1 732 ? -34.422 3.666 39.957 1.00 94.88 732 PHE A N 1
ATOM 5672 C CA . PHE A 1 732 ? -33.948 3.783 41.324 1.00 94.88 732 PHE A CA 1
ATOM 5673 C C . PHE A 1 732 ? -35.105 4.320 42.156 1.00 94.88 732 PHE A C 1
ATOM 5675 O O . PHE A 1 732 ? -35.543 5.445 41.935 1.00 94.88 732 PHE A O 1
ATOM 5682 N N . THR A 1 733 ? -35.637 3.520 43.073 1.00 94.00 733 THR A N 1
ATOM 5683 C CA . THR A 1 733 ? -36.788 3.886 43.909 1.00 94.00 733 THR A CA 1
ATOM 5684 C C . THR A 1 733 ? -36.336 4.070 45.350 1.00 94.00 733 THR A C 1
ATOM 5686 O O . THR A 1 733 ? -35.788 3.134 45.931 1.00 94.00 733 THR A O 1
ATOM 5689 N N . PHE A 1 734 ? -36.588 5.243 45.930 1.00 93.75 734 PHE A N 1
ATOM 5690 C CA . PHE A 1 734 ? -36.302 5.549 47.330 1.00 93.75 734 PHE A CA 1
ATOM 5691 C C . PHE A 1 734 ? -36.994 4.534 48.253 1.00 93.75 734 PHE A C 1
ATOM 5693 O O . PHE A 1 734 ? -38.218 4.380 48.200 1.00 93.75 734 PHE A O 1
ATOM 5700 N N . ALA A 1 735 ? -36.200 3.808 49.043 1.00 91.00 735 ALA A N 1
ATOM 5701 C CA . ALA A 1 735 ? -36.636 2.622 49.781 1.00 91.00 735 ALA A CA 1
ATOM 5702 C C . ALA A 1 735 ? -36.444 2.737 51.300 1.00 91.00 735 ALA A C 1
ATOM 5704 O O . ALA A 1 735 ? -37.206 2.132 52.049 1.00 91.00 735 ALA A O 1
ATOM 5705 N N . ALA A 1 736 ? -35.446 3.491 51.759 1.00 90.50 736 ALA A N 1
ATOM 5706 C CA . ALA A 1 736 ? -35.190 3.726 53.175 1.00 90.50 736 ALA A CA 1
ATOM 5707 C C . ALA A 1 736 ? -34.453 5.060 53.369 1.00 90.50 736 ALA A C 1
ATOM 5709 O O . ALA A 1 736 ? -33.760 5.495 52.442 1.00 90.50 736 ALA A O 1
ATOM 5710 N N . PRO 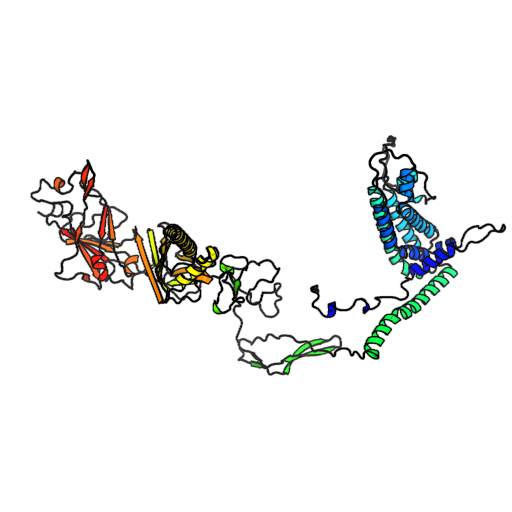A 1 737 ? -34.554 5.687 54.553 1.00 88.12 737 PRO A N 1
ATOM 5711 C CA . PRO A 1 737 ? -35.379 5.303 55.706 1.00 88.12 737 PRO A CA 1
ATOM 5712 C C . PRO A 1 737 ? -36.845 5.765 55.577 1.00 88.12 737 PRO A C 1
ATOM 5714 O O . PRO A 1 737 ? -37.163 6.632 54.766 1.00 88.12 737 PRO A O 1
ATOM 5717 N N . ALA A 1 738 ? -37.751 5.206 56.391 1.00 84.00 738 ALA A N 1
ATOM 5718 C CA . ALA A 1 738 ? -39.189 5.507 56.314 1.00 84.00 738 ALA A CA 1
ATOM 5719 C C . ALA A 1 738 ? -39.549 6.961 56.653 1.00 84.00 738 ALA A C 1
ATOM 5721 O O . ALA A 1 738 ? -40.524 7.483 56.130 1.00 84.00 738 ALA A O 1
ATOM 5722 N N . PHE A 1 739 ? -38.729 7.629 57.469 1.00 84.69 739 PHE A N 1
ATOM 5723 C CA . PHE A 1 739 ? -38.897 9.053 57.778 1.00 84.69 739 PHE A CA 1
ATOM 5724 C C . PHE A 1 739 ? -38.497 9.982 56.601 1.00 84.69 739 PHE A C 1
ATOM 5726 O O . PHE A 1 739 ? -38.608 11.212 56.674 1.00 84.69 739 PHE A O 1
ATOM 5733 N N . ALA A 1 740 ? -38.004 9.388 55.505 1.00 85.75 740 ALA A N 1
ATOM 5734 C CA . ALA A 1 740 ? -37.420 10.052 54.351 1.00 85.75 740 ALA A CA 1
ATOM 5735 C C . ALA A 1 740 ? -36.343 11.068 54.765 1.00 85.75 740 ALA A C 1
ATOM 5737 O O . ALA A 1 740 ? -35.277 10.675 55.223 1.00 85.75 740 ALA A O 1
ATOM 5738 N N . PHE A 1 741 ? -36.626 12.363 54.612 1.00 86.50 741 PHE A N 1
ATOM 5739 C CA . PHE A 1 741 ? -35.743 13.471 54.996 1.00 86.50 741 PHE A CA 1
ATOM 5740 C C . PHE A 1 741 ? -36.392 14.396 56.049 1.00 86.50 741 PHE A C 1
ATOM 5742 O O . PHE A 1 741 ? -36.073 15.585 56.114 1.00 86.50 741 PHE A O 1
ATOM 5749 N N . GLY A 1 742 ? -37.313 13.869 56.870 1.00 79.50 742 GLY A N 1
ATOM 5750 C CA . GLY A 1 742 ? -38.025 14.617 57.922 1.00 79.50 742 GLY A CA 1
ATOM 5751 C C . GLY A 1 742 ? -39.424 15.107 57.533 1.00 79.50 742 GLY A C 1
ATOM 5752 O O . GLY A 1 742 ? -40.000 15.938 58.231 1.00 79.50 742 GLY A O 1
ATOM 5753 N N . HIS A 1 743 ? -39.965 14.631 56.408 1.00 76.88 743 HIS A N 1
ATOM 5754 C CA . HIS A 1 743 ? -41.279 15.037 55.886 1.00 76.88 743 HIS A CA 1
ATOM 5755 C C . HIS A 1 743 ? -42.355 13.950 56.008 1.00 76.88 743 HIS A C 1
ATOM 5757 O O . HIS A 1 743 ? -43.537 14.252 55.841 1.00 76.88 743 HIS A O 1
ATOM 5763 N N . GLU A 1 744 ? -41.955 12.709 56.284 1.00 66.12 744 GLU A N 1
ATOM 5764 C CA . GLU A 1 744 ? -42.843 11.606 56.651 1.00 66.12 744 GLU A CA 1
ATOM 5765 C C . GLU A 1 744 ? -42.543 11.285 58.123 1.00 66.12 744 GLU A C 1
ATOM 5767 O O . GLU A 1 744 ? -41.395 11.008 58.467 1.00 66.12 744 GLU A O 1
ATOM 5772 N N . VAL A 1 745 ? -43.541 11.447 58.998 1.00 53.88 745 VAL A N 1
ATOM 5773 C CA . VAL A 1 745 ? -43.458 11.189 60.450 1.00 53.88 745 VAL A CA 1
ATOM 5774 C C . VAL A 1 745 ? -44.353 10.014 60.788 1.00 53.88 745 VAL A C 1
ATOM 5776 O O . VAL A 1 745 ? -45.508 10.023 60.298 1.00 53.88 745 VAL A O 1
#

Mean predicted aligned error: 17.57 Å

Solvent-accessible surface area (backbone atoms only — not comparable to full-atom values): 44388 Å² total; per-residue (Å²): 132,85,78,82,78,76,89,76,81,76,54,73,82,75,65,65,57,67,87,75,41,84,78,62,61,52,84,68,79,77,45,78,29,41,59,53,33,49,51,43,57,52,27,55,70,46,65,44,59,44,101,84,73,44,82,70,54,46,48,32,66,72,52,38,46,35,48,56,48,47,36,22,39,52,58,46,56,59,64,66,60,52,52,49,52,43,56,48,46,61,69,74,52,81,87,85,80,88,74,83,92,63,68,63,62,63,52,50,53,51,70,67,40,64,53,61,60,54,52,51,50,54,46,51,56,44,58,34,33,68,68,32,85,48,72,52,29,45,48,51,35,51,51,46,48,54,50,46,46,60,63,50,67,48,77,76,38,65,67,44,51,38,62,76,65,72,71,66,75,94,70,66,67,66,64,71,60,73,84,84,64,96,79,72,80,91,76,80,93,66,85,73,75,86,70,83,74,78,76,89,48,74,66,45,50,50,56,47,41,54,50,53,50,52,49,49,52,51,51,31,54,54,32,62,71,36,44,73,58,44,78,67,61,84,78,63,55,71,69,58,46,51,50,54,53,49,54,60,55,45,52,59,54,44,54,59,55,31,51,45,56,56,54,50,52,50,45,45,43,43,68,73,68,59,54,71,83,82,76,91,76,84,87,85,84,89,83,88,83,79,62,59,88,90,54,76,76,45,77,43,57,50,62,45,76,44,82,72,56,64,50,99,86,72,47,76,38,73,46,60,38,86,57,67,45,78,43,50,90,81,72,86,84,76,44,75,28,71,26,73,40,67,52,79,84,42,78,56,37,50,76,37,54,70,44,82,86,54,55,96,76,31,56,46,27,42,57,45,47,34,34,49,76,52,85,76,70,66,89,89,65,83,72,94,68,88,78,50,76,61,54,50,74,57,89,92,51,75,84,68,97,71,43,72,41,88,47,70,53,70,51,74,36,66,78,54,47,43,65,56,24,39,32,40,41,34,40,36,40,30,38,75,56,52,59,57,58,54,46,51,49,53,52,42,30,62,70,74,48,78,76,91,53,97,85,56,97,67,93,64,102,75,54,63,68,59,50,53,52,48,52,52,52,46,51,52,51,48,51,59,44,54,48,29,35,51,48,37,32,33,30,30,81,93,18,71,44,74,50,94,61,46,52,56,47,76,56,83,38,38,42,34,42,35,34,72,46,55,54,86,51,74,33,28,31,57,42,46,50,91,62,63,68,57,85,73,96,58,79,35,15,36,42,36,38,28,50,23,80,86,26,89,56,36,36,62,59,63,58,58,95,64,57,74,72,45,76,48,80,48,74,49,72,42,80,69,68,80,55,48,36,32,38,88,87,43,82,52,59,84,89,50,95,75,61,60,36,45,96,73,55,43,84,69,27,26,30,36,43,29,28,39,64,58,15,49,27,88,66,79,67,50,72,50,77,46,74,61,75,93,67,70,85,49,68,51,18,52,33,58,72,40,60,91,47,105,56,95,52,54,53,63,53,29,28,25,32,50,33,35,29,31,90,59,40,64,36,84,70,81,86,69,86,65,56,68,37,57,73,41,44,73,46,75,41,92,96,68,49,41,30,61,43,50,59,44,68,41,70,49,42,90,52,30,90,66,58,43,52,31,88,78,35,39,95,92,37,63,66,66,90,57,98,81,45,34,42,33,37,38,35,40,26,36,64,32,47,85,40,52,86,78,84,44,132

pLDDT: mean 83.32, std 14.05, range [28.08, 97.75]

Nearest PDB structures (foldseek):
  7b5h-assembly1_BH  TM=4.352E-01  e=6.911E-31  Nostoc sp. PCC 7120 = FACHB-418
  7aeb-assembly1_H  TM=5.268E-01  e=1.561E-22  Algoriphagus machipongonensis
  6j0n-assembly1_J  TM=3.517E-01  e=1.671E-03  Photorhabdus asymbiotica subsp. asymbiotica ATCC 43949
  6rao-assembly1_I  TM=5.406E-01  e=1.107E-01  Serratia entomophila
  9cpc-assembly1_3E  TM=2.309E-01  e=8.579E+00  Sus scrofa

Foldseek 3Di:
DPPPPPPPPPDPVSPPDCLLDAPSDFPDPQDLLNLLQVVLVVQQVAFDADPVRHTDGTRNLVQLLALLNLLSNLLNDDLPVLVVLQVVLLVVDDWDPDDDPDQPVLVVNLVSACLLVLVVSLQSSLVSLPNPDFPLSVVLNVLSLVLLLVLLVPCAASVVSCVVNVVDDDGDCSSVDDDPDPDDPDDDPDDDDPDPRDDRGPVRSVVSSVSSSVSSVVSSVSSVVSSVVSLVRVPDDPVVVVVSVVSVVVVVVSVVSRCVSNVVVCCCQCPVVVHDPDDDDDDDDDDDDADDPPDAKDKDAWQDWDWDDADPVGHTDIDTHHHIDTHHNDDDPWDKAKDFAQDCPDPPQVVAFLDPPPPPPGGTHGLFIFMDIDDDDPPPDDDPDDADDRRDDDVPPPDDDTHGDFDFDKDFDLLQQFAFAKKKKKKKWFFPFQLLVVVLVVRLCSVVNDDPDPPDPDDDPPCPVVVVVSVVVSVVSCQQQQFQQWFKWKAFPQETHTFPTWGWDDDGRMIMTIGIDHRPDHGRAFDDCVRHVDDDPGGGMMMITTGHSPGSGRNCSSPPPTHIDDMDMDMDGPDDQQKFKAWPVGTDHSVDDDDQQPPDHAFFTKMKIFWLSQQQDQDQWDKDKAFDDPFDPDAQGLQVVCVVPPDGDHQQQWKWFKWFFAQQDTPPDDPDDTDIDGPWDWDQDVPPHIDTDRMDMDIPNVCSVVADHDNQGDPVHGDDDDSPHRGGMMMIGGHDDNCNSVPHD

Organism: NCBI:txid656179

Sequence (745 aa):
MHNLIIRDGTSQAMRALPPLQDRYFDLDEMTFHELLDIVVEFAALVRFHNAQDLPEGDWSPFFRADETVVMSRILAFDLTRETARFAQWWRDTPEYDGVSATGAGLRSMLRASPVPALIETLNGWYEALSQAQSDNGLGLRTVLRAVIMQLSRRETGVLGALESAQLRVPLDPVWTEAPTSVIAQAGDAAARPPAARPGLSKADVRADFHAYMKAIEMVRAEALARLPASLHSGTHDPAVGLLIAFVRQFEKLQSKLNGYTQKFIDFYYERMLGSVPRGVVPDRTWLVMRRNPDAGDVVVPAGTAFPAGIDAQGHDILYRSEDELRVSGARVSRVQTLYLDHNGYSMPENLLPEDADAGKSARKWPTAAWFDEVPCTPPGTVHSRAWPILGAPKPGAGIGQHSAARIGFALASKVLLLKEGERVVTLTITFADDRLVTRLAEVADAVFGRVPGESASREGDESGEVADQMHLRRQDLYLKMLRSLFSVALTGETGWIEIAGYVPWLEDREMRLSFVVPPQAPSIVRYSPALHGEAFDVDTPLVRCVINPGAYLFPYGLLRNLPVTGARIDVEALGCRDLVLYNNIGQLSAATPFAPFGPIPRLGSYLVAGSTEMASKRISRFRLRIEWADLPRVTGGFGTWYDGYDVRVTNEDYLASVEVLAKGGWLPAGDPPRPVVPLFHTRVTPGKGERIDNTIVWDAGSLVHLFEPDAGVGPAHPLTWGPGAKNGFFKFTFAAPAFAFGHEV

Radius of gyration: 52.41 Å; Cα contacts (8 Å, |Δi|>4): 1054; chains: 1; bounding box: 120×92×138 Å